Protein AF-A0A8J5IR64-F1 (afdb_monomer_lite)

Organism: NCBI:txid2496075

InterPro domains:
  IPR002659 Glycosyl transferase, family 31 [PF01762] (498-695)
  IPR002659 Glycosyl transferase, family 31 [PTHR11214] (472-694)

Sequence (748 aa):
MACSCAGLISLIVLFVAVALNVVAFSLPLWTTSTTVNESLQDTLDTSDFAAGVWGFCTDVEFSSDSNGANASASFDHCYLFHTSSEYNVTDVDSNLMANFSEYSVCDGYSRAGDVSDDMQLAYATMLATTAGMDPTQFNKFLDKSCGALGSATLAFGGISMGAGALSFVALALGITCCKKRSIFVLIGKVFVGIAQVATILMFALWIPQARPLGKADDVTLNGSFVLAVISTVLYIIASGLHCDLPAFDGQIDQLKLWEPLAMHQLTIILLLCVAYCSRGAAFTVDNDASALHQEDELLKGLRVLYPEQNAQYKSPLSFRFQMITPDFSTLMAAYTGLRWLCLQLDDTWRRCIPIESGVLMIESINTGNHTARLVMFDTATPETGKRLLQSKDVAFTVLSDEDFAAPLKQQRLDDLALYGPEVVEAEEMNIVEWFQLRKSKGEDTAANHVMREVDPATGETRPITEDITAKSSNGSPTNPPLLVIGVKTRVIDGFPFRQAIRQTWASKGSLPVNIRVLFAACRIPVDASEEVRQAIAYEQKVYGGDLLTDVLDCEDSYAMLPQKVKEFLHYVGTDHVLRRAGYVMIADEDVYVRAGDFAEQLAALGPLTDLYAGHVKEGNAFLPERDPQRRYYLPESVYPLEEFPPFAWGPHYLMSMDVVDFIAYNREELQGLGCLDDVTIALWLLAIQVHPQHLAQFQNLRETPCTNELLVYADLGPFAMRIIHNNLNSGRSFCHGFNRHTWDKDTK

Foldseek 3Di:
DDCPPLLVVLLVLLVLLLVLLVVLQPDQAQKKFWDFFPVCVVFWPTKIKGGHLFWIWIFTDTDDDDDDDPPRDPRQDIAGAADQDQDDDDDADCQLCVVPNRDGLLVSLVVLVVVHPVSSLVSQQSVCSRRSADSVLSSLLSCCCSDPLSVLLNVLSVLLNVLSVLLSVLSVCVNPPDPDDDPSPVSSLVSLVSNLVSLVSNLVSVCVSCVSGPPRTPMDGGDSSVSSVVSNVSSVVSNVSVVPPDDDDDDDDDDPDDDPVVVVVVVVVVVVVVVVVPDDDDDDDDDDDDDPDDPPAQWPAKAWPPPAAAEEEAPFDWTDIDTDGPDPVVVCSVQPVQKWKWKDKQNRTDAIDGPPDPDTDTHGDDFFKMKMKIWMFRDRDPVPTDTDHIYDIGIYGHHDPVRVLVVLVVLLVVLCVVQDDVLVVLQPDWLLNVVVVCVVVVVVCVVPDFDWDADPVPRDTDTDDPPPPDPPPPDDLAAAAQEEEEAEAELTPLNSLVSLCCVFCVDPVNADPRYHYAYQYEADDPPDDPSSVVSSVVVCVVVVNSYDYDQFHDDRDLQCQLSSVLSVLLVQCPDPRSLPHLKYKYAYSFKAASNVVVSVVSVVVPRDALAKEAAWDPPDFDAQDCDPVDPRHAHCVLPVDGTQAIWHDDRMIMHGSNLSNQSSVCVPVQDARGSGNGSSSQVSSVVVPRHYYYDPLHEELVPDFDDQSHRMYGQFRSSLSSSQRVCVVVVHGSCVVPDSQSGGNVND

pLDDT: mean 77.01, std 19.92, range [22.55, 98.5]

Radius of gyration: 35.99 Å; chains: 1; bounding box: 100×84×97 Å

Secondary structure (DSSP, 8-state):
-PPPHHHHHHHHHHHHHHHHHHHHHHSS-SEEE----GGGTTTEEEEEEEEETTEEEEEEEE---S--------S-EEEESSS-------SS-HHHHHHHTTS-HHHHHHHHHHH-HHHHHHHHHHHHHHTTS-HHHHHHHHHHHHSHHHHHHHHHHHHHHHHHHHHHHHHHHHHHS-SS--HHHHHHHHHHHHHHHHHHHHHHHHHHHHGGGTTTS--EE-HHHHHHHHHHHHHHHHHHHTS-S--------S-----THHHHHHHHHHHHHHHHS------------------S-S--EEEEEESPTTEEE-SSEEEEEEEE-S-HHHHHHHHTTT-EEEEEETTEEEEEEETT----EEE---SEEEEEEEEEESSS-TTTSPEEEEPPPEEEEEPPHHHHHHHHHHHHHHHHHHH-HHHHHTTS--HHHHHHHHHHTTHHHHTT---EEE-TTT--EEE-------------TTSPPSEEEEEE--TTTTHHHHHHHHHTTTSTTTS-TTEEEEEE--BPPTT--HHHHHHHHHHHHHHTS-EE-TTS--BS-GGGHHHHHHHHHHHHHHSTTGGG-SEEEEEETT-EE-HHHHHHHHHHH-S-SS-EEE---SS-PPPPB--TTSTTB--TTT--SSSPPP---TTEEEEEHHHHHHHHHTTTT----TT-HHHHHHHHHHTTT--EEE-TTEEETTTS---TT-SEEESB-HHHHHHHHHHHHTT--TTTT--HHHHBTT--

Structure (mmCIF, N/CA/C/O backbone):
data_AF-A0A8J5IR64-F1
#
_entry.id   AF-A0A8J5IR64-F1
#
loop_
_atom_site.group_PDB
_atom_site.id
_atom_site.type_symbol
_atom_site.label_atom_id
_atom_site.label_alt_id
_atom_site.label_comp_id
_atom_site.label_asym_id
_atom_site.label_entity_id
_atom_site.label_seq_id
_atom_site.pdbx_PDB_ins_code
_atom_site.Cartn_x
_atom_site.Cartn_y
_atom_site.Cartn_z
_atom_site.occupancy
_atom_site.B_iso_or_equiv
_atom_site.auth_seq_id
_atom_site.auth_comp_id
_atom_site.auth_asym_id
_atom_site.auth_atom_id
_atom_site.pdbx_PDB_model_num
ATOM 1 N N . MET A 1 1 ? -0.212 -50.404 -34.391 1.00 38.97 1 MET A N 1
ATOM 2 C CA . MET A 1 1 ? 0.529 -50.165 -35.642 1.00 38.97 1 MET A CA 1
ATOM 3 C C . MET A 1 1 ? 1.633 -49.205 -35.288 1.00 38.97 1 MET A C 1
ATOM 5 O O . MET A 1 1 ? 1.333 -48.186 -34.680 1.00 38.97 1 MET A O 1
ATOM 9 N N . ALA A 1 2 ? 2.873 -49.632 -35.510 1.00 36.12 2 ALA A N 1
ATOM 10 C CA . ALA A 1 2 ? 4.071 -48.883 -35.167 1.00 36.12 2 ALA A CA 1
ATOM 11 C C . ALA A 1 2 ? 3.991 -47.476 -35.767 1.00 36.12 2 ALA A C 1
ATOM 13 O O . ALA A 1 2 ? 3.524 -47.333 -36.899 1.00 36.12 2 ALA A O 1
ATOM 14 N N . CYS A 1 3 ? 4.431 -46.463 -35.013 1.00 51.03 3 CYS A N 1
ATOM 15 C CA . CYS A 1 3 ? 4.800 -45.179 -35.600 1.00 51.03 3 CYS A CA 1
ATOM 16 C C . CYS A 1 3 ? 5.686 -45.521 -36.805 1.00 51.03 3 CYS A C 1
ATOM 18 O O . CYS A 1 3 ? 6.680 -46.233 -36.631 1.00 51.03 3 CYS A O 1
ATOM 20 N N . SER A 1 4 ? 5.265 -45.182 -38.028 1.00 62.91 4 SER A N 1
ATOM 21 C CA . SER A 1 4 ? 6.096 -45.504 -39.187 1.00 62.91 4 SER A CA 1
ATOM 22 C C . SER A 1 4 ? 7.450 -44.836 -38.957 1.00 62.91 4 SER A C 1
ATOM 24 O O . SER A 1 4 ? 7.505 -43.741 -38.394 1.00 62.91 4 SER A O 1
ATOM 26 N N . CYS A 1 5 ? 8.547 -45.490 -39.342 1.00 61.44 5 CYS A N 1
ATOM 27 C CA . CYS A 1 5 ? 9.884 -44.910 -39.189 1.00 61.44 5 CYS A CA 1
ATOM 28 C C . CYS A 1 5 ? 9.917 -43.470 -39.753 1.00 61.44 5 CYS A C 1
ATOM 30 O O . CYS A 1 5 ? 10.461 -42.569 -39.127 1.00 61.44 5 CYS A O 1
ATOM 32 N N . ALA A 1 6 ? 9.182 -43.230 -40.846 1.00 63.84 6 ALA A N 1
ATOM 33 C CA . ALA A 1 6 ? 8.963 -41.914 -41.444 1.00 63.84 6 ALA A CA 1
ATOM 34 C C . ALA A 1 6 ? 8.246 -40.895 -40.529 1.00 63.84 6 ALA A C 1
ATOM 36 O O . ALA A 1 6 ? 8.655 -39.740 -40.484 1.00 63.84 6 ALA A O 1
ATOM 37 N N . GLY A 1 7 ? 7.217 -41.293 -39.772 1.00 68.75 7 GLY A N 1
ATOM 38 C CA . GLY A 1 7 ? 6.509 -40.400 -38.843 1.00 68.75 7 GLY A CA 1
ATOM 39 C C . GLY A 1 7 ? 7.365 -39.984 -37.644 1.00 68.75 7 GLY A C 1
ATOM 40 O O . GLY A 1 7 ? 7.354 -38.819 -37.253 1.00 68.75 7 GLY A O 1
ATOM 41 N N . LEU A 1 8 ? 8.167 -40.910 -37.107 1.00 72.56 8 LEU A N 1
ATOM 42 C CA . LEU A 1 8 ? 9.125 -40.603 -36.041 1.00 72.56 8 LEU A CA 1
ATOM 43 C C . LEU A 1 8 ? 10.248 -39.688 -36.550 1.00 72.56 8 LEU A C 1
ATOM 45 O O . LEU A 1 8 ? 10.567 -38.696 -35.900 1.00 72.56 8 LEU A O 1
ATOM 49 N N . ILE A 1 9 ? 10.800 -39.980 -37.735 1.00 77.19 9 ILE A N 1
ATOM 50 C CA . ILE A 1 9 ? 11.796 -39.124 -38.393 1.00 77.19 9 ILE A CA 1
ATOM 51 C C . ILE A 1 9 ? 11.218 -37.726 -38.622 1.00 77.19 9 ILE A C 1
ATOM 53 O O . ILE A 1 9 ? 11.875 -36.740 -38.309 1.00 77.19 9 ILE A O 1
ATOM 57 N N . SER A 1 10 ? 9.974 -37.617 -39.093 1.00 79.88 10 SER A N 1
ATOM 58 C CA . SER A 1 10 ? 9.355 -36.314 -39.320 1.00 79.88 10 SER A CA 1
ATOM 59 C C . SER A 1 10 ? 9.125 -35.518 -38.036 1.00 79.88 10 SER A C 1
ATOM 61 O O . SER A 1 10 ? 9.227 -34.294 -38.080 1.00 79.88 10 SER A O 1
ATOM 63 N N . LEU A 1 11 ? 8.824 -36.175 -36.911 1.00 82.06 11 LEU A N 1
ATOM 64 C CA . LEU A 1 11 ? 8.687 -35.508 -35.614 1.00 82.06 11 LEU A CA 1
ATOM 65 C C . LEU A 1 11 ? 10.043 -34.998 -35.103 1.00 82.06 11 LEU A C 1
ATOM 67 O O . LEU A 1 11 ? 10.117 -33.892 -34.576 1.00 82.06 11 LEU A O 1
ATOM 71 N N . ILE A 1 12 ? 11.116 -35.770 -35.304 1.00 84.88 12 ILE A N 1
ATOM 72 C CA . ILE A 1 12 ? 12.487 -35.359 -34.962 1.00 84.88 12 ILE A CA 1
ATOM 73 C C . ILE A 1 12 ? 12.917 -34.170 -35.829 1.00 84.88 12 ILE A C 1
ATOM 75 O O . ILE A 1 12 ? 13.412 -33.178 -35.304 1.00 84.88 12 ILE A O 1
ATOM 79 N N . VAL A 1 13 ? 12.686 -34.234 -37.144 1.00 87.81 13 VAL A N 1
ATOM 80 C CA . VAL A 1 13 ? 12.990 -33.127 -38.067 1.00 87.81 13 VAL A CA 1
ATOM 81 C C . VAL A 1 13 ? 12.205 -31.871 -37.688 1.00 87.81 13 VAL A C 1
ATOM 83 O O . VAL A 1 13 ? 12.777 -30.784 -37.678 1.00 87.81 13 VAL A O 1
ATOM 86 N N . LEU A 1 14 ? 10.926 -32.009 -37.321 1.00 87.69 14 LEU A N 1
ATOM 87 C CA . LEU A 1 14 ? 10.112 -30.890 -36.851 1.00 87.69 14 LEU A CA 1
ATOM 88 C C . LEU A 1 14 ? 10.644 -30.299 -35.541 1.00 87.69 14 LEU A C 1
ATOM 90 O O . LEU A 1 14 ? 10.723 -29.082 -35.422 1.00 87.69 14 LEU A O 1
ATOM 94 N N . PHE A 1 15 ? 11.035 -31.134 -34.578 1.00 90.25 15 PHE A N 1
ATOM 95 C CA . PHE A 1 15 ? 11.632 -30.668 -33.326 1.00 90.25 15 PHE A CA 1
ATOM 96 C C . PHE A 1 15 ? 12.888 -29.830 -33.583 1.00 90.25 15 PHE A C 1
ATOM 98 O O . PHE A 1 15 ? 13.019 -28.732 -33.047 1.00 90.25 15 PHE A O 1
ATOM 105 N N . VAL A 1 16 ? 13.774 -30.312 -34.460 1.00 90.56 16 VAL A N 1
ATOM 106 C CA . VAL A 1 16 ? 14.972 -29.566 -34.862 1.00 90.56 16 VAL A CA 1
ATOM 107 C C . VAL A 1 16 ? 14.585 -28.267 -35.578 1.00 90.56 16 VAL A C 1
ATOM 109 O O . VAL A 1 16 ? 15.153 -27.225 -35.273 1.00 90.56 16 VAL A O 1
ATOM 112 N N . ALA A 1 17 ? 13.588 -28.284 -36.470 1.00 90.56 17 ALA A N 1
ATOM 113 C CA . ALA A 1 17 ? 13.113 -27.080 -37.157 1.00 90.56 17 ALA A CA 1
ATOM 114 C C . ALA A 1 17 ? 12.629 -25.999 -36.177 1.00 90.56 17 ALA A C 1
ATOM 116 O O . ALA A 1 17 ? 13.015 -24.837 -36.318 1.00 90.56 17 ALA A O 1
ATOM 117 N N . VAL A 1 18 ? 11.830 -26.389 -35.176 1.00 91.94 18 VAL A N 1
ATOM 118 C CA . VAL A 1 18 ? 11.304 -25.496 -34.132 1.00 91.94 18 VAL A CA 1
ATOM 119 C C . VAL A 1 18 ? 12.431 -24.974 -33.249 1.00 91.94 18 VAL A C 1
ATOM 121 O O . VAL A 1 18 ? 12.511 -23.771 -33.027 1.00 91.94 18 VAL A O 1
ATOM 124 N N . ALA A 1 19 ? 13.340 -25.844 -32.801 1.00 89.88 19 ALA A N 1
ATOM 125 C CA . ALA A 1 19 ? 14.470 -25.445 -31.966 1.00 89.88 19 ALA A CA 1
ATOM 126 C C . ALA A 1 19 ? 15.372 -24.422 -32.675 1.00 89.88 19 ALA A C 1
ATOM 128 O O . ALA A 1 19 ? 15.708 -23.393 -32.094 1.00 89.88 19 ALA A O 1
ATOM 129 N N . LEU A 1 20 ? 15.705 -24.651 -33.950 1.00 88.38 20 LEU A N 1
ATOM 130 C CA . LEU A 1 20 ? 16.497 -23.696 -34.731 1.00 88.38 20 LEU A CA 1
ATOM 131 C C . LEU A 1 20 ? 15.738 -22.385 -34.981 1.00 88.38 20 LEU A C 1
ATOM 133 O O . LEU A 1 20 ? 16.369 -21.336 -35.018 1.00 88.38 20 LEU A O 1
ATOM 137 N N . ASN A 1 21 ? 14.407 -22.422 -35.124 1.00 90.62 21 ASN A N 1
ATOM 138 C CA . ASN A 1 21 ? 13.582 -21.217 -35.273 1.00 90.62 21 ASN A CA 1
ATOM 139 C C . ASN A 1 21 ? 13.583 -20.364 -34.000 1.00 90.62 21 ASN A C 1
ATOM 141 O O . ASN A 1 21 ? 13.754 -19.154 -34.083 1.00 90.62 21 ASN A O 1
ATOM 145 N N . VAL A 1 22 ? 13.436 -21.006 -32.835 1.00 88.38 22 VAL A N 1
ATOM 146 C CA . VAL A 1 22 ? 13.498 -20.347 -31.524 1.00 88.38 22 VAL A CA 1
ATOM 147 C C . VAL A 1 22 ? 14.864 -19.695 -31.341 1.00 88.38 22 VAL A C 1
ATOM 149 O O . VAL A 1 22 ? 14.932 -18.510 -31.050 1.00 88.38 22 VAL A O 1
ATOM 152 N N . VAL A 1 23 ? 15.953 -20.429 -31.591 1.00 86.56 23 VAL A N 1
ATOM 153 C CA . VAL A 1 23 ? 17.316 -19.882 -31.480 1.00 86.56 23 VAL A CA 1
ATOM 154 C C . VAL A 1 23 ? 17.537 -18.732 -32.466 1.00 86.56 23 VAL A C 1
ATOM 156 O O . VAL A 1 23 ? 18.082 -17.701 -32.083 1.00 86.56 23 VAL A O 1
ATOM 159 N N . ALA A 1 24 ? 17.084 -18.874 -33.716 1.00 87.31 24 ALA A N 1
ATOM 160 C CA . ALA A 1 24 ? 17.175 -17.812 -34.711 1.00 87.31 24 ALA A CA 1
ATOM 161 C C . ALA A 1 24 ? 16.404 -16.559 -34.279 1.00 87.31 24 ALA A C 1
ATOM 163 O O . ALA A 1 24 ? 16.917 -15.458 -34.428 1.00 87.31 24 ALA A O 1
ATOM 164 N N . PHE A 1 25 ? 15.199 -16.705 -33.727 1.00 88.62 25 PHE A N 1
ATOM 165 C CA . PHE A 1 25 ? 14.424 -15.579 -33.215 1.00 88.62 25 PHE A CA 1
ATOM 166 C C . PHE A 1 25 ? 15.100 -14.942 -31.996 1.00 88.62 25 PHE A C 1
ATOM 168 O O . PHE A 1 25 ? 15.238 -13.729 -31.958 1.00 88.62 25 PHE A O 1
ATOM 175 N N . SER A 1 26 ? 15.567 -15.740 -31.033 1.00 83.25 26 SER A N 1
ATOM 176 C CA . SER A 1 26 ? 16.108 -15.261 -29.758 1.00 83.25 26 SER A CA 1
ATOM 177 C C . SER A 1 26 ? 17.507 -14.659 -29.840 1.00 83.25 26 SER A C 1
ATOM 179 O O . SER A 1 26 ? 17.838 -13.852 -28.983 1.00 83.25 26 SER A O 1
ATOM 181 N N . LEU A 1 27 ? 18.333 -15.003 -30.829 1.00 83.88 27 LEU A N 1
ATOM 182 C CA . LEU A 1 27 ? 19.693 -14.464 -30.919 1.00 83.88 27 LEU A CA 1
ATOM 183 C C . LEU A 1 27 ? 19.776 -13.256 -31.869 1.00 83.88 27 LEU A C 1
ATOM 185 O O . LEU A 1 27 ? 19.348 -13.371 -33.025 1.00 83.88 27 LEU A O 1
ATOM 189 N N . PRO A 1 28 ? 20.425 -12.148 -31.461 1.00 84.81 28 PRO A N 1
ATOM 190 C CA . PRO A 1 28 ? 20.567 -10.923 -32.249 1.00 84.81 28 PRO A CA 1
ATOM 191 C C . PRO A 1 28 ? 21.639 -11.039 -33.352 1.00 84.81 28 PRO A C 1
ATOM 193 O O . PRO A 1 28 ? 22.246 -10.058 -33.748 1.00 84.81 28 PRO A O 1
ATOM 196 N N . LEU A 1 29 ?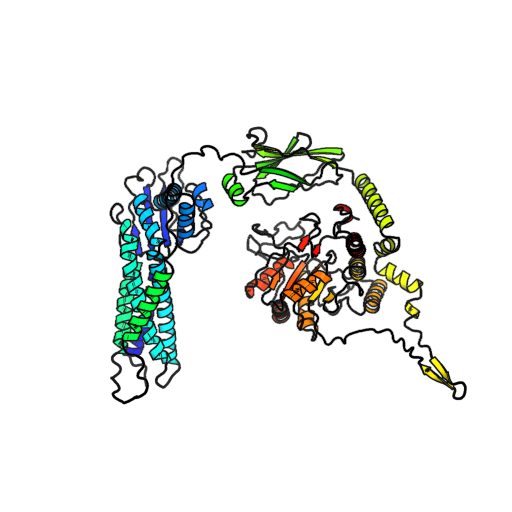 21.893 -12.244 -33.873 1.00 83.81 29 LEU A N 1
ATOM 197 C CA . LEU A 1 29 ? 22.952 -12.544 -34.847 1.00 83.81 29 LEU A CA 1
ATOM 198 C C . LEU A 1 29 ? 22.405 -12.664 -36.276 1.00 83.81 29 LEU A C 1
ATOM 200 O O . LEU A 1 29 ? 22.836 -13.525 -37.049 1.00 83.81 29 LEU A O 1
ATOM 204 N N . TRP A 1 30 ? 21.400 -11.865 -36.633 1.00 87.25 30 TRP A N 1
ATOM 205 C CA . TRP A 1 30 ? 20.877 -11.862 -38.003 1.00 87.25 30 TRP A CA 1
ATOM 206 C C . TRP A 1 30 ? 21.793 -11.088 -38.935 1.00 87.25 30 TRP A C 1
ATOM 208 O O . TRP A 1 30 ? 22.032 -11.510 -40.067 1.00 87.25 30 TRP A O 1
ATOM 218 N N . THR A 1 31 ? 22.319 -9.984 -38.423 1.00 88.12 31 THR A N 1
ATOM 219 C CA . THR A 1 31 ? 23.182 -9.059 -39.132 1.00 88.12 31 THR A CA 1
ATOM 220 C C . THR A 1 31 ? 24.283 -8.602 -38.182 1.00 88.12 31 THR A C 1
ATOM 222 O O . THR A 1 31 ? 23.965 -8.157 -37.085 1.00 88.12 31 THR A O 1
ATOM 225 N N . THR A 1 32 ? 25.552 -8.695 -38.579 1.00 83.06 32 THR A N 1
ATOM 226 C CA . THR A 1 32 ? 26.689 -8.292 -37.733 1.00 83.06 32 THR A CA 1
ATOM 227 C C . THR A 1 32 ? 27.663 -7.383 -38.471 1.00 83.06 32 THR A C 1
ATOM 229 O O . THR A 1 32 ? 27.843 -7.539 -39.681 1.00 83.06 32 THR A O 1
ATOM 232 N N . SER A 1 33 ? 28.312 -6.481 -37.737 1.00 80.44 33 SER A N 1
ATOM 233 C CA . SER A 1 33 ? 29.408 -5.625 -38.206 1.00 80.44 33 SER A CA 1
ATOM 234 C C . SER A 1 33 ? 30.528 -5.638 -37.169 1.00 80.44 33 SER A C 1
ATOM 236 O O . SER A 1 33 ? 30.238 -5.604 -35.979 1.00 80.44 33 SER A O 1
ATOM 238 N N . THR A 1 34 ? 31.779 -5.686 -37.619 1.00 69.06 34 THR A N 1
ATOM 239 C CA . THR A 1 34 ? 32.979 -5.639 -36.755 1.00 69.06 34 THR A CA 1
ATOM 240 C C . THR A 1 34 ? 33.918 -4.497 -37.161 1.00 69.06 34 THR A C 1
ATOM 242 O O . THR A 1 34 ? 35.105 -4.507 -36.842 1.00 69.06 34 THR A O 1
ATOM 245 N N . THR A 1 35 ? 33.437 -3.569 -37.993 1.00 64.75 35 THR A N 1
ATOM 246 C CA . THR A 1 35 ? 34.227 -2.463 -38.546 1.00 64.75 35 THR A CA 1
ATOM 247 C C . THR A 1 35 ? 33.707 -1.140 -38.011 1.00 64.75 35 THR A C 1
ATOM 249 O O . THR A 1 35 ? 32.522 -0.852 -38.179 1.00 64.75 35 THR A O 1
ATOM 252 N N . VAL A 1 36 ? 34.604 -0.334 -37.439 1.00 65.50 36 VAL A N 1
ATOM 253 C CA . VAL A 1 36 ? 34.325 1.043 -37.011 1.00 65.50 36 VAL A CA 1
ATOM 254 C C . VAL A 1 36 ? 34.332 1.961 -38.236 1.00 65.50 36 VAL A C 1
ATOM 256 O O . VAL A 1 36 ? 35.255 1.905 -39.057 1.00 65.50 36 VAL A O 1
ATOM 259 N N . ASN A 1 37 ? 33.320 2.820 -38.359 1.00 70.00 37 ASN A N 1
ATOM 260 C CA . ASN A 1 37 ? 33.246 3.818 -39.426 1.00 70.00 37 ASN A CA 1
ATOM 261 C C . ASN A 1 37 ? 34.466 4.769 -39.421 1.00 70.00 37 ASN A C 1
ATOM 263 O O . ASN A 1 37 ? 34.931 5.179 -38.358 1.00 70.00 37 ASN A O 1
ATOM 267 N N . GLU A 1 38 ? 34.956 5.177 -40.601 1.00 65.94 38 GLU A N 1
ATOM 268 C CA . GLU A 1 38 ? 36.094 6.106 -40.756 1.00 65.94 38 GLU A CA 1
ATOM 269 C C . GLU A 1 38 ? 35.932 7.417 -39.962 1.00 65.94 38 GLU A C 1
ATOM 271 O O . GLU A 1 38 ? 36.928 7.974 -39.507 1.00 65.94 38 GLU A O 1
ATOM 276 N N . SER A 1 39 ? 34.703 7.902 -39.740 1.00 63.00 39 SER A N 1
ATOM 277 C CA . SER A 1 39 ? 34.448 9.128 -38.967 1.00 63.00 39 SER A CA 1
ATOM 278 C C . SER A 1 39 ? 34.616 8.980 -37.450 1.00 63.00 39 SER A C 1
ATOM 280 O O . SER A 1 39 ? 34.596 9.989 -36.749 1.00 63.00 39 SER A O 1
ATOM 282 N N . LEU A 1 40 ? 34.724 7.750 -36.939 1.00 60.50 40 LEU A N 1
ATOM 283 C CA . LEU A 1 40 ? 34.765 7.421 -35.505 1.00 60.50 40 LEU A CA 1
ATOM 284 C C . LEU A 1 40 ? 36.094 6.770 -35.073 1.00 60.50 40 LEU A C 1
ATOM 286 O O . LEU A 1 40 ? 36.276 6.480 -33.892 1.00 60.50 40 LEU A O 1
ATOM 290 N N . GLN A 1 41 ? 37.040 6.587 -36.003 1.00 61.00 41 GLN A N 1
ATOM 291 C CA . GLN A 1 41 ? 38.341 5.942 -35.753 1.00 61.00 41 GLN A CA 1
ATOM 292 C C . GLN A 1 41 ? 39.243 6.699 -34.765 1.00 61.00 41 GLN A C 1
ATOM 294 O O . GLN A 1 41 ? 40.115 6.089 -34.161 1.00 61.00 41 GLN A O 1
ATOM 299 N N . ASP A 1 42 ? 39.031 8.005 -34.571 1.00 56.38 42 ASP A N 1
ATOM 300 C CA . ASP A 1 42 ? 39.770 8.805 -33.581 1.00 56.38 42 ASP A CA 1
ATOM 301 C C . ASP A 1 42 ? 39.217 8.642 -32.144 1.00 56.38 42 ASP A C 1
ATOM 303 O O . ASP A 1 42 ? 39.757 9.227 -31.209 1.00 56.38 42 ASP A O 1
ATOM 307 N N . THR A 1 43 ? 38.102 7.920 -31.953 1.00 57.16 43 THR A N 1
ATOM 308 C CA . THR A 1 43 ? 37.386 7.799 -30.661 1.00 57.16 43 THR A CA 1
ATOM 309 C C . THR A 1 43 ? 37.175 6.347 -30.212 1.00 57.16 43 THR A C 1
ATOM 311 O O . THR A 1 43 ? 37.084 6.087 -29.011 1.00 57.16 43 THR A O 1
ATOM 314 N N . LEU A 1 44 ? 37.113 5.395 -31.148 1.00 59.81 44 LEU A N 1
ATOM 315 C CA . LEU A 1 44 ? 36.855 3.976 -30.884 1.00 59.81 44 LEU A CA 1
ATOM 316 C C . LEU A 1 44 ? 37.945 3.101 -31.516 1.00 59.81 44 LEU A C 1
ATOM 318 O O . LEU A 1 44 ? 38.207 3.220 -32.713 1.00 59.81 44 LEU A O 1
ATOM 322 N N . ASP A 1 45 ? 38.530 2.196 -30.724 1.00 58.38 45 ASP A N 1
ATOM 323 C CA . ASP A 1 45 ? 39.555 1.249 -31.186 1.00 58.38 45 ASP A CA 1
ATOM 324 C C . ASP A 1 45 ? 38.916 -0.006 -31.809 1.00 58.38 45 ASP A C 1
ATOM 326 O O . ASP A 1 45 ? 39.386 -0.502 -32.839 1.00 58.38 45 ASP A O 1
ATOM 330 N N . THR A 1 46 ? 37.825 -0.519 -31.220 1.00 60.88 46 THR A N 1
ATOM 331 C CA . THR A 1 46 ? 37.056 -1.666 -31.739 1.00 60.88 46 THR A CA 1
ATOM 332 C C . THR A 1 46 ? 35.547 -1.512 -31.475 1.00 60.88 46 THR A C 1
ATOM 334 O O . THR A 1 46 ? 35.144 -0.906 -30.481 1.00 60.88 46 THR A O 1
ATOM 337 N N . SER A 1 47 ? 34.699 -2.030 -32.378 1.00 69.19 47 SER A N 1
ATOM 338 C CA . SER A 1 47 ? 33.238 -2.093 -32.192 1.00 69.19 47 SER A CA 1
ATOM 339 C C . SER A 1 47 ? 32.644 -3.371 -32.794 1.00 69.19 47 SER A C 1
ATOM 341 O O . SER A 1 47 ? 32.769 -3.588 -34.005 1.00 69.19 47 SER A O 1
ATOM 343 N N . ASP A 1 48 ? 31.935 -4.159 -31.986 1.00 72.69 48 ASP A N 1
ATOM 344 C CA . ASP A 1 48 ? 31.156 -5.318 -32.422 1.00 72.69 48 ASP A CA 1
ATOM 345 C C . ASP A 1 48 ? 29.654 -5.012 -32.328 1.00 72.69 48 ASP A C 1
ATOM 347 O O . ASP A 1 48 ? 29.099 -4.758 -31.260 1.00 72.69 48 ASP A O 1
ATOM 351 N N . PHE A 1 49 ? 28.967 -5.063 -33.469 1.00 84.31 49 PHE A N 1
ATOM 352 C CA . PHE A 1 49 ? 27.526 -4.850 -33.573 1.00 84.31 49 PHE A CA 1
ATOM 353 C C . PHE A 1 49 ? 26.820 -6.116 -34.045 1.00 84.31 49 PHE A C 1
ATOM 355 O O . PHE A 1 49 ? 27.221 -6.738 -35.035 1.00 84.31 49 PHE A O 1
ATOM 362 N N . ALA A 1 50 ? 25.701 -6.446 -33.403 1.00 84.69 50 ALA A N 1
ATOM 363 C CA . ALA A 1 50 ? 24.837 -7.552 -33.789 1.00 84.69 50 ALA A CA 1
ATOM 364 C C . ALA A 1 50 ? 23.357 -7.156 -33.693 1.00 84.69 50 ALA A C 1
ATOM 366 O O . ALA A 1 50 ? 22.876 -6.818 -32.621 1.00 84.69 50 ALA A O 1
ATOM 367 N N . ALA A 1 51 ? 22.608 -7.225 -34.794 1.00 89.19 51 ALA A N 1
ATOM 368 C CA . ALA A 1 51 ? 21.167 -6.977 -34.817 1.00 89.19 51 ALA A CA 1
ATOM 369 C C . ALA A 1 51 ? 20.360 -8.234 -35.148 1.00 89.19 51 ALA A C 1
ATOM 371 O O . ALA A 1 51 ? 20.727 -9.019 -36.027 1.00 89.19 51 ALA A O 1
ATOM 372 N N . GLY A 1 52 ? 19.208 -8.378 -34.491 1.00 88.81 52 GLY A N 1
ATOM 373 C CA . GLY A 1 52 ? 18.186 -9.380 -34.776 1.00 88.81 52 GLY A CA 1
ATOM 374 C C . GLY A 1 52 ? 16.764 -8.841 -34.677 1.00 88.81 52 GLY A C 1
ATOM 375 O O . GLY A 1 52 ? 16.522 -7.650 -34.525 1.00 88.81 52 GLY A O 1
ATOM 376 N N . VAL A 1 53 ? 15.795 -9.744 -34.805 1.00 88.81 53 VAL A N 1
ATOM 377 C CA . VAL A 1 53 ? 14.382 -9.390 -35.030 1.00 88.81 53 VAL A CA 1
ATOM 378 C C . VAL A 1 53 ? 13.743 -8.630 -33.859 1.00 88.81 53 VAL A C 1
ATOM 380 O O . VAL A 1 53 ? 12.820 -7.850 -34.081 1.00 88.81 53 VAL A O 1
ATOM 383 N N . TRP A 1 54 ? 14.227 -8.824 -32.630 1.00 86.50 54 TRP A N 1
ATOM 384 C CA . TRP A 1 54 ? 13.705 -8.160 -31.427 1.00 86.50 54 TRP A CA 1
ATOM 385 C C . TRP A 1 54 ? 14.547 -6.977 -30.936 1.00 86.50 54 TRP A C 1
ATOM 387 O O . TRP A 1 54 ? 14.065 -6.208 -30.105 1.00 86.50 54 TRP A O 1
ATOM 397 N N . GLY A 1 55 ? 15.778 -6.817 -31.423 1.00 89.38 55 GLY A N 1
ATOM 398 C CA . GLY A 1 55 ? 16.712 -5.820 -30.906 1.00 89.38 55 GLY A CA 1
ATOM 399 C C . GLY A 1 55 ? 18.115 -5.946 -31.489 1.00 89.38 55 GLY A C 1
ATOM 400 O O . GLY A 1 55 ? 18.363 -6.776 -32.366 1.00 89.38 55 GLY A O 1
ATOM 401 N N . PHE A 1 56 ? 19.042 -5.136 -30.994 1.00 88.75 56 PHE A N 1
ATOM 402 C CA . PHE A 1 56 ? 20.459 -5.183 -31.364 1.00 88.75 56 PHE A CA 1
ATOM 403 C C . PHE A 1 56 ? 21.347 -5.098 -30.127 1.00 88.75 56 PHE A C 1
ATOM 405 O O . PHE A 1 56 ? 20.907 -4.601 -29.104 1.00 88.75 56 PHE A O 1
ATOM 412 N N . CYS A 1 57 ? 22.579 -5.578 -30.205 1.00 84.56 57 CYS A N 1
ATOM 413 C CA . CYS A 1 57 ? 23.563 -5.499 -29.136 1.00 84.56 57 CYS A CA 1
ATOM 414 C C . CYS A 1 57 ? 24.864 -4.914 -29.670 1.00 84.56 57 CYS A C 1
ATOM 416 O O . CYS A 1 57 ? 25.189 -5.078 -30.853 1.00 84.56 57 CYS A O 1
ATOM 418 N N . THR A 1 58 ? 25.581 -4.233 -28.788 1.00 78.19 58 THR A N 1
ATOM 419 C CA . THR A 1 58 ? 26.808 -3.505 -29.099 1.00 78.19 58 THR A CA 1
ATOM 420 C C . THR A 1 58 ? 27.877 -3.803 -28.061 1.00 78.19 58 THR A C 1
ATOM 422 O O . THR A 1 58 ? 27.567 -3.910 -26.876 1.00 78.19 58 THR A O 1
ATOM 425 N N . ASP A 1 59 ? 29.122 -3.876 -28.504 1.00 69.88 59 ASP A N 1
ATOM 426 C CA . ASP A 1 59 ? 30.315 -3.936 -27.664 1.00 69.88 59 ASP A CA 1
ATOM 427 C C . ASP A 1 59 ? 31.341 -2.950 -28.249 1.00 69.88 59 ASP A C 1
ATOM 429 O O . ASP A 1 59 ? 31.599 -2.986 -29.454 1.00 69.88 59 ASP A O 1
ATOM 433 N N . VAL A 1 60 ? 31.843 -2.008 -27.446 1.00 62.69 60 VAL A N 1
ATOM 434 C CA . VAL A 1 60 ? 32.730 -0.918 -27.897 1.00 62.69 60 VAL A CA 1
ATOM 435 C C . VAL A 1 60 ? 33.908 -0.735 -26.948 1.00 62.69 60 VAL A C 1
ATOM 437 O O . VAL A 1 60 ? 33.729 -0.627 -25.737 1.00 62.69 60 VAL A O 1
ATOM 440 N N . GLU A 1 61 ? 35.115 -0.638 -27.507 1.00 58.78 61 GLU A N 1
ATOM 441 C CA . GLU A 1 61 ? 36.348 -0.371 -26.762 1.00 58.78 61 GLU A CA 1
ATOM 442 C C . GLU A 1 61 ? 36.866 1.041 -27.090 1.00 58.78 61 GLU A C 1
ATOM 444 O O . GLU A 1 61 ? 37.155 1.370 -28.246 1.00 58.78 61 GLU A O 1
ATOM 449 N N . PHE A 1 62 ? 36.959 1.899 -26.068 1.00 57.56 62 PHE A N 1
ATOM 450 C CA . PHE A 1 62 ? 37.399 3.293 -26.198 1.00 57.56 62 PHE A CA 1
ATOM 451 C C . PHE A 1 62 ? 38.927 3.416 -26.152 1.00 57.56 62 PHE A C 1
ATOM 453 O O . PHE A 1 62 ? 39.585 2.778 -25.326 1.00 57.56 62 PHE A O 1
ATOM 460 N N . SER A 1 63 ? 39.496 4.295 -26.983 1.00 49.03 63 SER A N 1
ATOM 461 C CA . SER A 1 63 ? 40.947 4.513 -27.035 1.00 49.03 63 SER A CA 1
ATOM 462 C C . SER A 1 63 ? 41.477 5.099 -25.719 1.00 49.03 63 SER A C 1
ATOM 464 O O . SER A 1 63 ? 41.020 6.149 -25.258 1.00 49.03 63 SER A O 1
ATOM 466 N N . SER A 1 64 ? 42.450 4.429 -25.102 1.00 45.25 64 SER A N 1
ATOM 467 C CA . SER A 1 64 ? 42.918 4.731 -23.744 1.00 45.25 64 SER A CA 1
ATOM 468 C C . SER A 1 64 ? 44.075 5.737 -23.703 1.00 45.25 64 SER A C 1
ATOM 470 O O . SER A 1 64 ? 45.222 5.387 -23.970 1.00 45.25 64 SER A O 1
ATOM 472 N N . ASP A 1 65 ? 43.810 6.958 -23.223 1.00 39.25 65 ASP A N 1
ATOM 473 C CA . ASP A 1 65 ? 44.853 7.851 -22.702 1.00 39.25 65 ASP A CA 1
ATOM 474 C C . ASP A 1 65 ? 44.810 7.899 -21.161 1.00 39.25 65 ASP A C 1
ATOM 476 O O . ASP A 1 65 ? 43.999 8.571 -20.528 1.00 39.25 65 ASP A O 1
ATOM 480 N N . SER A 1 66 ? 45.776 7.201 -20.552 1.00 41.72 66 SER A N 1
ATOM 481 C CA . SER A 1 66 ? 46.236 7.309 -19.153 1.00 41.72 66 SER A CA 1
ATOM 482 C C . SER A 1 66 ? 45.327 6.816 -18.010 1.00 41.72 66 SER A C 1
ATOM 484 O O . SER A 1 66 ? 44.938 7.566 -17.123 1.00 41.72 66 SER A O 1
ATOM 486 N N . ASN A 1 67 ? 45.125 5.501 -17.932 1.00 37.66 67 ASN A N 1
ATOM 487 C CA . ASN A 1 67 ? 45.514 4.656 -16.786 1.00 37.66 67 ASN A CA 1
ATOM 488 C C . ASN A 1 67 ? 44.902 3.270 -16.987 1.00 37.66 67 ASN A C 1
ATOM 490 O O . ASN A 1 67 ? 43.689 3.109 -16.974 1.00 37.66 67 ASN A O 1
ATOM 494 N N . GLY A 1 68 ? 45.771 2.280 -17.190 1.00 44.81 68 GLY A N 1
ATOM 495 C CA . GLY A 1 68 ? 45.391 0.925 -17.566 1.00 44.81 68 GLY A CA 1
ATOM 496 C C . GLY A 1 68 ? 44.414 0.271 -16.593 1.00 44.81 68 GLY A C 1
ATOM 497 O O . GLY A 1 68 ? 44.797 -0.166 -15.510 1.00 44.81 68 GLY A O 1
ATOM 498 N N . ALA A 1 69 ? 43.181 0.121 -17.053 1.00 34.28 69 ALA A N 1
ATOM 499 C CA . ALA A 1 69 ? 42.313 -0.989 -16.721 1.00 34.28 69 ALA A CA 1
ATOM 500 C C . ALA A 1 69 ? 41.781 -1.511 -18.058 1.00 34.28 69 ALA A C 1
ATOM 502 O O . ALA A 1 69 ? 41.026 -0.824 -18.735 1.00 34.28 69 ALA A O 1
ATOM 503 N N . ASN A 1 70 ? 42.232 -2.698 -18.469 1.00 38.56 70 ASN A N 1
ATOM 504 C CA . ASN A 1 70 ? 41.641 -3.406 -19.599 1.00 38.56 70 ASN A CA 1
ATOM 505 C C . ASN A 1 70 ? 40.198 -3.759 -19.214 1.00 38.56 70 ASN A C 1
ATOM 507 O O . ASN A 1 70 ? 39.985 -4.717 -18.468 1.00 38.56 70 ASN A O 1
ATOM 511 N N . ALA A 1 71 ? 39.232 -2.979 -19.687 1.00 36.38 71 ALA A N 1
ATOM 512 C CA . ALA A 1 71 ? 37.817 -3.291 -19.592 1.00 36.38 71 ALA A CA 1
ATOM 513 C C . ALA A 1 71 ? 37.372 -3.891 -20.930 1.00 36.38 71 ALA A C 1
ATOM 515 O O . ALA A 1 71 ? 36.843 -3.198 -21.784 1.00 36.38 71 ALA A O 1
ATOM 516 N N . SER A 1 72 ? 37.622 -5.187 -21.123 1.00 33.50 72 SER A N 1
ATOM 517 C CA . SER A 1 72 ? 36.939 -5.959 -22.162 1.00 33.50 72 SER A CA 1
ATOM 518 C C . SER A 1 72 ? 35.671 -6.551 -21.537 1.00 33.50 72 SER A C 1
ATOM 520 O O . SER A 1 72 ? 35.759 -7.552 -20.815 1.00 33.50 72 SER A O 1
ATOM 522 N N . ALA A 1 73 ? 34.520 -5.915 -21.746 1.00 33.75 73 ALA A N 1
ATOM 523 C CA . ALA A 1 73 ? 33.221 -6.400 -21.284 1.00 33.75 73 ALA A CA 1
ATOM 524 C C . ALA A 1 73 ? 32.452 -7.006 -22.465 1.00 33.75 73 ALA A C 1
ATOM 526 O O . ALA A 1 73 ? 31.933 -6.301 -23.311 1.00 33.75 73 ALA A O 1
ATOM 527 N N . SER A 1 74 ? 32.400 -8.335 -22.505 1.00 39.16 74 SER A N 1
ATOM 528 C CA . SER A 1 74 ? 31.701 -9.140 -23.513 1.00 39.16 74 SER A CA 1
ATOM 529 C C . SER A 1 74 ? 30.207 -8.787 -23.617 1.00 39.16 74 SER A C 1
ATOM 531 O O . SER A 1 74 ? 29.504 -9.025 -22.644 1.00 39.16 74 SER A O 1
ATOM 533 N N . PHE A 1 75 ? 29.707 -8.363 -24.788 1.00 44.31 75 PHE A N 1
ATOM 534 C CA . PHE A 1 75 ? 28.274 -8.319 -25.188 1.00 44.31 75 PHE A CA 1
ATOM 535 C C . PHE A 1 75 ? 27.231 -7.952 -24.090 1.00 44.31 75 PHE A C 1
ATOM 537 O O . PHE A 1 75 ? 26.122 -8.490 -24.100 1.00 44.31 75 PHE A O 1
ATOM 544 N N . ASP A 1 76 ? 27.533 -7.062 -23.140 1.00 53.00 76 ASP A N 1
ATOM 545 C CA . ASP A 1 76 ? 26.644 -6.815 -21.984 1.00 53.00 76 ASP A CA 1
ATOM 546 C C . ASP A 1 76 ? 25.500 -5.820 -22.282 1.00 53.00 76 ASP A C 1
ATOM 548 O O . ASP A 1 76 ? 24.554 -5.698 -21.498 1.00 53.00 76 ASP A O 1
ATOM 552 N N . HIS A 1 77 ? 25.522 -5.140 -23.437 1.00 66.88 77 HIS A N 1
ATOM 553 C CA . HIS A 1 77 ? 24.506 -4.149 -23.806 1.00 66.88 77 HIS A CA 1
ATOM 554 C C . HIS A 1 77 ? 23.722 -4.562 -25.053 1.00 66.88 77 HIS A C 1
ATOM 556 O O . HIS A 1 77 ? 24.125 -4.339 -26.195 1.00 66.88 77 HIS A O 1
ATOM 562 N N . CYS A 1 78 ? 22.563 -5.169 -24.813 1.00 78.25 78 CYS A N 1
ATOM 563 C CA . CYS A 1 78 ? 21.524 -5.376 -25.814 1.00 78.25 78 CYS A CA 1
ATOM 564 C C . CYS A 1 78 ? 20.459 -4.287 -25.695 1.00 78.25 78 CYS A C 1
ATOM 566 O O . CYS A 1 78 ? 20.287 -3.711 -24.639 1.00 78.25 78 CYS A O 1
ATOM 568 N N . TYR A 1 79 ? 19.732 -4.007 -26.766 1.00 83.38 79 TYR A N 1
ATOM 569 C CA . TYR A 1 79 ? 18.720 -2.967 -26.852 1.00 83.38 79 TYR A CA 1
ATOM 570 C C . TYR A 1 79 ? 17.487 -3.536 -27.553 1.00 83.38 79 TYR A C 1
ATOM 572 O O . TYR A 1 79 ? 17.542 -3.923 -28.723 1.00 83.38 79 TYR A O 1
ATOM 580 N N . LEU A 1 80 ? 16.366 -3.611 -26.830 1.00 86.19 80 LEU A N 1
ATOM 581 C CA . LEU A 1 80 ? 15.091 -4.133 -27.330 1.00 86.19 80 LEU A CA 1
ATOM 582 C C . LEU A 1 80 ? 14.339 -3.061 -28.128 1.00 86.19 80 LEU A C 1
ATOM 584 O O . LEU A 1 80 ? 14.176 -1.932 -27.663 1.00 86.19 80 LEU A O 1
ATOM 588 N N . PHE A 1 81 ? 13.805 -3.420 -29.300 1.00 86.94 81 PHE A N 1
ATOM 589 C CA . PHE A 1 81 ? 13.067 -2.467 -30.135 1.00 86.94 81 PHE A CA 1
ATOM 590 C C . PHE A 1 81 ? 11.760 -1.996 -29.490 1.00 86.94 81 PHE A C 1
ATOM 592 O O . PHE A 1 81 ? 11.509 -0.800 -29.443 1.00 86.94 81 PHE A O 1
ATOM 599 N N . HIS A 1 82 ? 10.938 -2.916 -28.981 1.00 81.81 82 HIS A N 1
ATOM 600 C CA . HIS A 1 82 ? 9.560 -2.625 -28.546 1.00 81.81 82 HIS A CA 1
ATOM 601 C C . HIS A 1 82 ? 9.259 -3.007 -27.089 1.00 81.81 82 HIS A C 1
ATOM 603 O O . HIS A 1 82 ? 8.106 -2.989 -26.666 1.00 81.81 82 HIS A O 1
ATOM 609 N N . THR A 1 83 ? 10.266 -3.397 -26.317 1.00 77.81 83 THR A N 1
ATOM 610 C CA . THR A 1 83 ? 10.108 -3.788 -24.911 1.00 77.81 83 THR A CA 1
ATOM 611 C C . THR A 1 83 ? 11.091 -2.975 -24.088 1.00 77.81 83 THR A C 1
ATOM 613 O O . THR A 1 83 ? 12.220 -2.786 -24.525 1.00 77.81 83 THR A O 1
ATOM 616 N N . SER A 1 84 ? 10.659 -2.417 -22.959 1.00 62.69 84 SER A N 1
ATOM 617 C CA . SER A 1 84 ? 11.582 -1.739 -22.054 1.00 62.69 84 SER A CA 1
ATOM 618 C C . SER A 1 84 ? 12.441 -2.779 -21.345 1.00 62.69 84 SER A C 1
ATOM 620 O O . SER A 1 84 ? 12.019 -3.904 -21.073 1.00 62.69 84 SER A O 1
ATOM 622 N N . SER A 1 85 ? 13.678 -2.413 -21.086 1.00 54.47 85 SER A N 1
ATOM 623 C CA . SER A 1 85 ? 14.658 -3.272 -20.438 1.00 54.47 85 SER A CA 1
ATOM 624 C C . SER A 1 85 ? 15.639 -2.332 -19.775 1.00 54.47 85 SER A C 1
ATOM 626 O O . SER A 1 85 ? 16.243 -1.513 -20.465 1.00 54.47 85 SER A O 1
ATOM 628 N N . GLU A 1 86 ? 15.719 -2.401 -18.450 1.00 48.72 86 GLU A N 1
ATOM 629 C CA . GLU A 1 86 ? 16.625 -1.569 -17.669 1.00 48.72 86 GLU A CA 1
ATOM 630 C C . GLU A 1 86 ? 18.062 -1.954 -18.014 1.00 48.72 86 GLU A C 1
ATOM 632 O O . GLU A 1 86 ? 18.493 -3.084 -17.776 1.00 48.72 86 GLU A O 1
ATOM 637 N N . TYR A 1 87 ? 18.798 -1.016 -18.602 1.00 50.53 87 TYR A N 1
ATOM 638 C CA . TYR A 1 87 ? 20.226 -1.172 -18.841 1.00 50.53 87 TYR A CA 1
ATOM 639 C C . TYR A 1 87 ? 20.982 -0.143 -18.019 1.00 50.53 87 TYR A C 1
ATOM 641 O O . TYR A 1 87 ? 20.677 1.050 -18.054 1.00 50.53 87 TYR A O 1
ATOM 649 N N . ASN A 1 88 ? 21.988 -0.617 -17.291 1.00 41.94 88 ASN A N 1
ATOM 650 C CA . ASN A 1 88 ? 22.884 0.227 -16.523 1.00 41.94 88 ASN A CA 1
ATOM 651 C C . ASN A 1 88 ? 23.947 0.772 -17.486 1.00 41.94 88 ASN A C 1
ATOM 653 O O . ASN A 1 88 ? 24.871 0.054 -17.861 1.00 41.94 88 ASN A O 1
ATOM 657 N N . VAL A 1 89 ? 23.762 1.999 -17.971 1.00 46.12 89 VAL A N 1
ATOM 658 C CA . VAL A 1 89 ? 24.683 2.629 -18.925 1.00 46.12 89 VAL A CA 1
ATOM 659 C C . VAL A 1 89 ? 25.608 3.546 -18.145 1.00 46.12 89 VAL A C 1
ATOM 661 O O . VAL A 1 89 ? 25.239 4.672 -17.819 1.00 46.12 89 VAL A O 1
ATOM 664 N N . THR A 1 90 ? 26.796 3.055 -17.800 1.00 40.47 90 THR A N 1
ATOM 665 C CA . THR A 1 90 ? 27.735 3.817 -16.970 1.00 40.47 90 THR A CA 1
ATOM 666 C C . THR A 1 90 ? 28.664 4.740 -17.751 1.00 40.47 90 THR A C 1
ATOM 668 O O . THR A 1 90 ? 29.211 5.639 -17.126 1.00 40.47 90 THR A O 1
ATOM 671 N N . ASP A 1 91 ? 28.825 4.605 -19.077 1.00 45.25 91 ASP A N 1
ATOM 672 C CA . ASP A 1 91 ? 30.025 5.185 -19.713 1.00 45.25 91 ASP A CA 1
ATOM 673 C C . ASP A 1 91 ? 29.868 5.914 -21.065 1.00 45.25 91 ASP A C 1
ATOM 675 O O . ASP A 1 91 ? 30.880 6.269 -21.666 1.00 45.25 91 ASP A O 1
ATOM 679 N N . VAL A 1 92 ? 28.659 6.255 -21.543 1.00 43.97 92 VAL A N 1
ATOM 680 C CA . VAL A 1 92 ? 28.519 7.121 -22.743 1.00 43.97 92 VAL A CA 1
ATOM 681 C C . VAL A 1 92 ? 27.372 8.129 -22.590 1.00 43.97 92 VAL A C 1
ATOM 683 O O . VAL A 1 92 ? 26.213 7.740 -22.516 1.00 43.97 92 VAL A O 1
ATOM 686 N N . ASP A 1 93 ? 27.734 9.417 -22.508 1.00 49.22 93 ASP A N 1
ATOM 687 C CA . ASP A 1 93 ? 26.901 10.634 -22.373 1.00 49.22 93 ASP A CA 1
ATOM 688 C C . ASP A 1 93 ? 25.520 10.455 -21.691 1.00 49.22 93 ASP A C 1
ATOM 690 O O . ASP A 1 93 ? 24.474 10.229 -22.309 1.00 49.22 93 ASP A O 1
ATOM 694 N N . SER A 1 94 ? 25.541 10.591 -20.363 1.00 50.66 94 SER A N 1
ATOM 695 C CA . SER A 1 94 ? 24.511 10.162 -19.411 1.00 50.66 94 SER A CA 1
ATOM 696 C C . SER A 1 94 ? 23.181 10.924 -19.448 1.00 50.66 94 SER A C 1
ATOM 698 O O . SER A 1 94 ? 22.230 10.493 -18.804 1.00 50.66 94 SER A O 1
ATOM 700 N N . ASN A 1 95 ? 23.067 12.033 -20.181 1.00 52.47 95 ASN A N 1
ATOM 701 C CA . ASN A 1 95 ? 21.881 12.899 -20.109 1.00 52.47 95 ASN A CA 1
ATOM 702 C C . ASN A 1 95 ? 20.811 12.569 -21.161 1.00 52.47 95 ASN A C 1
ATOM 704 O O . ASN A 1 95 ? 19.619 12.724 -20.897 1.00 52.47 95 ASN A O 1
ATOM 708 N N . LEU A 1 96 ? 21.215 12.108 -22.353 1.00 55.28 96 LEU A N 1
ATOM 709 C CA . LEU A 1 96 ? 20.270 11.758 -23.418 1.00 55.28 96 LEU A CA 1
ATOM 710 C C . LEU A 1 96 ? 19.778 10.312 -23.281 1.00 55.28 96 LEU A C 1
ATOM 712 O O . LEU A 1 96 ? 18.591 10.062 -23.473 1.00 55.28 96 LEU A O 1
ATOM 716 N N . MET A 1 97 ? 20.649 9.377 -22.873 1.00 51.78 97 MET A N 1
ATOM 717 C CA . MET A 1 97 ? 20.222 8.010 -22.561 1.00 51.78 97 MET A CA 1
ATOM 718 C C . MET A 1 97 ? 19.336 7.949 -21.318 1.00 51.78 97 MET A C 1
ATOM 720 O O . MET A 1 97 ? 18.343 7.244 -21.380 1.00 51.78 97 MET A O 1
ATOM 724 N N . ALA A 1 98 ? 19.600 8.706 -20.244 1.00 54.97 98 ALA A N 1
ATOM 725 C CA . ALA A 1 98 ? 18.770 8.653 -19.030 1.00 54.97 98 ALA A CA 1
ATOM 726 C C . ALA A 1 98 ? 17.309 9.089 -19.254 1.00 54.97 98 ALA A C 1
ATOM 728 O O . ALA A 1 98 ? 16.405 8.564 -18.613 1.00 54.97 98 ALA A O 1
ATOM 729 N N . ASN A 1 99 ? 17.061 10.007 -20.194 1.00 55.97 99 ASN A N 1
ATOM 730 C CA . ASN A 1 99 ? 15.702 10.450 -20.527 1.00 55.97 99 ASN A CA 1
ATOM 731 C C . ASN A 1 99 ? 14.903 9.420 -21.338 1.00 55.97 99 ASN A C 1
ATOM 733 O O . ASN A 1 99 ? 13.675 9.499 -21.387 1.00 55.97 99 ASN A O 1
ATOM 737 N N . PHE A 1 100 ? 15.585 8.477 -21.996 1.00 56.72 100 PHE A N 1
ATOM 738 C CA . PHE A 1 100 ? 14.958 7.499 -22.883 1.00 56.72 100 PHE A CA 1
ATOM 739 C C . PHE A 1 100 ? 15.285 6.037 -22.539 1.00 56.72 100 PHE A C 1
ATOM 741 O O . PHE A 1 100 ? 14.812 5.146 -23.238 1.00 56.72 100 PHE A O 1
ATOM 748 N N . SER A 1 101 ? 16.058 5.774 -21.480 1.00 56.78 101 SER A N 1
ATOM 749 C CA . SER A 1 101 ? 16.489 4.435 -21.045 1.00 56.78 101 SER A CA 1
ATOM 750 C C . SER A 1 101 ? 15.376 3.640 -20.368 1.00 56.78 101 SER A C 1
ATOM 752 O O . SER A 1 101 ? 15.414 2.414 -20.381 1.00 56.78 101 SER A O 1
ATOM 754 N N . GLU A 1 102 ? 14.370 4.325 -19.817 1.00 61.22 102 GLU A N 1
ATOM 755 C CA . GLU A 1 102 ? 13.142 3.713 -19.292 1.00 61.22 102 GLU A CA 1
ATOM 756 C C . GLU A 1 102 ? 12.241 3.182 -20.428 1.00 61.22 102 GLU A C 1
ATOM 758 O O . GLU A 1 102 ? 11.402 2.299 -20.232 1.00 61.22 102 GLU A O 1
ATOM 763 N N . TYR A 1 103 ? 12.443 3.686 -21.649 1.00 71.50 103 TYR A N 1
ATOM 764 C CA . TYR A 1 103 ? 11.655 3.349 -22.825 1.00 71.50 103 TYR A CA 1
ATOM 765 C C . TYR A 1 103 ? 12.387 2.346 -23.725 1.00 71.50 103 TYR A C 1
ATOM 767 O O . TYR A 1 103 ? 13.612 2.303 -23.812 1.00 71.50 103 TYR A O 1
ATOM 775 N N . SER A 1 104 ? 11.620 1.521 -24.442 1.00 82.88 104 SER A N 1
ATOM 776 C CA . SER A 1 104 ? 12.182 0.696 -25.524 1.00 82.88 104 SER A CA 1
ATOM 777 C C . SER A 1 104 ? 12.814 1.576 -26.608 1.00 82.88 104 SER A C 1
ATOM 779 O O . SER A 1 104 ? 12.390 2.720 -26.774 1.00 82.88 104 SER A O 1
ATOM 781 N N . VAL A 1 105 ? 13.750 1.048 -27.406 1.00 86.56 105 VAL A N 1
ATOM 782 C CA . VAL A 1 105 ? 14.442 1.833 -28.453 1.00 86.56 105 VAL A CA 1
ATOM 783 C C . VAL A 1 105 ? 13.460 2.571 -29.360 1.00 86.56 105 VAL A C 1
ATOM 785 O O . VAL A 1 105 ? 13.687 3.725 -29.704 1.00 86.56 105 VAL A O 1
ATOM 788 N N . CYS A 1 106 ? 12.353 1.932 -29.743 1.00 89.62 106 CYS A N 1
ATOM 789 C CA . CYS A 1 106 ? 11.378 2.540 -30.639 1.00 89.62 106 CYS A CA 1
ATOM 790 C C . CYS A 1 106 ? 10.443 3.536 -29.960 1.00 89.62 106 CYS A C 1
ATOM 792 O O . CYS A 1 106 ? 10.011 4.482 -30.614 1.00 89.62 106 CYS A O 1
ATOM 794 N N . ASP A 1 107 ? 10.157 3.363 -28.669 1.00 85.44 107 ASP A N 1
ATOM 795 C CA . ASP A 1 107 ? 9.407 4.360 -27.898 1.00 85.44 107 ASP A CA 1
ATOM 796 C C . ASP A 1 107 ? 10.286 5.595 -27.626 1.00 85.44 107 ASP A C 1
ATOM 798 O O . ASP A 1 107 ? 9.854 6.718 -27.868 1.00 85.44 107 ASP A O 1
ATOM 802 N N . GLY A 1 108 ? 11.566 5.399 -27.284 1.00 84.94 108 GLY A N 1
ATOM 803 C CA . GLY A 1 108 ? 12.558 6.476 -27.201 1.00 84.94 108 GLY A CA 1
ATOM 804 C C . GLY A 1 108 ? 12.749 7.208 -28.534 1.00 84.94 108 GLY A C 1
ATOM 805 O O . GLY A 1 108 ? 12.682 8.433 -28.586 1.00 84.94 108 GLY A O 1
ATOM 806 N N . TYR A 1 109 ? 12.885 6.466 -29.638 1.00 87.62 109 TYR A N 1
ATOM 807 C CA . TYR A 1 109 ? 13.019 7.022 -30.989 1.00 87.62 109 TYR A CA 1
ATOM 808 C C . TYR A 1 109 ? 11.773 7.800 -31.450 1.00 87.62 109 TYR A C 1
ATOM 810 O O . TYR A 1 109 ? 11.900 8.845 -32.093 1.00 87.62 109 TYR A O 1
ATOM 818 N N . SER A 1 110 ? 10.567 7.317 -31.121 1.00 86.88 110 SER A N 1
ATOM 819 C CA . SER A 1 110 ? 9.310 8.013 -31.432 1.00 86.88 110 SER A CA 1
ATOM 820 C C . SER A 1 110 ? 9.170 9.293 -30.617 1.00 86.88 110 SER A C 1
ATOM 822 O O . SER A 1 110 ? 8.922 10.349 -31.187 1.00 86.88 110 SER A O 1
ATOM 824 N N . ARG A 1 111 ? 9.397 9.224 -29.301 1.00 83.50 111 ARG A N 1
ATOM 825 C CA . ARG A 1 111 ? 9.290 10.379 -28.399 1.00 83.50 111 ARG A CA 1
ATOM 826 C C . ARG A 1 111 ? 10.325 11.451 -28.701 1.00 83.50 111 ARG A C 1
ATOM 828 O O . ARG A 1 111 ? 10.015 12.633 -28.620 1.00 83.50 111 ARG A O 1
ATOM 835 N N . ALA A 1 112 ? 11.538 11.058 -29.089 1.00 82.69 112 ALA A N 1
ATOM 836 C CA . ALA A 1 112 ? 12.538 12.002 -29.573 1.00 82.69 112 ALA A CA 1
ATOM 837 C C . ALA A 1 112 ? 12.059 12.725 -30.849 1.00 82.69 112 ALA A C 1
ATOM 839 O O . ALA A 1 112 ? 12.288 13.924 -30.984 1.00 82.69 112 ALA A O 1
ATOM 840 N N . GLY A 1 113 ? 11.336 12.030 -31.737 1.00 82.81 113 GLY A N 1
ATOM 841 C CA . GLY A 1 113 ? 10.677 12.623 -32.910 1.00 82.81 113 GLY A CA 1
ATOM 842 C C . GLY A 1 113 ? 9.487 13.522 -32.578 1.00 82.81 113 GLY A C 1
ATOM 843 O O . GLY A 1 113 ? 9.307 14.545 -33.232 1.00 82.81 113 GLY A O 1
ATOM 844 N N . ASP A 1 114 ? 8.721 13.199 -31.533 1.00 83.75 114 ASP A N 1
ATOM 845 C CA . ASP A 1 114 ? 7.630 14.055 -31.046 1.00 83.75 114 ASP A CA 1
ATOM 846 C C . ASP A 1 114 ? 8.149 15.399 -30.496 1.00 83.75 114 ASP A C 1
ATOM 848 O O . ASP A 1 114 ? 7.417 16.390 -30.487 1.00 83.75 114 ASP A O 1
ATOM 852 N N . VAL A 1 115 ? 9.415 15.443 -30.056 1.00 78.56 115 VAL A N 1
ATOM 853 C CA . VAL A 1 115 ? 10.100 16.671 -29.624 1.00 78.56 115 VAL A CA 1
ATOM 854 C C . VAL A 1 115 ? 10.601 17.472 -30.828 1.00 78.56 115 VAL A C 1
ATOM 856 O O . VAL A 1 115 ? 10.241 18.642 -30.969 1.00 78.56 115 VAL A O 1
ATOM 859 N N . SER A 1 116 ? 11.443 16.878 -31.680 1.00 84.69 116 SER A N 1
ATOM 860 C CA . SER A 1 116 ? 11.889 17.477 -32.945 1.00 84.69 116 SER A CA 1
ATOM 861 C C . SER A 1 116 ? 12.658 16.482 -33.821 1.00 84.69 116 SER A C 1
ATOM 863 O O . SER A 1 116 ? 13.292 15.551 -33.321 1.00 84.69 116 SER A O 1
ATOM 865 N N . ASP A 1 117 ? 12.707 16.743 -35.132 1.00 83.00 117 ASP A N 1
ATOM 866 C CA . ASP A 1 117 ? 13.536 15.972 -36.075 1.00 83.00 117 ASP A CA 1
ATOM 867 C C . ASP A 1 117 ? 15.031 15.989 -35.680 1.00 83.00 117 ASP A C 1
ATOM 869 O O . ASP A 1 117 ? 15.737 14.990 -35.833 1.00 83.00 117 ASP A O 1
ATOM 873 N N . ASP A 1 118 ? 15.509 17.104 -35.112 1.00 81.00 118 ASP A N 1
ATOM 874 C CA . ASP A 1 118 ? 16.888 17.252 -34.632 1.00 81.00 118 ASP A CA 1
ATOM 875 C C . ASP A 1 118 ? 17.160 16.387 -33.389 1.00 81.00 118 ASP A C 1
ATOM 877 O O . ASP A 1 118 ? 18.238 15.802 -33.259 1.00 81.00 118 ASP A O 1
ATOM 881 N N . MET A 1 119 ? 16.181 16.262 -32.484 1.00 79.25 119 MET A N 1
ATOM 882 C CA . MET A 1 119 ? 16.301 15.442 -31.276 1.00 79.25 119 MET A CA 1
ATOM 883 C C . MET A 1 119 ? 16.225 13.948 -31.601 1.00 79.25 119 MET A C 1
ATOM 885 O O . MET A 1 119 ? 16.988 13.155 -31.046 1.00 79.25 119 MET A O 1
ATOM 889 N N . GLN A 1 120 ? 15.372 13.564 -32.552 1.00 84.12 120 GLN A N 1
ATOM 890 C CA . GLN A 1 120 ? 15.335 12.206 -33.092 1.00 84.12 120 GLN A CA 1
ATOM 891 C C . GLN A 1 120 ? 16.662 11.818 -33.744 1.00 84.12 120 GLN A C 1
ATOM 893 O O . GLN A 1 120 ? 17.187 10.732 -33.484 1.00 84.12 120 GLN A O 1
ATOM 898 N N . LEU A 1 121 ? 17.245 12.721 -34.540 1.00 86.44 121 LEU A N 1
ATOM 899 C CA . LEU A 1 121 ? 18.553 12.497 -35.142 1.00 86.44 121 LEU A CA 1
ATOM 900 C C . LEU A 1 121 ? 19.655 12.408 -34.081 1.00 86.44 121 LEU A C 1
ATOM 902 O O . LEU A 1 121 ? 20.532 11.560 -34.210 1.00 86.44 121 LEU A O 1
ATOM 906 N N . ALA A 1 122 ? 19.612 13.222 -33.025 1.00 83.12 122 ALA A N 1
ATOM 907 C CA . ALA A 1 122 ? 20.570 13.150 -31.921 1.00 83.12 122 ALA A CA 1
ATOM 908 C C . ALA A 1 122 ? 20.476 11.820 -31.151 1.00 83.12 122 ALA A C 1
ATOM 910 O O . ALA A 1 122 ? 21.504 11.199 -30.881 1.00 83.12 122 ALA A O 1
ATOM 911 N N . TYR A 1 123 ? 19.262 11.329 -30.878 1.00 83.44 123 TYR A N 1
ATOM 912 C CA . TYR A 1 123 ? 19.041 10.018 -30.257 1.00 83.44 123 TYR A CA 1
ATOM 913 C C . TYR A 1 123 ? 19.566 8.872 -31.137 1.00 83.44 123 TYR A C 1
ATOM 915 O O . TYR A 1 123 ? 20.291 7.994 -30.666 1.00 83.44 123 TYR A O 1
ATOM 923 N N . ALA A 1 124 ? 19.281 8.914 -32.442 1.00 86.25 124 ALA A N 1
ATOM 924 C CA . ALA A 1 124 ? 19.810 7.941 -33.392 1.00 86.25 124 ALA A CA 1
ATOM 925 C C . ALA A 1 124 ? 21.339 8.020 -33.533 1.00 86.25 124 ALA A C 1
ATOM 927 O O . ALA A 1 124 ? 21.994 6.989 -33.642 1.00 86.25 124 ALA A O 1
ATOM 928 N N . THR A 1 125 ? 21.911 9.226 -33.504 1.00 84.06 125 THR A N 1
ATOM 929 C CA . THR A 1 125 ? 23.361 9.468 -33.590 1.00 84.06 125 THR A CA 1
ATOM 930 C C . THR A 1 125 ? 24.092 8.909 -32.379 1.00 84.06 125 THR A C 1
ATOM 932 O O . THR A 1 125 ? 25.154 8.307 -32.522 1.00 84.06 125 THR A O 1
ATOM 935 N N . MET A 1 126 ? 23.505 9.047 -31.195 1.00 79.19 126 MET A N 1
ATOM 936 C CA . MET A 1 126 ? 24.032 8.470 -29.965 1.00 79.19 126 MET A CA 1
ATOM 937 C C . MET A 1 126 ? 24.069 6.937 -30.044 1.00 79.19 126 MET A C 1
ATOM 939 O O . MET A 1 126 ? 25.128 6.349 -29.848 1.00 79.19 126 MET A O 1
ATOM 943 N N . LEU A 1 127 ? 22.958 6.291 -30.423 1.00 81.62 127 LEU A N 1
ATOM 944 C CA . LEU A 1 127 ? 22.916 4.829 -30.593 1.00 81.62 127 LEU A CA 1
ATOM 945 C C . LEU A 1 127 ? 23.821 4.334 -31.733 1.00 81.62 127 LEU A C 1
ATOM 947 O O . LEU A 1 127 ? 24.374 3.241 -31.665 1.00 81.62 127 LEU A O 1
ATOM 951 N N . ALA A 1 128 ? 23.999 5.135 -32.784 1.00 82.06 128 ALA A N 1
ATOM 952 C CA . ALA A 1 128 ? 24.949 4.834 -33.847 1.00 82.06 128 ALA A CA 1
ATOM 953 C C . ALA A 1 128 ? 26.395 4.883 -33.341 1.00 82.06 128 ALA A C 1
ATOM 955 O O . ALA A 1 128 ? 27.205 4.047 -33.726 1.00 82.06 128 ALA A O 1
ATOM 956 N N . THR A 1 129 ? 26.705 5.822 -32.443 1.00 75.94 129 THR A N 1
ATOM 957 C CA . THR A 1 129 ? 28.035 5.969 -31.838 1.00 75.94 129 THR A CA 1
ATOM 958 C C . THR A 1 129 ? 28.359 4.783 -30.933 1.00 75.94 129 THR A C 1
ATOM 960 O O . THR A 1 129 ? 29.450 4.230 -31.038 1.00 75.94 129 THR A O 1
ATOM 963 N N . THR A 1 130 ? 27.404 4.317 -30.119 1.00 73.00 130 THR A N 1
ATOM 964 C CA . THR A 1 130 ? 27.582 3.090 -29.319 1.00 73.00 130 THR A CA 1
ATOM 965 C C . THR A 1 130 ? 27.631 1.826 -30.175 1.00 73.00 130 THR A C 1
ATOM 967 O O . THR A 1 130 ? 28.181 0.821 -29.748 1.00 73.00 130 THR A O 1
ATOM 970 N N . ALA A 1 131 ? 27.098 1.866 -31.397 1.00 75.50 131 ALA A N 1
ATOM 971 C CA . ALA A 1 131 ? 27.189 0.781 -32.369 1.00 75.50 131 ALA A CA 1
ATOM 972 C C . ALA A 1 131 ? 28.420 0.860 -33.295 1.00 75.50 131 ALA A C 1
ATOM 974 O O . ALA A 1 131 ? 28.619 -0.053 -34.096 1.00 75.50 131 ALA A O 1
ATOM 975 N N . GLY A 1 132 ? 29.216 1.937 -33.238 1.00 73.75 132 GLY A N 1
ATOM 976 C CA . GLY A 1 132 ? 30.329 2.179 -34.168 1.00 73.75 132 GLY A CA 1
ATOM 977 C C . GLY A 1 132 ? 29.905 2.418 -35.629 1.00 73.75 132 GLY A C 1
ATOM 978 O O . GLY A 1 132 ? 30.692 2.177 -36.545 1.00 73.75 132 GLY A O 1
ATOM 979 N N . MET A 1 133 ? 28.666 2.866 -35.863 1.00 80.12 133 MET A N 1
ATOM 980 C CA . MET A 1 133 ? 28.019 2.970 -37.181 1.00 80.12 133 MET A CA 1
ATOM 981 C C . MET A 1 133 ? 27.809 4.412 -37.652 1.00 80.12 133 MET A C 1
ATOM 983 O O . MET A 1 133 ? 27.763 5.342 -36.848 1.00 80.12 133 MET A O 1
ATOM 987 N N . ASP A 1 134 ? 27.593 4.602 -38.963 1.00 83.25 134 ASP A N 1
ATOM 988 C CA . ASP A 1 134 ? 27.219 5.914 -39.508 1.00 83.25 134 ASP A CA 1
ATOM 989 C C . ASP A 1 134 ? 25.856 6.385 -38.948 1.00 83.25 134 ASP A C 1
ATOM 991 O O . ASP A 1 134 ? 24.832 5.727 -39.186 1.00 83.25 134 ASP A O 1
ATOM 995 N N . PRO A 1 135 ? 25.786 7.561 -38.295 1.00 83.25 135 PRO A N 1
ATOM 996 C CA . PRO A 1 135 ? 24.549 8.095 -37.725 1.00 83.25 135 PRO A CA 1
ATOM 997 C C . PRO A 1 135 ? 23.384 8.202 -38.710 1.00 83.25 135 PRO A C 1
ATOM 999 O O . PRO A 1 135 ? 22.231 7.942 -38.361 1.00 83.25 135 PRO A O 1
ATOM 1002 N N . THR A 1 136 ? 23.655 8.552 -39.970 1.00 84.06 136 THR A N 1
ATOM 1003 C CA . THR A 1 136 ? 22.599 8.775 -40.965 1.00 84.06 136 THR A CA 1
ATOM 1004 C C . THR A 1 136 ? 22.032 7.469 -41.517 1.00 84.06 136 THR A C 1
ATOM 1006 O O . THR A 1 136 ? 20.843 7.400 -41.851 1.00 84.06 136 THR A O 1
ATOM 1009 N N . GLN A 1 137 ? 22.857 6.426 -41.636 1.00 85.88 137 GLN A N 1
ATOM 1010 C CA . GLN A 1 137 ? 22.405 5.090 -42.020 1.00 85.88 137 GLN A CA 1
ATOM 1011 C C . GLN A 1 137 ? 21.717 4.382 -40.859 1.00 85.88 137 GLN A C 1
ATOM 1013 O O . GLN A 1 137 ? 20.673 3.759 -41.070 1.00 85.88 137 GLN A O 1
ATOM 1018 N N . PHE A 1 138 ? 22.246 4.532 -39.644 1.00 88.31 138 PHE A N 1
ATOM 1019 C CA . PHE A 1 138 ? 21.649 3.977 -38.437 1.00 88.31 138 PHE A CA 1
ATOM 1020 C C . PHE A 1 138 ? 20.265 4.575 -38.167 1.00 88.31 138 PHE A C 1
ATOM 1022 O O . PHE A 1 138 ? 19.314 3.837 -37.925 1.00 88.31 138 PHE A O 1
ATOM 1029 N N . ASN A 1 139 ? 20.097 5.888 -38.357 1.00 90.25 139 ASN A N 1
ATOM 1030 C CA . ASN A 1 139 ? 18.789 6.543 -38.276 1.00 90.25 139 ASN A CA 1
ATOM 1031 C C . ASN A 1 139 ? 17.767 5.933 -39.258 1.00 90.25 139 ASN A C 1
ATOM 1033 O O . ASN A 1 139 ? 16.646 5.605 -38.886 1.00 90.25 139 ASN A O 1
ATOM 1037 N N . LYS A 1 140 ? 18.168 5.669 -40.511 1.00 90.88 140 LYS A N 1
ATOM 1038 C CA . LYS A 1 140 ? 17.303 4.990 -41.502 1.00 90.88 140 LYS A CA 1
ATOM 1039 C C . LYS A 1 140 ? 17.001 3.536 -41.139 1.00 90.88 140 LYS A C 1
ATOM 1041 O O . LYS A 1 140 ? 15.983 2.996 -41.575 1.00 90.88 140 LYS A O 1
ATOM 1046 N N . PHE A 1 141 ? 17.907 2.871 -40.429 1.00 91.19 141 PHE A N 1
ATOM 1047 C CA . PHE A 1 141 ? 17.685 1.527 -39.908 1.00 91.19 141 PHE A CA 1
ATOM 1048 C C . PHE A 1 141 ? 16.678 1.541 -38.750 1.00 91.19 141 PHE A C 1
ATOM 1050 O O . PHE A 1 141 ? 15.763 0.713 -38.751 1.00 91.19 141 PHE A O 1
ATOM 1057 N N . LEU A 1 142 ? 16.786 2.499 -37.824 1.00 91.75 142 LEU A N 1
ATOM 1058 C CA . LEU A 1 142 ? 15.825 2.699 -36.737 1.00 91.75 142 LEU A CA 1
ATOM 1059 C C . LEU A 1 142 ? 14.441 3.081 -37.263 1.00 91.75 142 LEU A C 1
ATOM 1061 O O . LEU A 1 142 ? 13.472 2.434 -36.887 1.00 91.75 142 LEU A O 1
ATOM 1065 N N . ASP A 1 143 ? 14.342 4.008 -38.218 1.00 91.81 143 ASP A N 1
ATOM 1066 C CA . ASP A 1 143 ? 13.074 4.383 -38.866 1.00 91.81 143 ASP A CA 1
ATOM 1067 C C . ASP A 1 143 ? 12.318 3.158 -39.417 1.00 91.81 143 ASP A C 1
ATOM 1069 O O . ASP A 1 143 ? 11.120 2.964 -39.197 1.00 91.81 143 ASP A O 1
ATOM 1073 N N . LYS A 1 144 ? 13.042 2.240 -40.065 1.00 92.25 144 LYS A N 1
ATOM 1074 C CA . LYS A 1 144 ? 12.461 0.991 -40.575 1.00 92.25 144 LYS A CA 1
ATOM 1075 C C . LYS A 1 144 ? 12.155 -0.036 -39.494 1.00 92.25 144 LYS A C 1
ATOM 1077 O O . LYS A 1 144 ? 11.188 -0.782 -39.649 1.00 92.25 144 LYS A O 1
ATOM 1082 N N . SER A 1 145 ? 12.989 -0.118 -38.462 1.00 92.25 145 SER A N 1
ATOM 1083 C CA . SER A 1 145 ? 12.845 -1.091 -37.373 1.00 92.25 145 SER A CA 1
ATOM 1084 C C . SER A 1 145 ? 11.728 -0.707 -36.402 1.00 92.25 145 SER A C 1
ATOM 1086 O O . SER A 1 145 ? 11.042 -1.587 -35.896 1.00 92.25 145 SER A O 1
ATOM 1088 N N . CYS A 1 146 ? 11.494 0.590 -36.221 1.00 92.12 146 CYS A N 1
ATOM 1089 C CA . CYS A 1 146 ? 10.452 1.146 -35.364 1.00 92.12 146 CYS A CA 1
ATOM 1090 C C . CYS A 1 146 ? 9.154 1.467 -36.108 1.00 92.12 146 CYS A C 1
ATOM 1092 O O . CYS A 1 146 ? 8.100 1.602 -35.489 1.00 92.12 146 CYS A O 1
ATOM 1094 N N . GLY A 1 147 ? 9.205 1.546 -37.439 1.00 88.12 147 GLY A N 1
ATOM 1095 C CA . GLY A 1 147 ? 8.031 1.660 -38.289 1.00 88.12 147 GLY A CA 1
ATOM 1096 C C . GLY A 1 147 ? 7.330 0.324 -38.567 1.00 88.12 147 GLY A C 1
ATOM 1097 O O . GLY A 1 147 ? 7.689 -0.748 -38.079 1.00 88.12 147 GLY A O 1
ATOM 1098 N N . ALA A 1 148 ? 6.336 0.378 -39.458 1.00 88.44 148 ALA A N 1
ATOM 1099 C CA . ALA A 1 148 ? 5.494 -0.770 -39.804 1.00 88.44 148 ALA A CA 1
ATOM 1100 C C . ALA A 1 148 ? 6.272 -1.993 -40.331 1.00 88.44 148 ALA A C 1
ATOM 1102 O O . ALA A 1 148 ? 5.801 -3.123 -40.194 1.00 88.44 148 ALA A O 1
ATOM 1103 N N . LEU A 1 149 ? 7.445 -1.782 -40.944 1.00 90.75 149 LEU A N 1
ATOM 1104 C CA . LEU A 1 149 ? 8.275 -2.867 -41.466 1.00 90.75 149 LEU A CA 1
ATOM 1105 C C . LEU A 1 149 ? 8.845 -3.726 -40.328 1.00 90.75 149 LEU A C 1
ATOM 1107 O O . LEU A 1 149 ? 8.648 -4.938 -40.349 1.00 90.75 149 LEU A O 1
ATOM 1111 N N . GLY A 1 150 ? 9.495 -3.118 -39.332 1.00 87.62 150 GLY A N 1
ATOM 1112 C CA . GLY A 1 150 ? 10.075 -3.836 -38.198 1.00 87.62 150 GLY A CA 1
ATOM 1113 C C . GLY A 1 150 ? 9.031 -4.464 -37.280 1.00 87.62 150 GLY A C 1
ATOM 1114 O O . GLY A 1 150 ? 9.173 -5.632 -36.913 1.00 87.62 150 GLY A O 1
ATOM 1115 N N . SER A 1 151 ? 7.913 -3.775 -37.020 1.00 90.06 151 SER A N 1
ATOM 1116 C CA . SER A 1 151 ? 6.797 -4.372 -36.272 1.00 90.06 151 SER A CA 1
ATOM 1117 C C . SER A 1 151 ? 6.210 -5.598 -36.986 1.00 90.06 151 SER A C 1
ATOM 1119 O O . SER A 1 151 ? 5.881 -6.593 -36.339 1.00 90.06 151 SER A O 1
ATOM 1121 N N . ALA A 1 152 ? 6.122 -5.576 -38.324 1.00 91.25 152 ALA A N 1
ATOM 1122 C CA . ALA A 1 152 ? 5.707 -6.744 -39.099 1.00 91.25 152 ALA A CA 1
ATOM 1123 C C . ALA A 1 152 ? 6.735 -7.884 -39.011 1.00 91.25 152 ALA A C 1
ATOM 1125 O O . ALA A 1 152 ? 6.343 -9.034 -38.805 1.00 91.25 152 ALA A O 1
ATOM 1126 N N . THR A 1 153 ? 8.036 -7.586 -39.117 1.00 92.12 153 THR A N 1
ATOM 1127 C CA . THR A 1 153 ? 9.110 -8.581 -38.955 1.00 92.12 153 THR A CA 1
ATOM 1128 C C . THR A 1 153 ? 9.028 -9.277 -37.591 1.00 92.12 153 THR A C 1
ATOM 1130 O O . THR A 1 153 ? 9.053 -10.510 -37.533 1.00 92.12 153 THR A O 1
ATOM 1133 N N . LEU A 1 154 ? 8.848 -8.512 -36.506 1.00 91.75 154 LEU A N 1
ATOM 1134 C CA . LEU A 1 154 ? 8.702 -9.033 -35.144 1.00 91.75 154 LEU A CA 1
ATOM 1135 C C . LEU A 1 154 ? 7.440 -9.892 -34.986 1.00 91.75 154 LEU A C 1
ATOM 1137 O O . LEU A 1 154 ? 7.508 -11.000 -34.449 1.00 91.75 154 LEU A O 1
ATOM 1141 N N . ALA A 1 155 ? 6.302 -9.425 -35.508 1.00 91.69 155 ALA A N 1
ATOM 1142 C CA . ALA A 1 155 ? 5.038 -10.154 -35.448 1.00 91.69 155 ALA A CA 1
ATOM 1143 C C . ALA A 1 155 ? 5.114 -11.507 -36.175 1.00 91.69 155 ALA A C 1
ATOM 1145 O O . ALA A 1 155 ? 4.697 -12.530 -35.628 1.00 91.69 155 ALA A O 1
ATOM 1146 N N . PHE A 1 156 ? 5.685 -11.548 -37.384 1.00 93.94 156 PHE A N 1
ATOM 1147 C CA . PHE A 1 156 ? 5.870 -12.808 -38.107 1.00 93.94 156 PHE A CA 1
ATOM 1148 C C . PHE A 1 156 ? 6.878 -13.736 -37.417 1.00 93.94 156 PHE A C 1
ATOM 1150 O O . PHE A 1 156 ? 6.665 -14.950 -37.415 1.00 93.94 156 PHE A O 1
ATOM 1157 N N . GLY A 1 157 ? 7.912 -13.199 -36.763 1.00 90.50 157 GLY A N 1
ATOM 1158 C CA . GLY A 1 157 ? 8.814 -13.989 -35.922 1.00 90.50 157 GLY A CA 1
ATOM 1159 C C . GLY A 1 157 ? 8.103 -14.644 -34.733 1.00 90.50 157 GLY A C 1
ATOM 1160 O O . GLY A 1 157 ? 8.212 -15.857 -34.537 1.00 90.50 157 GLY A O 1
ATOM 1161 N N . GLY A 1 158 ? 7.277 -13.885 -34.008 1.00 90.06 158 GLY A N 1
ATOM 1162 C CA . GLY A 1 158 ? 6.471 -14.410 -32.902 1.00 90.06 158 GLY A CA 1
ATOM 1163 C C . GLY A 1 158 ? 5.449 -15.464 -33.347 1.00 90.06 158 GLY A C 1
ATOM 1164 O O . GLY A 1 158 ? 5.346 -16.530 -32.735 1.00 90.06 158 GLY A O 1
ATOM 1165 N N . ILE A 1 159 ? 4.738 -15.219 -34.457 1.00 92.56 159 ILE A N 1
ATOM 1166 C CA . ILE A 1 159 ? 3.789 -16.183 -35.045 1.00 92.56 159 ILE A CA 1
ATOM 1167 C C . ILE A 1 159 ? 4.511 -17.466 -35.466 1.00 92.56 159 ILE A C 1
ATOM 1169 O O . ILE A 1 159 ? 4.001 -18.559 -35.220 1.00 92.56 159 ILE A O 1
ATOM 1173 N N . SER A 1 160 ? 5.694 -17.349 -36.075 1.00 93.25 160 SER A N 1
ATOM 1174 C CA . SER A 1 160 ? 6.520 -18.492 -36.469 1.00 93.25 160 SER A CA 1
ATOM 1175 C C . SER A 1 160 ? 6.870 -19.379 -35.272 1.00 93.25 160 SER A C 1
ATOM 1177 O O . SER A 1 160 ? 6.614 -20.587 -35.299 1.00 93.25 160 SER A O 1
ATOM 1179 N N . MET A 1 161 ? 7.390 -18.774 -34.201 1.00 90.12 161 MET A N 1
ATOM 1180 C CA . MET A 1 161 ? 7.771 -19.476 -32.977 1.00 90.12 161 MET A CA 1
ATOM 1181 C C . MET A 1 161 ? 6.563 -20.151 -32.309 1.00 90.12 161 MET A C 1
ATOM 1183 O O . MET A 1 161 ? 6.599 -21.349 -32.011 1.00 90.12 161 MET A O 1
ATOM 1187 N N . GLY A 1 162 ? 5.469 -19.406 -32.125 1.00 91.19 162 GLY A N 1
ATOM 1188 C CA . GLY A 1 162 ? 4.254 -19.906 -31.480 1.00 91.19 162 GLY A CA 1
ATOM 1189 C C . GLY A 1 162 ? 3.584 -21.035 -32.267 1.00 91.19 162 GLY A C 1
ATOM 1190 O O . GLY A 1 162 ? 3.260 -22.083 -31.705 1.00 91.19 162 GLY A O 1
ATOM 1191 N N . ALA A 1 163 ? 3.427 -20.868 -33.583 1.00 92.25 163 ALA A N 1
ATOM 1192 C CA . ALA A 1 163 ? 2.861 -21.900 -34.449 1.00 92.25 163 ALA A CA 1
ATOM 1193 C C . ALA A 1 163 ? 3.753 -23.153 -34.508 1.00 92.25 163 ALA A C 1
ATOM 1195 O O . ALA A 1 163 ? 3.239 -24.273 -34.476 1.00 92.25 163 ALA A O 1
ATOM 1196 N N . GLY A 1 164 ? 5.081 -22.989 -34.533 1.00 90.44 164 GLY A N 1
ATOM 1197 C CA . GLY A 1 164 ? 6.035 -24.099 -34.504 1.00 90.44 164 GLY A CA 1
ATOM 1198 C C . GLY A 1 164 ? 5.918 -24.943 -33.230 1.00 90.44 164 GLY A C 1
ATOM 1199 O O . GLY A 1 164 ? 5.796 -26.169 -33.304 1.00 90.44 164 GLY A O 1
ATOM 1200 N N . ALA A 1 165 ? 5.868 -24.295 -32.063 1.00 90.00 165 ALA A N 1
ATOM 1201 C CA . ALA A 1 165 ? 5.712 -24.973 -30.776 1.00 90.00 165 ALA A CA 1
ATOM 1202 C C . ALA A 1 165 ? 4.362 -25.706 -30.661 1.00 90.00 165 ALA A C 1
ATOM 1204 O O . ALA A 1 165 ? 4.322 -26.890 -30.313 1.00 90.00 165 ALA A O 1
ATOM 1205 N N . LEU A 1 166 ? 3.257 -25.040 -31.023 1.00 90.44 166 LEU A N 1
ATOM 1206 C CA . LEU A 1 166 ? 1.915 -25.636 -31.014 1.00 90.44 166 LEU A CA 1
ATOM 1207 C C . LEU A 1 166 ? 1.810 -26.836 -31.960 1.00 90.44 166 LEU A C 1
ATOM 1209 O O . LEU A 1 166 ? 1.186 -27.844 -31.622 1.00 90.44 166 LEU A O 1
ATOM 1213 N N . SER A 1 167 ? 2.459 -26.755 -33.122 1.00 88.75 167 SER A N 1
ATOM 1214 C CA . SER A 1 167 ? 2.544 -27.863 -34.068 1.00 88.75 167 SER A CA 1
ATOM 1215 C C . SER A 1 167 ? 3.229 -29.090 -33.461 1.00 88.75 167 SER A C 1
ATOM 1217 O O . SER A 1 167 ? 2.683 -30.197 -33.521 1.00 88.75 167 SER A O 1
ATOM 1219 N N . PHE A 1 168 ? 4.392 -28.902 -32.830 1.00 86.62 168 PHE A N 1
ATOM 1220 C CA . PHE A 1 168 ? 5.136 -29.995 -32.207 1.00 86.62 168 PHE A CA 1
ATOM 1221 C C . PHE A 1 168 ? 4.325 -30.674 -31.097 1.00 86.62 168 PHE A C 1
ATOM 1223 O O . PHE A 1 168 ? 4.209 -31.901 -31.083 1.00 86.62 168 PHE A O 1
ATOM 1230 N N . VAL A 1 169 ? 3.695 -29.887 -30.219 1.00 87.25 169 VAL A N 1
ATOM 1231 C CA . VAL A 1 169 ? 2.849 -30.406 -29.132 1.00 87.25 169 VAL A CA 1
ATOM 1232 C C . VAL A 1 169 ? 1.654 -31.187 -29.687 1.00 87.25 169 VAL A C 1
ATOM 1234 O O . VAL A 1 169 ? 1.400 -32.314 -29.257 1.00 87.25 169 VAL A O 1
ATOM 1237 N N . ALA A 1 170 ? 0.945 -30.640 -30.680 1.00 83.12 170 ALA A N 1
ATOM 1238 C CA . ALA A 1 170 ? -0.212 -31.297 -31.284 1.00 83.12 170 ALA A CA 1
ATOM 1239 C C . ALA A 1 170 ? 0.158 -32.626 -31.969 1.00 83.12 170 ALA A C 1
ATOM 1241 O O . ALA A 1 170 ? -0.570 -33.616 -31.844 1.00 83.12 170 ALA A O 1
ATOM 1242 N N . LEU A 1 171 ? 1.306 -32.688 -32.651 1.00 79.25 171 LEU A N 1
ATOM 1243 C CA . LEU A 1 171 ? 1.782 -33.911 -33.304 1.00 79.25 171 LEU A CA 1
ATOM 1244 C C . LEU A 1 171 ? 2.314 -34.939 -32.300 1.00 79.25 171 LEU A C 1
ATOM 1246 O O . LEU A 1 171 ? 2.020 -36.126 -32.450 1.00 79.25 171 LEU A O 1
ATOM 1250 N N . ALA A 1 172 ? 3.008 -34.506 -31.245 1.00 78.06 172 ALA A N 1
ATOM 1251 C CA . ALA A 1 172 ? 3.457 -35.384 -30.168 1.00 78.06 172 ALA A CA 1
ATOM 1252 C C . ALA A 1 172 ? 2.267 -36.045 -29.449 1.00 78.06 172 ALA A C 1
ATOM 1254 O O . ALA A 1 172 ? 2.233 -37.269 -29.319 1.00 78.06 172 ALA A O 1
ATOM 1255 N N . LEU A 1 173 ? 1.246 -35.263 -29.074 1.00 74.75 173 LEU A N 1
ATOM 1256 C CA . LEU A 1 173 ? 0.007 -35.765 -28.459 1.00 74.75 173 LEU A CA 1
ATOM 1257 C C . LEU A 1 173 ? -0.804 -36.650 -29.414 1.00 74.75 173 LEU A C 1
ATOM 1259 O O . LEU A 1 173 ? -1.382 -37.661 -29.006 1.00 74.75 173 LEU A O 1
ATOM 1263 N N . GLY A 1 174 ? -0.826 -36.302 -30.703 1.00 68.62 174 GLY A N 1
ATOM 1264 C CA . GLY A 1 174 ? -1.463 -37.108 -31.741 1.00 68.62 174 GLY A CA 1
ATOM 1265 C C . GLY A 1 174 ? -0.850 -38.506 -31.884 1.00 68.62 174 GLY A C 1
ATOM 1266 O O . GLY A 1 174 ? -1.582 -39.456 -32.170 1.00 68.62 174 GLY A O 1
ATOM 1267 N N . ILE A 1 175 ? 0.460 -38.643 -31.649 1.00 65.69 175 ILE A N 1
ATOM 1268 C CA . ILE A 1 175 ? 1.208 -39.908 -31.729 1.00 65.69 175 ILE A CA 1
ATOM 1269 C C . ILE A 1 175 ? 1.090 -40.727 -30.433 1.00 65.69 175 ILE A C 1
ATOM 1271 O O . ILE A 1 175 ? 0.973 -41.952 -30.501 1.00 65.69 175 ILE A O 1
ATOM 1275 N N . THR A 1 176 ? 1.105 -40.085 -29.261 1.00 63.88 176 THR A N 1
ATOM 1276 C CA . THR A 1 176 ? 1.130 -40.776 -27.957 1.00 63.88 176 THR A CA 1
ATOM 1277 C C . THR A 1 176 ? -0.251 -41.194 -27.452 1.00 63.88 176 THR A C 1
ATOM 1279 O O . THR A 1 176 ? -0.368 -42.242 -26.817 1.00 63.88 176 THR A O 1
ATOM 1282 N N . CYS A 1 177 ? -1.310 -40.435 -27.758 1.00 56.22 177 CYS A N 1
ATOM 1283 C CA . CYS A 1 177 ? -2.600 -40.586 -27.073 1.00 56.22 177 CYS A CA 1
ATOM 1284 C C . CYS A 1 177 ? -3.731 -41.224 -27.900 1.00 56.22 177 CYS A C 1
ATOM 1286 O O . CYS A 1 177 ? -4.793 -41.491 -27.339 1.00 56.22 177 CYS A O 1
ATOM 1288 N N . CYS A 1 178 ? -3.588 -41.476 -29.211 1.00 52.19 178 CYS A N 1
ATOM 1289 C CA . CYS A 1 178 ? -4.750 -41.828 -30.048 1.00 52.19 178 CYS A CA 1
ATOM 1290 C C . CYS A 1 178 ? -4.513 -42.960 -31.065 1.00 52.19 178 CYS A C 1
ATOM 1292 O O . CYS A 1 178 ? -3.688 -42.876 -31.966 1.00 52.19 178 CYS A O 1
ATOM 1294 N N . LYS A 1 179 ? -5.341 -44.014 -30.981 1.00 51.53 179 LYS A N 1
ATOM 1295 C CA . LYS A 1 179 ? -5.308 -45.203 -31.861 1.00 51.53 179 LYS A CA 1
ATOM 1296 C C . LYS A 1 179 ? -6.109 -45.042 -33.173 1.00 51.53 179 LYS A C 1
ATOM 1298 O O . LYS A 1 179 ? -6.149 -45.976 -33.972 1.00 51.53 179 LYS A O 1
ATOM 1303 N N . LYS A 1 180 ? -6.757 -43.891 -33.408 1.00 50.34 180 LYS A N 1
ATOM 1304 C CA . LYS A 1 180 ? -7.523 -43.558 -34.630 1.00 50.34 180 LYS A CA 1
ATOM 1305 C C . LYS A 1 180 ? -7.395 -42.071 -34.979 1.00 50.34 180 LYS A C 1
ATOM 1307 O O . LYS A 1 180 ? -7.230 -41.260 -34.076 1.00 50.34 180 LYS A O 1
ATOM 1312 N N . ARG A 1 181 ? -7.481 -41.775 -36.292 1.00 57.44 181 ARG A N 1
ATOM 1313 C CA . ARG A 1 181 ? -7.347 -40.459 -36.961 1.00 57.44 181 ARG A CA 1
ATOM 1314 C C . ARG A 1 181 ? -7.755 -39.301 -36.049 1.00 57.44 181 ARG A C 1
ATOM 1316 O O . ARG A 1 181 ? -8.937 -39.013 -35.892 1.00 57.44 181 ARG A O 1
ATOM 1323 N N . SER A 1 182 ? -6.745 -38.683 -35.452 1.00 64.00 182 SER A N 1
ATOM 1324 C CA . SER A 1 182 ? -6.915 -37.635 -34.464 1.00 64.00 182 SER A CA 1
ATOM 1325 C C . SER A 1 182 ? -6.878 -36.271 -35.139 1.00 64.00 182 SER A C 1
ATOM 1327 O O . SER A 1 182 ? -5.960 -35.979 -35.907 1.00 64.00 182 SER A O 1
ATOM 1329 N N . ILE A 1 183 ? -7.864 -35.432 -34.823 1.00 75.00 183 ILE A N 1
ATOM 1330 C CA . ILE A 1 183 ? -7.915 -34.012 -35.188 1.00 75.00 183 ILE A CA 1
ATOM 1331 C C . ILE A 1 183 ? -6.599 -33.285 -34.854 1.00 75.00 183 ILE A C 1
ATOM 1333 O O . ILE A 1 183 ? -6.191 -32.392 -35.591 1.00 75.00 183 ILE A O 1
ATOM 1337 N N . PHE A 1 184 ? -5.872 -33.742 -33.827 1.00 72.50 184 PHE A N 1
ATOM 1338 C CA . PHE A 1 184 ? -4.572 -33.203 -33.425 1.00 72.50 184 PHE A CA 1
ATOM 1339 C C . PHE A 1 184 ? -3.500 -33.308 -34.519 1.00 72.50 184 PHE A C 1
ATOM 1341 O O . PHE A 1 184 ? -2.682 -32.405 -34.656 1.00 72.50 184 PHE A O 1
ATOM 1348 N N . VAL A 1 185 ? -3.538 -34.346 -35.364 1.00 76.06 185 VAL A N 1
ATOM 1349 C CA . VAL A 1 185 ? -2.587 -34.481 -36.483 1.00 76.06 185 VAL A CA 1
ATOM 1350 C C . VAL A 1 185 ? -2.895 -33.479 -37.596 1.00 76.06 185 VAL A C 1
ATOM 1352 O O . VAL A 1 185 ? -1.979 -32.922 -38.198 1.00 76.06 185 VAL A O 1
ATOM 1355 N N . LEU A 1 186 ? -4.180 -33.223 -37.865 1.00 78.62 186 LEU A N 1
ATOM 1356 C CA . LEU A 1 186 ? -4.600 -32.212 -38.838 1.00 78.62 186 LEU A CA 1
ATOM 1357 C C . LEU A 1 186 ? -4.227 -30.807 -38.357 1.00 78.62 186 LEU A C 1
ATOM 1359 O O . LEU A 1 186 ? -3.638 -30.041 -39.113 1.00 78.62 186 LEU A O 1
ATOM 1363 N N . ILE A 1 187 ? -4.521 -30.509 -37.090 1.00 82.44 187 ILE A N 1
ATOM 1364 C CA . ILE A 1 187 ? -4.163 -29.249 -36.435 1.00 82.44 187 ILE A CA 1
ATOM 1365 C C . ILE A 1 187 ? -2.648 -29.031 -36.503 1.00 82.44 187 ILE A C 1
ATOM 1367 O O . ILE A 1 187 ? -2.203 -27.986 -36.971 1.00 82.44 187 ILE A O 1
ATOM 1371 N N . GLY A 1 188 ? -1.857 -30.042 -36.133 1.00 84.19 188 GLY A N 1
ATOM 1372 C CA . GLY A 1 188 ? -0.400 -29.980 -36.204 1.00 84.19 188 GLY A CA 1
ATOM 1373 C C . GLY A 1 188 ? 0.113 -29.606 -37.596 1.00 84.19 188 GLY A C 1
ATOM 1374 O O . GLY A 1 188 ? 0.887 -28.665 -37.735 1.00 84.19 188 GLY A O 1
ATOM 1375 N N . LYS A 1 189 ? -0.388 -30.260 -38.653 1.00 82.56 189 LYS A N 1
ATOM 1376 C CA . LYS A 1 189 ? -0.000 -29.953 -40.044 1.00 82.56 189 LYS A CA 1
ATOM 1377 C C . LYS A 1 189 ? -0.319 -28.515 -40.462 1.00 82.56 189 LYS A C 1
ATOM 1379 O O . LYS A 1 189 ? 0.492 -27.894 -41.143 1.00 82.56 189 LYS A O 1
ATOM 1384 N N . VAL A 1 190 ? -1.475 -27.985 -40.059 1.00 87.69 190 VAL A N 1
ATOM 1385 C CA . VAL A 1 190 ? -1.850 -26.589 -40.346 1.00 87.69 190 VAL A CA 1
ATOM 1386 C C . VAL A 1 190 ? -0.865 -25.629 -39.682 1.00 87.69 190 VAL A C 1
ATOM 1388 O O . VAL A 1 190 ? -0.367 -24.713 -40.334 1.00 87.69 190 VAL A O 1
ATOM 1391 N N . PHE A 1 191 ? -0.521 -25.877 -38.418 1.00 90.25 191 PHE A N 1
ATOM 1392 C CA . PHE A 1 191 ? 0.430 -25.043 -37.692 1.00 90.25 191 PHE A CA 1
ATOM 1393 C C . PHE A 1 191 ? 1.866 -25.139 -38.236 1.00 90.25 191 PHE A C 1
ATOM 1395 O O . PHE A 1 191 ? 2.546 -24.117 -38.252 1.00 90.25 191 PHE A O 1
ATOM 1402 N N . VAL A 1 192 ? 2.311 -26.289 -38.776 1.00 89.75 192 VAL A N 1
ATOM 1403 C CA . VAL A 1 192 ? 3.588 -26.358 -39.530 1.00 89.75 192 VAL A CA 1
ATOM 1404 C C . VAL A 1 192 ? 3.573 -25.389 -40.717 1.00 89.75 192 VAL A C 1
ATOM 1406 O O . VAL A 1 192 ? 4.530 -24.644 -40.913 1.00 89.75 192 VAL A O 1
ATOM 1409 N N . GLY A 1 193 ? 2.487 -25.373 -41.497 1.00 86.38 193 GLY A N 1
ATOM 1410 C CA . GLY A 1 193 ? 2.362 -24.489 -42.660 1.00 86.38 193 GLY A CA 1
ATOM 1411 C C . GLY A 1 193 ? 2.362 -23.005 -42.281 1.00 86.38 193 GLY A C 1
ATOM 1412 O O . GLY A 1 193 ? 3.027 -22.202 -42.933 1.00 86.38 193 GLY A O 1
ATOM 1413 N N . ILE A 1 194 ? 1.672 -22.646 -41.194 1.00 91.06 194 ILE A N 1
ATOM 1414 C CA . ILE A 1 194 ? 1.679 -21.276 -40.658 1.00 91.06 194 ILE A CA 1
ATOM 1415 C C . ILE A 1 194 ? 3.091 -20.885 -40.205 1.00 91.06 194 ILE A C 1
ATOM 1417 O O . ILE A 1 194 ? 3.570 -19.821 -40.593 1.00 91.06 194 ILE A O 1
ATOM 1421 N N . ALA A 1 195 ? 3.776 -21.753 -39.452 1.00 92.12 195 ALA A N 1
ATOM 1422 C CA . ALA A 1 195 ? 5.140 -21.504 -38.988 1.00 92.12 195 ALA A CA 1
ATOM 1423 C C . ALA A 1 195 ? 6.110 -21.287 -40.159 1.00 92.12 195 ALA A C 1
ATOM 1425 O O . ALA A 1 195 ? 6.901 -20.344 -40.154 1.00 92.12 195 ALA A O 1
ATOM 1426 N N . GLN A 1 196 ? 5.996 -22.105 -41.209 1.00 91.19 196 GLN A N 1
ATOM 1427 C CA . GLN A 1 196 ? 6.807 -21.987 -42.418 1.00 91.19 196 GLN A CA 1
ATOM 1428 C C . GLN A 1 196 ? 6.599 -20.641 -43.126 1.00 91.19 196 GLN A C 1
ATOM 1430 O O . GLN A 1 196 ? 7.569 -19.947 -43.425 1.00 91.19 196 GLN A O 1
ATOM 1435 N N . VAL A 1 197 ? 5.347 -20.266 -43.408 1.00 92.38 197 VAL A N 1
ATOM 1436 C CA . VAL A 1 197 ? 5.038 -19.010 -44.112 1.00 92.38 197 VAL A CA 1
ATOM 1437 C C . VAL A 1 197 ? 5.488 -17.808 -43.285 1.00 92.38 197 VAL A C 1
ATOM 1439 O O . VAL A 1 197 ? 6.104 -16.892 -43.826 1.00 92.38 197 VAL A O 1
ATOM 1442 N N . ALA A 1 198 ? 5.246 -17.835 -41.975 1.00 93.94 198 ALA A N 1
ATOM 1443 C CA . ALA A 1 198 ? 5.679 -16.782 -41.067 1.00 93.94 198 ALA A CA 1
ATOM 1444 C C . ALA A 1 198 ? 7.214 -16.661 -41.009 1.00 93.94 198 ALA A C 1
ATOM 1446 O O . ALA A 1 198 ? 7.730 -15.548 -41.069 1.00 93.94 198 ALA A O 1
ATOM 1447 N N . THR A 1 199 ? 7.956 -17.779 -41.008 1.00 92.31 199 THR A N 1
ATOM 1448 C CA . THR A 1 199 ? 9.433 -17.761 -41.072 1.00 92.31 199 THR A CA 1
ATOM 1449 C C . THR A 1 199 ? 9.932 -17.117 -42.371 1.00 92.31 199 THR A C 1
ATOM 1451 O O . THR A 1 199 ? 10.857 -16.307 -42.338 1.00 92.31 199 THR A O 1
ATOM 1454 N N . ILE A 1 200 ? 9.303 -17.440 -43.511 1.00 91.69 200 ILE A N 1
ATOM 1455 C CA . ILE A 1 200 ? 9.654 -16.867 -44.822 1.00 91.69 200 ILE A CA 1
ATOM 1456 C C . ILE A 1 200 ? 9.430 -15.359 -44.843 1.00 91.69 200 ILE A C 1
ATOM 1458 O O . ILE A 1 200 ? 10.292 -14.608 -45.297 1.00 91.69 200 ILE A O 1
ATOM 1462 N N . LEU A 1 201 ? 8.279 -14.915 -44.340 1.00 92.19 201 LEU A N 1
ATOM 1463 C CA . LEU A 1 201 ? 7.956 -13.495 -44.261 1.00 92.19 201 LEU A CA 1
ATOM 1464 C C . LEU A 1 201 ? 8.915 -12.762 -43.318 1.00 92.19 201 LEU A C 1
ATOM 1466 O O . LEU A 1 201 ? 9.414 -11.708 -43.693 1.00 92.19 201 LEU A O 1
ATOM 1470 N N . MET A 1 202 ? 9.249 -13.343 -42.163 1.00 92.31 202 MET A N 1
ATOM 1471 C CA . MET A 1 202 ? 10.206 -12.763 -41.217 1.00 92.31 202 MET A CA 1
ATOM 1472 C C . MET A 1 202 ? 11.556 -12.454 -41.888 1.00 92.31 202 MET A C 1
ATOM 1474 O O . MET A 1 202 ? 11.977 -11.299 -41.900 1.00 92.31 202 MET A O 1
ATOM 1478 N N . PHE A 1 203 ? 12.230 -13.430 -42.513 1.00 86.50 203 PHE A N 1
ATOM 1479 C CA . PHE A 1 203 ? 13.540 -13.139 -43.115 1.00 86.50 203 PHE A CA 1
ATOM 1480 C C . PHE A 1 203 ? 13.446 -12.295 -44.398 1.00 86.50 203 PHE A C 1
ATOM 1482 O O . PHE A 1 203 ? 14.371 -11.540 -44.701 1.00 86.50 203 PHE A O 1
ATOM 1489 N N . ALA A 1 204 ? 12.342 -12.376 -45.151 1.00 89.38 204 ALA A N 1
ATOM 1490 C CA . ALA A 1 204 ? 12.130 -11.540 -46.333 1.00 89.38 204 ALA A CA 1
ATOM 1491 C C . ALA A 1 204 ? 11.940 -10.058 -45.974 1.00 89.38 204 ALA A C 1
ATOM 1493 O O . ALA A 1 204 ? 12.379 -9.194 -46.734 1.00 89.38 204 ALA A O 1
ATOM 1494 N N . LEU A 1 205 ? 11.316 -9.767 -44.827 1.00 92.62 205 LEU A N 1
ATOM 1495 C CA . LEU A 1 205 ? 11.145 -8.412 -44.293 1.00 92.62 205 LEU A CA 1
ATOM 1496 C C . LEU A 1 205 ? 12.413 -7.897 -43.594 1.00 92.62 205 LEU A C 1
ATOM 1498 O O . LEU A 1 205 ? 12.704 -6.703 -43.670 1.00 92.62 205 LEU A O 1
ATOM 1502 N N . TRP A 1 206 ? 13.229 -8.793 -43.029 1.00 92.44 206 TRP A N 1
ATOM 1503 C CA . TRP A 1 206 ? 14.523 -8.431 -42.444 1.00 92.44 206 TRP A CA 1
ATOM 1504 C C . TRP A 1 206 ? 15.499 -7.823 -43.465 1.00 92.44 206 TRP A C 1
ATOM 1506 O O . TRP A 1 206 ? 16.169 -6.835 -43.178 1.00 92.44 206 TRP A O 1
ATOM 1516 N N . ILE A 1 207 ? 15.559 -8.356 -44.692 1.00 89.06 207 ILE A N 1
ATOM 1517 C CA . ILE A 1 207 ? 16.474 -7.865 -45.742 1.00 89.06 207 ILE A CA 1
ATOM 1518 C C . ILE A 1 207 ? 16.298 -6.355 -46.025 1.00 89.06 207 ILE A C 1
ATOM 1520 O O . ILE A 1 207 ? 17.286 -5.622 -45.968 1.00 89.06 207 ILE A O 1
ATOM 1524 N N . PRO A 1 208 ? 15.094 -5.833 -46.345 1.00 90.38 208 PRO A N 1
ATOM 1525 C CA . PRO A 1 208 ? 14.896 -4.400 -46.556 1.00 90.38 208 PRO A CA 1
ATOM 1526 C C . PRO A 1 208 ? 15.007 -3.565 -45.274 1.00 90.38 208 PRO A C 1
ATOM 1528 O O . PRO A 1 208 ? 15.314 -2.372 -45.396 1.00 90.38 208 PRO A O 1
ATOM 1531 N N . GLN A 1 209 ? 14.775 -4.161 -44.097 1.00 90.56 209 GLN A N 1
ATOM 1532 C CA . GLN A 1 209 ? 14.954 -3.526 -42.789 1.00 90.56 209 GLN A CA 1
ATOM 1533 C C . GLN A 1 209 ? 16.440 -3.261 -42.510 1.00 90.56 209 GLN A C 1
ATOM 1535 O O . GLN A 1 209 ? 16.799 -2.115 -42.271 1.00 90.56 209 GLN A O 1
ATOM 1540 N N . ALA A 1 210 ? 17.311 -4.263 -42.672 1.00 88.38 210 ALA A N 1
ATOM 1541 C CA . ALA A 1 210 ? 18.755 -4.163 -42.424 1.00 88.38 210 ALA A CA 1
ATOM 1542 C C . ALA A 1 210 ? 19.556 -3.498 -43.564 1.00 88.38 210 ALA A C 1
ATOM 1544 O O . ALA A 1 210 ? 20.702 -3.098 -43.376 1.00 88.38 210 ALA A O 1
ATOM 1545 N N . ARG A 1 211 ? 18.968 -3.347 -44.759 1.00 86.88 211 ARG A N 1
ATOM 1546 C CA . ARG A 1 211 ? 19.638 -2.783 -45.947 1.00 86.88 211 ARG A CA 1
ATOM 1547 C C . ARG A 1 211 ? 20.352 -1.431 -45.748 1.00 86.88 211 ARG A C 1
ATOM 1549 O O . ARG A 1 211 ? 21.380 -1.261 -46.403 1.00 86.88 211 ARG A O 1
ATOM 1556 N N . PRO A 1 212 ? 19.837 -0.462 -44.960 1.00 86.50 212 PRO A N 1
ATOM 1557 C CA . PRO A 1 212 ? 20.519 0.817 -44.747 1.00 86.50 212 PRO A CA 1
ATOM 1558 C C . PRO A 1 212 ? 21.934 0.674 -44.173 1.00 86.50 212 PRO A C 1
ATOM 1560 O O . PRO A 1 212 ? 22.780 1.495 -44.496 1.00 86.50 212 PRO A O 1
ATOM 1563 N N . LEU A 1 213 ? 22.209 -0.398 -43.423 1.00 82.31 213 LEU A N 1
ATOM 1564 C CA . LEU A 1 213 ? 23.492 -0.613 -42.752 1.00 82.31 213 LEU A CA 1
ATOM 1565 C C . LEU A 1 213 ? 24.646 -0.955 -43.728 1.00 82.31 213 LEU A C 1
ATOM 1567 O O . LEU A 1 213 ? 25.781 -0.570 -43.508 1.00 82.31 213 LEU A O 1
ATOM 1571 N N . GLY A 1 214 ? 24.386 -1.638 -44.850 1.00 63.72 214 GLY A N 1
ATOM 1572 C CA . GLY A 1 214 ? 25.432 -2.345 -45.619 1.00 63.72 214 GLY A CA 1
ATOM 1573 C C . GLY A 1 214 ? 26.120 -1.612 -46.783 1.00 63.72 214 GLY A C 1
ATOM 1574 O O . GLY A 1 214 ? 26.466 -2.272 -47.762 1.00 63.72 214 GLY A O 1
ATOM 1575 N N . LYS A 1 215 ? 26.254 -0.276 -46.781 1.00 55.84 215 LYS A N 1
ATOM 1576 C CA . LYS A 1 215 ? 26.959 0.456 -47.870 1.00 55.84 215 LYS A CA 1
ATOM 1577 C C . LYS A 1 215 ? 28.154 1.308 -47.439 1.00 55.84 215 LYS A C 1
ATOM 1579 O O . LYS A 1 215 ? 28.971 1.612 -48.304 1.00 55.84 215 LYS A O 1
ATOM 1584 N N . ALA A 1 216 ? 28.215 1.709 -46.174 1.00 55.88 216 ALA A N 1
ATOM 1585 C CA . ALA A 1 216 ? 29.344 2.427 -45.579 1.00 55.88 216 ALA A CA 1
ATOM 1586 C C . ALA A 1 216 ? 30.013 1.608 -44.460 1.00 55.88 216 ALA A C 1
ATOM 1588 O O . ALA A 1 216 ? 31.194 1.802 -44.206 1.00 55.88 216 ALA A O 1
ATOM 1589 N N . ASP A 1 217 ? 29.284 0.648 -43.885 1.00 58.41 217 ASP A N 1
ATOM 1590 C CA . ASP A 1 217 ? 29.715 -0.204 -42.782 1.00 58.41 217 ASP A CA 1
ATOM 1591 C C . ASP A 1 217 ? 29.632 -1.677 -43.262 1.00 58.41 217 ASP A C 1
ATOM 1593 O O . ASP A 1 217 ? 28.645 -2.060 -43.905 1.00 58.41 217 ASP A O 1
ATOM 1597 N N . ASP A 1 218 ? 30.671 -2.498 -43.050 1.00 62.38 218 ASP A N 1
ATOM 1598 C CA . ASP A 1 218 ? 30.827 -3.859 -43.617 1.00 62.38 218 ASP A CA 1
ATOM 1599 C C . ASP A 1 218 ? 29.893 -4.888 -42.939 1.00 62.38 218 ASP A C 1
ATOM 1601 O O . ASP A 1 218 ? 30.285 -5.807 -42.218 1.00 62.38 218 ASP A O 1
ATOM 1605 N N . VAL A 1 219 ? 28.595 -4.727 -43.173 1.00 72.44 219 VAL A N 1
ATOM 1606 C CA . VAL A 1 219 ? 27.535 -5.469 -42.494 1.00 72.44 219 VAL A CA 1
ATOM 1607 C C . VAL A 1 219 ? 27.205 -6.775 -43.229 1.00 72.44 219 VAL A C 1
ATOM 1609 O O . VAL A 1 219 ? 26.822 -6.775 -44.403 1.00 72.44 219 VAL A O 1
ATOM 1612 N N . THR A 1 220 ? 27.290 -7.909 -42.525 1.00 79.19 220 THR A N 1
ATOM 1613 C CA . THR A 1 220 ? 27.087 -9.260 -43.085 1.00 79.19 220 THR A CA 1
ATOM 1614 C C . THR A 1 220 ? 25.922 -10.007 -42.431 1.00 79.19 220 THR A C 1
ATOM 1616 O O . THR A 1 220 ? 25.647 -9.849 -41.243 1.00 79.19 220 THR A O 1
ATOM 1619 N N . LEU A 1 221 ? 25.210 -10.836 -43.210 1.00 83.56 221 LEU A N 1
ATOM 1620 C CA . LEU A 1 221 ? 24.185 -11.747 -42.677 1.00 83.56 221 LEU A CA 1
ATOM 1621 C C . LEU A 1 221 ? 24.866 -12.913 -41.949 1.00 83.56 221 LEU A C 1
ATOM 1623 O O . LEU A 1 221 ? 25.730 -13.568 -42.535 1.00 83.56 221 LEU A O 1
ATOM 1627 N N . ASN A 1 222 ? 24.462 -13.191 -40.709 1.00 81.00 222 ASN A N 1
ATOM 1628 C CA . ASN A 1 222 ? 25.182 -14.113 -39.824 1.00 81.00 222 ASN A CA 1
ATOM 1629 C C . ASN A 1 222 ? 24.286 -15.260 -39.295 1.00 81.00 222 ASN A C 1
ATOM 1631 O O . ASN A 1 222 ? 23.245 -15.586 -39.877 1.00 81.00 222 ASN A O 1
ATOM 1635 N N . GLY A 1 223 ? 24.730 -15.938 -38.233 1.00 74.94 223 GLY A N 1
ATOM 1636 C CA . GLY A 1 223 ? 24.229 -17.224 -37.752 1.00 74.94 223 GLY A CA 1
ATOM 1637 C C . GLY A 1 223 ? 22.710 -17.325 -37.627 1.00 74.94 223 GLY A C 1
ATOM 1638 O O . GLY A 1 223 ? 22.137 -18.273 -38.160 1.00 74.94 223 GLY A O 1
ATOM 1639 N N . SER A 1 224 ? 22.029 -16.358 -37.006 1.00 85.12 224 SER A N 1
ATOM 1640 C CA . SER A 1 224 ? 20.569 -16.429 -36.819 1.00 85.12 224 SER A CA 1
ATOM 1641 C C . SER A 1 224 ? 19.803 -16.399 -38.142 1.00 85.12 224 SER A C 1
ATOM 1643 O O . SER A 1 224 ? 18.832 -17.139 -38.308 1.00 85.12 224 SER A O 1
ATOM 1645 N N . PHE A 1 225 ? 20.268 -15.617 -39.122 1.00 85.88 225 PHE A N 1
ATOM 1646 C CA . PHE A 1 225 ? 19.656 -15.574 -40.453 1.00 85.88 225 PHE A CA 1
ATOM 1647 C C . PHE A 1 225 ? 19.795 -16.931 -41.159 1.00 85.88 225 PHE A C 1
ATOM 1649 O O . PHE A 1 225 ? 18.830 -17.465 -41.711 1.00 85.88 225 PHE A O 1
ATOM 1656 N N . VAL A 1 226 ? 20.982 -17.540 -41.086 1.00 86.06 226 VAL A N 1
ATOM 1657 C CA . VAL A 1 226 ? 21.243 -18.868 -41.663 1.00 86.06 226 VAL A CA 1
ATOM 1658 C C . VAL A 1 226 ? 20.399 -19.943 -40.970 1.00 86.06 226 VAL A C 1
ATOM 1660 O O . VAL A 1 226 ? 19.817 -20.798 -41.641 1.00 86.06 226 VAL A O 1
ATOM 1663 N N . LEU A 1 227 ? 20.267 -19.879 -39.644 1.00 86.38 227 LEU A N 1
ATOM 1664 C CA . LEU A 1 227 ? 19.430 -20.792 -38.864 1.00 86.38 227 LEU A CA 1
ATOM 1665 C C . LEU A 1 227 ? 17.946 -20.688 -39.248 1.00 86.38 227 LEU A C 1
ATOM 1667 O O . LEU A 1 227 ? 17.289 -21.722 -39.383 1.00 86.38 227 LEU A O 1
ATOM 1671 N N . ALA A 1 228 ? 17.426 -19.483 -39.507 1.00 87.75 228 ALA A N 1
ATOM 1672 C CA . ALA A 1 228 ? 16.056 -19.287 -39.991 1.00 87.75 228 ALA A CA 1
ATOM 1673 C C . ALA A 1 228 ? 15.833 -19.895 -41.392 1.00 87.75 228 ALA A C 1
ATOM 1675 O O . ALA A 1 228 ? 14.801 -20.526 -41.655 1.00 87.75 228 ALA A O 1
ATOM 1676 N N . VAL A 1 229 ? 16.822 -19.779 -42.287 1.00 88.31 229 VAL A N 1
ATOM 1677 C CA . VAL A 1 229 ? 16.785 -20.410 -43.618 1.00 88.31 229 VAL A CA 1
ATOM 1678 C C . VAL A 1 229 ? 16.804 -21.937 -43.499 1.00 88.31 229 VAL A C 1
ATOM 1680 O O . VAL A 1 229 ? 15.977 -22.613 -44.117 1.00 88.31 229 VAL A O 1
ATOM 1683 N N . ILE A 1 230 ? 17.684 -22.496 -42.662 1.00 87.12 230 ILE A N 1
ATOM 1684 C CA . ILE A 1 230 ? 17.746 -23.944 -42.402 1.00 87.12 230 ILE A CA 1
ATOM 1685 C C . ILE A 1 230 ? 16.430 -24.436 -41.783 1.00 87.12 230 ILE A C 1
ATOM 1687 O O . ILE A 1 230 ? 15.884 -25.444 -42.231 1.00 87.12 230 ILE A O 1
ATOM 1691 N N . SER A 1 231 ? 15.875 -23.707 -40.810 1.00 90.12 231 SER A N 1
ATOM 1692 C CA . SER A 1 231 ? 14.582 -24.013 -40.185 1.00 90.12 231 SER A CA 1
ATOM 1693 C C . SER A 1 231 ? 13.456 -24.083 -41.224 1.00 90.12 231 SER A C 1
ATOM 1695 O O . SER A 1 231 ? 12.681 -25.038 -41.227 1.00 90.12 231 SER A O 1
ATOM 1697 N N . THR A 1 232 ? 13.424 -23.156 -42.187 1.00 89.06 232 THR A N 1
ATOM 1698 C CA . THR A 1 232 ? 12.443 -23.166 -43.287 1.00 89.06 232 THR A CA 1
ATOM 1699 C C . THR A 1 232 ? 12.550 -24.432 -44.140 1.00 89.06 232 THR A C 1
ATOM 1701 O O . THR A 1 232 ? 11.538 -25.066 -44.449 1.00 89.06 232 THR A O 1
ATOM 1704 N N . VAL A 1 233 ? 13.772 -24.843 -44.492 1.00 89.38 233 VAL A N 1
ATOM 1705 C CA . VAL A 1 233 ? 14.016 -26.087 -45.239 1.00 89.38 233 VAL A CA 1
ATOM 1706 C C . VAL A 1 233 ? 13.560 -27.303 -44.430 1.00 89.38 233 VAL A C 1
ATOM 1708 O O . VAL A 1 233 ? 12.919 -28.200 -44.975 1.00 89.38 233 VAL A O 1
ATOM 1711 N N . LEU A 1 234 ? 13.815 -27.326 -43.121 1.00 89.44 234 LEU A N 1
ATOM 1712 C CA . LEU A 1 234 ? 13.380 -28.419 -42.252 1.00 89.44 234 LEU A CA 1
ATOM 1713 C C . LEU A 1 234 ? 11.857 -28.455 -42.062 1.00 89.44 234 LEU A C 1
ATOM 1715 O O . LEU A 1 234 ? 11.298 -29.549 -42.033 1.00 89.44 234 LEU A O 1
ATOM 1719 N N . TYR A 1 235 ? 11.163 -27.312 -42.021 1.00 87.81 235 TYR A N 1
ATOM 1720 C CA . TYR A 1 235 ? 9.695 -27.275 -42.041 1.00 87.81 235 TYR A CA 1
ATOM 1721 C C . TYR A 1 235 ? 9.120 -27.828 -43.352 1.00 87.81 235 TYR A C 1
ATOM 1723 O O . TYR A 1 235 ? 8.116 -28.547 -43.325 1.00 87.81 235 TYR A O 1
ATOM 1731 N N . ILE A 1 236 ? 9.773 -27.564 -44.490 1.00 85.06 236 ILE A N 1
ATOM 1732 C CA . ILE A 1 236 ? 9.402 -28.142 -45.792 1.00 85.06 236 ILE A CA 1
ATOM 1733 C C . ILE A 1 236 ? 9.606 -29.660 -45.782 1.00 85.06 236 ILE A C 1
ATOM 1735 O O . ILE A 1 236 ? 8.708 -30.403 -46.175 1.00 85.06 236 ILE A O 1
ATOM 1739 N N . ILE A 1 237 ? 10.756 -30.134 -45.293 1.00 82.44 237 ILE A N 1
ATOM 1740 C CA . ILE A 1 237 ? 11.065 -31.567 -45.200 1.00 82.44 237 ILE A CA 1
ATOM 1741 C C . ILE A 1 237 ? 10.091 -32.265 -44.241 1.00 82.44 237 ILE A C 1
ATOM 1743 O O . ILE A 1 237 ? 9.549 -33.314 -44.585 1.00 82.44 237 ILE A O 1
ATOM 1747 N N . ALA A 1 238 ? 9.803 -31.672 -43.080 1.00 82.19 238 ALA A N 1
ATOM 1748 C CA . ALA A 1 238 ? 8.820 -32.189 -42.133 1.00 82.19 238 ALA A CA 1
ATOM 1749 C C . ALA A 1 238 ? 7.417 -32.244 -42.758 1.00 82.19 238 ALA A C 1
ATOM 1751 O O . ALA A 1 238 ? 6.719 -33.242 -42.609 1.00 82.19 238 ALA A O 1
ATOM 1752 N N . SER A 1 239 ? 7.012 -31.227 -43.519 1.00 77.69 239 SER A N 1
ATOM 1753 C CA . SER A 1 239 ? 5.722 -31.223 -44.223 1.00 77.69 239 SER A CA 1
ATOM 1754 C C . SER A 1 239 ? 5.661 -32.271 -45.342 1.00 77.69 239 SER A C 1
ATOM 1756 O O . SER A 1 239 ? 4.627 -32.914 -45.525 1.00 77.69 239 SER A O 1
ATOM 1758 N N . GLY A 1 240 ? 6.770 -32.489 -46.056 1.00 67.94 240 GLY A N 1
ATOM 1759 C CA . GLY A 1 240 ? 6.889 -33.457 -47.151 1.00 67.94 240 GLY A CA 1
ATOM 1760 C C . GLY A 1 240 ? 6.945 -34.916 -46.690 1.00 67.94 240 GLY A C 1
ATOM 1761 O O . GLY A 1 240 ? 6.294 -35.768 -47.287 1.00 67.94 240 GLY A O 1
ATOM 1762 N N . LEU A 1 241 ? 7.625 -35.214 -45.579 1.00 63.22 241 LEU A N 1
ATOM 1763 C CA . LEU A 1 241 ? 7.675 -36.560 -44.979 1.00 63.22 241 LEU A CA 1
ATOM 1764 C C . LEU A 1 241 ? 6.300 -37.043 -44.476 1.00 63.22 241 LEU A C 1
ATOM 1766 O O . LEU A 1 241 ? 6.077 -38.241 -44.304 1.00 63.22 241 LEU A O 1
ATOM 1770 N N . HIS A 1 242 ? 5.354 -36.120 -44.279 1.00 54.22 242 HIS A N 1
ATOM 1771 C CA . HIS A 1 242 ? 3.961 -36.415 -43.948 1.00 54.22 242 HIS A CA 1
ATOM 1772 C C . HIS A 1 242 ? 3.063 -36.703 -45.172 1.00 54.22 242 HIS A C 1
ATOM 1774 O O . HIS A 1 242 ? 1.885 -37.032 -44.965 1.00 54.22 242 HIS A O 1
ATOM 1780 N N . CYS A 1 243 ? 3.575 -36.565 -46.404 1.00 41.53 243 CYS A N 1
ATOM 1781 C CA . CYS A 1 243 ? 2.844 -36.819 -47.655 1.00 41.53 243 CYS A CA 1
ATOM 1782 C C . CYS A 1 243 ? 2.926 -38.275 -48.150 1.00 41.53 243 CYS A C 1
ATOM 1784 O O . CYS A 1 243 ? 2.111 -38.654 -48.982 1.00 41.53 243 CYS A O 1
ATOM 1786 N N . ASP A 1 244 ? 3.805 -39.115 -47.590 1.00 37.22 244 ASP A N 1
ATOM 1787 C CA . ASP A 1 244 ? 3.919 -40.543 -47.953 1.00 37.22 244 ASP A CA 1
ATOM 1788 C C . ASP A 1 244 ? 3.019 -41.479 -47.119 1.00 37.22 244 ASP A C 1
ATOM 1790 O O . ASP A 1 244 ? 3.216 -42.696 -47.070 1.00 37.22 244 ASP A O 1
ATOM 1794 N N . LEU A 1 245 ? 1.984 -40.947 -46.460 1.00 34.78 245 LEU A N 1
ATOM 1795 C CA . LEU A 1 245 ? 0.867 -41.787 -46.025 1.00 34.78 245 LEU A CA 1
ATOM 1796 C C . LEU A 1 245 ? -0.057 -41.983 -47.232 1.00 34.78 245 LEU A C 1
ATOM 1798 O O . LEU A 1 245 ? -0.531 -40.983 -47.771 1.00 34.78 245 LEU A O 1
ATOM 1802 N N . PRO A 1 246 ? -0.322 -43.231 -47.666 1.00 33.69 246 PRO A N 1
ATOM 1803 C CA . PRO A 1 246 ? -1.031 -43.485 -48.909 1.00 33.69 246 PRO A CA 1
ATOM 1804 C C . PRO A 1 246 ? -2.369 -42.752 -48.912 1.00 33.69 246 PRO A C 1
ATOM 1806 O O . PRO A 1 246 ? -3.149 -42.839 -47.955 1.00 33.69 246 PRO A O 1
ATOM 1809 N N . ALA A 1 247 ? -2.591 -42.023 -50.007 1.00 36.75 247 ALA A N 1
ATOM 1810 C CA . ALA A 1 247 ? -3.849 -41.392 -50.350 1.00 36.75 247 ALA A CA 1
ATOM 1811 C C . ALA A 1 247 ? -4.990 -42.390 -50.117 1.00 36.75 247 ALA A C 1
ATOM 1813 O O . ALA A 1 247 ? -5.055 -43.441 -50.753 1.00 36.75 247 ALA A O 1
ATOM 1814 N N . PHE A 1 248 ? -5.871 -42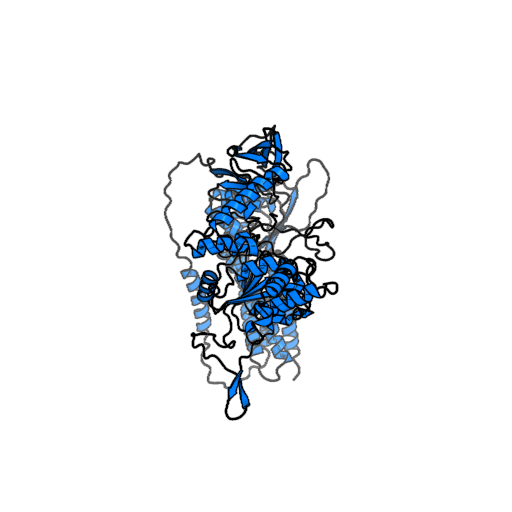.075 -49.169 1.00 30.94 248 PHE A N 1
ATOM 1815 C CA . PHE A 1 248 ? -7.123 -42.800 -49.027 1.00 30.94 248 PHE A CA 1
ATOM 1816 C C . PHE A 1 248 ? -8.144 -42.155 -49.954 1.00 30.94 248 PHE A C 1
ATOM 1818 O O . PHE A 1 248 ? -8.773 -41.154 -49.616 1.00 30.94 248 PHE A O 1
ATOM 1825 N N . ASP A 1 249 ? -8.253 -42.767 -51.126 1.00 36.22 249 ASP A N 1
ATOM 1826 C CA . ASP A 1 249 ? -9.454 -42.802 -51.945 1.00 36.22 249 ASP A CA 1
ATOM 1827 C C . ASP A 1 249 ? -10.604 -43.361 -51.082 1.00 36.22 249 ASP A C 1
ATOM 1829 O O . ASP A 1 249 ? -10.462 -44.413 -50.448 1.00 36.22 249 ASP A O 1
ATOM 1833 N N . GLY A 1 250 ? -11.702 -42.617 -50.949 1.00 31.03 250 GLY A N 1
ATOM 1834 C CA . GLY A 1 250 ? -12.818 -43.014 -50.087 1.00 31.03 250 GLY A CA 1
ATOM 1835 C C . GLY A 1 250 ? -13.648 -41.850 -49.559 1.00 31.03 250 GLY A C 1
ATOM 1836 O O . GLY A 1 250 ? -13.428 -41.380 -48.445 1.00 31.03 250 GLY A O 1
ATOM 1837 N N . GLN A 1 251 ? -14.604 -41.430 -50.393 1.00 38.81 251 GLN A N 1
ATOM 1838 C CA . GLN A 1 251 ? -15.810 -40.639 -50.112 1.00 38.81 251 GLN A CA 1
ATOM 1839 C C . GLN A 1 251 ? -16.044 -40.220 -48.649 1.00 38.81 251 GLN A C 1
ATOM 1841 O O . GLN A 1 251 ? -16.566 -40.981 -47.835 1.00 38.81 251 GLN A O 1
ATOM 1846 N N . ILE A 1 252 ? -15.791 -38.940 -48.372 1.00 32.81 252 ILE A N 1
ATOM 1847 C CA . ILE A 1 252 ? -16.595 -38.152 -47.434 1.00 32.81 252 ILE A CA 1
ATOM 1848 C C . ILE A 1 252 ? -17.089 -36.939 -48.224 1.00 32.81 252 ILE A C 1
ATOM 1850 O O . ILE A 1 252 ? -16.507 -35.857 -48.198 1.00 32.81 252 ILE A O 1
ATOM 1854 N N . ASP A 1 253 ? -18.154 -37.158 -48.992 1.00 35.00 253 ASP A N 1
ATOM 1855 C CA . ASP A 1 253 ? -19.055 -36.079 -49.379 1.00 35.00 253 ASP A CA 1
ATOM 1856 C C . ASP A 1 253 ? -19.685 -35.520 -48.092 1.00 35.00 253 ASP A C 1
ATOM 1858 O O . ASP A 1 253 ? -20.072 -36.302 -47.226 1.00 35.00 253 ASP A O 1
ATOM 1862 N N . GLN A 1 254 ? -19.807 -34.189 -47.996 1.00 36.31 254 GLN A N 1
ATOM 1863 C CA . GLN A 1 254 ? -20.399 -33.377 -46.905 1.00 36.31 254 GLN A CA 1
ATOM 1864 C C . GLN A 1 254 ? -19.442 -32.528 -46.038 1.00 36.31 254 GLN A C 1
ATOM 1866 O O . GLN A 1 254 ? -19.735 -32.266 -44.877 1.00 36.31 254 GLN A O 1
ATOM 1871 N N . LEU A 1 255 ? -18.357 -31.980 -46.602 1.00 33.72 255 LEU A N 1
ATOM 1872 C CA . LEU A 1 255 ? -17.782 -30.707 -46.117 1.00 33.72 255 LEU A CA 1
ATOM 1873 C C . LEU A 1 255 ? -17.129 -29.911 -47.264 1.00 33.72 255 LEU A C 1
ATOM 1875 O O . LEU A 1 255 ? -15.924 -29.683 -47.318 1.00 33.72 255 LEU A O 1
ATOM 1879 N N . LYS A 1 256 ? -17.966 -29.477 -48.215 1.00 31.80 256 LYS A N 1
ATOM 1880 C CA . LYS A 1 256 ? -17.624 -28.469 -49.233 1.00 31.80 256 LYS A CA 1
ATOM 1881 C C . LYS A 1 256 ? -17.647 -27.066 -48.614 1.00 31.80 256 LYS A C 1
ATOM 1883 O O . LYS A 1 256 ? -18.634 -26.354 -48.764 1.00 31.80 256 LYS A O 1
ATOM 1888 N N . LEU A 1 257 ? -16.590 -26.675 -47.903 1.00 31.98 257 LEU A N 1
ATOM 1889 C CA . LEU A 1 257 ? -16.454 -25.287 -47.423 1.00 31.98 257 LEU A CA 1
ATOM 1890 C C . LEU A 1 257 ? -15.025 -24.725 -47.434 1.00 31.98 257 LEU A C 1
ATOM 1892 O O . LEU A 1 257 ? -14.798 -23.647 -46.901 1.00 31.98 257 LEU A O 1
ATOM 1896 N N . TRP A 1 258 ? -14.072 -25.402 -48.081 1.00 33.62 258 TRP A N 1
ATOM 1897 C CA . TRP A 1 258 ? -12.690 -24.923 -48.181 1.00 33.62 258 TRP A CA 1
ATOM 1898 C C . TRP A 1 258 ? -12.164 -25.054 -49.614 1.00 33.62 258 TRP A C 1
ATOM 1900 O O . TRP A 1 258 ? -11.410 -25.963 -49.946 1.00 33.62 258 TRP A O 1
ATOM 1910 N N . GLU A 1 259 ? -12.604 -24.133 -50.473 1.00 35.59 259 GLU A N 1
ATOM 1911 C CA . GLU A 1 259 ? -11.908 -23.788 -51.717 1.00 35.59 259 GLU A CA 1
ATOM 1912 C C . GLU A 1 259 ? -10.795 -22.750 -51.440 1.00 35.59 259 GLU A C 1
ATOM 1914 O O . GLU A 1 259 ? -10.896 -21.979 -50.478 1.00 35.59 259 GLU A O 1
ATOM 1919 N N . PRO A 1 260 ? -9.755 -22.663 -52.295 1.00 38.19 260 PRO A N 1
ATOM 1920 C CA . PRO A 1 260 ? -8.605 -21.754 -52.149 1.00 38.19 260 PRO A CA 1
ATOM 1921 C C . PRO A 1 260 ? -8.937 -20.244 -52.169 1.00 38.19 260 PRO A C 1
ATOM 1923 O O . PRO A 1 260 ? -8.035 -19.420 -52.031 1.00 38.19 260 PRO A O 1
ATOM 1926 N N . LEU A 1 261 ? -10.214 -19.853 -52.260 1.00 32.00 261 LEU A N 1
ATOM 1927 C CA . LEU A 1 261 ? -10.657 -18.466 -52.080 1.00 32.00 261 LEU A CA 1
ATOM 1928 C C . LEU A 1 261 ? -10.583 -17.977 -50.620 1.00 32.00 261 LEU A C 1
ATOM 1930 O O . LEU A 1 261 ? -10.403 -16.779 -50.399 1.00 32.00 261 LEU A O 1
ATOM 1934 N N . ALA A 1 262 ? -10.684 -18.860 -49.618 1.00 38.09 262 ALA A N 1
ATOM 1935 C CA . ALA A 1 262 ? -10.688 -18.453 -48.203 1.00 38.09 262 ALA A CA 1
ATOM 1936 C C . ALA A 1 262 ? -9.324 -17.909 -47.732 1.00 38.09 262 ALA A C 1
ATOM 1938 O O . ALA A 1 262 ? -9.261 -17.014 -46.891 1.00 38.09 262 ALA A O 1
ATOM 1939 N N . MET A 1 263 ? -8.231 -18.391 -48.331 1.00 41.75 263 MET A N 1
ATOM 1940 C CA . MET A 1 263 ? -6.872 -17.925 -48.042 1.00 41.75 263 MET A CA 1
ATOM 1941 C C . MET A 1 263 ? -6.616 -16.527 -48.632 1.00 41.75 263 MET A C 1
ATOM 1943 O O . MET A 1 263 ? -5.890 -15.734 -48.034 1.00 41.75 263 MET A O 1
ATOM 1947 N N . HIS A 1 264 ? -7.280 -16.194 -49.749 1.00 39.69 264 HIS A N 1
ATOM 1948 C CA . HIS A 1 264 ? -7.289 -14.851 -50.339 1.00 39.69 264 HIS A CA 1
ATOM 1949 C C . HIS A 1 264 ? -8.182 -13.875 -49.558 1.00 39.69 264 HIS A C 1
ATOM 1951 O O . HIS A 1 264 ? -7.812 -12.726 -49.353 1.00 39.69 264 HIS A O 1
ATOM 1957 N N . GLN A 1 265 ? -9.327 -14.335 -49.048 1.00 37.38 265 GLN A N 1
ATOM 1958 C CA . GLN A 1 265 ? -10.211 -13.528 -48.198 1.00 37.38 265 GLN A CA 1
ATOM 1959 C C . GLN A 1 265 ? -9.552 -13.185 -46.851 1.00 37.38 265 GLN A C 1
ATOM 1961 O O . GLN A 1 265 ? -9.618 -12.036 -46.432 1.00 37.38 265 GLN A O 1
ATOM 1966 N N . LEU A 1 266 ? -8.837 -14.124 -46.211 1.00 39.53 266 LEU A N 1
ATOM 1967 C CA . LEU A 1 266 ? -8.090 -13.840 -44.975 1.00 39.53 266 LEU A CA 1
ATOM 1968 C C . LEU A 1 266 ? -6.908 -12.883 -45.193 1.00 39.53 266 LEU A C 1
ATOM 1970 O O . LEU A 1 266 ? -6.656 -12.034 -44.342 1.00 39.53 266 LEU A O 1
ATOM 1974 N N . THR A 1 267 ? -6.206 -12.979 -46.328 1.00 41.78 267 THR A N 1
ATOM 1975 C CA . THR A 1 267 ? -5.133 -12.027 -46.676 1.00 41.78 267 THR A CA 1
ATOM 1976 C C . THR A 1 267 ? -5.685 -10.644 -47.023 1.00 41.78 267 THR A C 1
ATOM 1978 O O . THR A 1 267 ? -5.083 -9.650 -46.635 1.00 41.78 267 THR A O 1
ATOM 1981 N N . ILE A 1 268 ? -6.852 -10.555 -47.669 1.00 46.75 268 ILE A N 1
ATOM 1982 C CA . ILE A 1 268 ? -7.537 -9.282 -47.945 1.00 46.75 268 ILE A CA 1
ATOM 1983 C C . ILE A 1 268 ? -8.090 -8.652 -46.658 1.00 46.75 268 ILE A C 1
ATOM 1985 O O . ILE A 1 268 ? -7.975 -7.445 -46.492 1.00 46.75 268 ILE A O 1
ATOM 1989 N N . ILE A 1 269 ? -8.630 -9.438 -45.721 1.00 45.28 269 ILE A N 1
ATOM 1990 C CA . ILE A 1 269 ? -9.097 -8.942 -44.414 1.00 45.28 269 ILE A CA 1
ATOM 1991 C C . ILE A 1 269 ? -7.916 -8.422 -43.577 1.00 45.28 269 ILE A C 1
ATOM 1993 O O . ILE A 1 269 ? -8.021 -7.344 -42.997 1.00 45.28 269 ILE A O 1
ATOM 1997 N N . LEU A 1 270 ? -6.763 -9.107 -43.594 1.00 41.53 270 LEU A N 1
ATOM 1998 C CA . LEU A 1 270 ? -5.537 -8.606 -42.959 1.00 41.53 270 LEU A CA 1
ATOM 1999 C C . LEU A 1 270 ? -5.013 -7.321 -43.629 1.00 41.53 270 LEU A C 1
ATOM 2001 O O . LEU A 1 270 ? -4.634 -6.383 -42.935 1.00 41.53 270 LEU A O 1
ATOM 2005 N N . LEU A 1 271 ? -5.029 -7.245 -44.965 1.00 40.94 271 LEU A N 1
ATOM 2006 C CA . LEU A 1 271 ? -4.602 -6.057 -45.719 1.00 40.94 271 LEU A CA 1
ATOM 2007 C C . LEU A 1 271 ? -5.563 -4.863 -45.545 1.00 40.94 271 LEU A C 1
ATOM 2009 O O . LEU A 1 271 ? -5.118 -3.717 -45.527 1.00 40.94 271 LEU A O 1
ATOM 2013 N N . LEU A 1 272 ? -6.866 -5.110 -45.368 1.00 38.62 272 LEU A N 1
ATOM 2014 C CA . LEU A 1 272 ? -7.869 -4.077 -45.086 1.00 38.62 272 LEU A CA 1
ATOM 2015 C C . LEU A 1 272 ? -7.767 -3.542 -43.650 1.00 38.62 272 LEU A C 1
ATOM 2017 O O . LEU A 1 272 ? -7.965 -2.347 -43.451 1.00 38.62 272 LEU A O 1
ATOM 2021 N N . CYS A 1 273 ? -7.393 -4.373 -42.671 1.00 38.62 273 CYS A N 1
ATOM 2022 C CA . CYS A 1 273 ? -7.083 -3.912 -41.312 1.00 38.62 273 CYS A CA 1
ATOM 2023 C C . CYS A 1 273 ? -5.858 -2.981 -41.280 1.00 38.62 273 CYS A C 1
ATOM 2025 O O . CYS A 1 273 ? -5.883 -1.970 -40.583 1.00 38.62 273 CYS A O 1
ATOM 2027 N N . VAL A 1 274 ? -4.830 -3.261 -42.091 1.00 39.81 274 VAL A N 1
ATOM 2028 C CA . VAL A 1 274 ? -3.639 -2.399 -42.218 1.00 39.81 274 VAL A CA 1
ATOM 2029 C C . VAL A 1 274 ? -3.977 -1.060 -42.890 1.00 39.81 274 VAL A C 1
ATOM 2031 O O . VAL A 1 274 ? -3.489 -0.020 -42.460 1.00 39.81 274 VAL A O 1
ATOM 2034 N N . ALA A 1 275 ? -4.868 -1.053 -43.887 1.00 39.66 275 ALA A N 1
ATOM 2035 C CA . ALA A 1 275 ? -5.291 0.174 -44.572 1.00 39.66 275 ALA A CA 1
ATOM 2036 C C . ALA A 1 275 ? -6.260 1.057 -43.753 1.00 39.66 275 ALA A C 1
ATOM 2038 O O . ALA A 1 275 ? -6.372 2.255 -44.022 1.00 39.66 275 ALA A O 1
ATOM 2039 N N . TYR A 1 276 ? -6.972 0.492 -42.768 1.00 34.41 276 TYR A N 1
ATOM 2040 C CA . TYR A 1 276 ? -7.913 1.236 -41.918 1.00 34.41 276 TYR A CA 1
ATOM 2041 C C . TYR A 1 276 ? -7.221 1.946 -40.739 1.00 34.41 276 TYR A C 1
ATOM 2043 O O . TYR A 1 276 ? -7.713 2.975 -40.282 1.00 34.41 276 TYR A O 1
ATOM 2051 N N . CYS A 1 277 ? -6.053 1.458 -40.301 1.00 35.31 277 CYS A N 1
ATOM 2052 C CA . CYS A 1 277 ? -5.236 2.110 -39.267 1.00 35.31 277 CYS A CA 1
ATOM 2053 C C . CYS A 1 277 ? -4.391 3.291 -39.782 1.00 35.31 277 CYS A C 1
ATOM 2055 O O . CYS A 1 277 ? -3.899 4.077 -38.982 1.00 35.31 277 CYS A O 1
ATOM 2057 N N . SER A 1 278 ? -4.239 3.470 -41.098 1.00 32.53 278 SER A N 1
ATOM 2058 C CA . SER A 1 278 ? -3.374 4.503 -41.694 1.00 32.53 278 SER A CA 1
ATOM 2059 C C . SER A 1 278 ? -4.097 5.803 -42.093 1.00 32.53 278 SER A C 1
ATOM 2061 O O . SER A 1 278 ? -3.682 6.481 -43.032 1.00 32.53 278 SER A O 1
ATOM 2063 N N . ARG A 1 279 ? -5.194 6.177 -41.419 1.00 33.53 279 ARG A N 1
ATOM 2064 C CA . ARG A 1 279 ? -5.848 7.489 -41.605 1.00 33.53 279 ARG A CA 1
ATOM 2065 C C . ARG A 1 279 ? -5.757 8.334 -40.331 1.00 33.53 279 ARG A C 1
ATOM 2067 O O . ARG A 1 279 ? -6.685 8.373 -39.534 1.00 33.53 279 ARG A O 1
ATOM 2074 N N . GLY A 1 280 ? -4.640 9.045 -40.202 1.00 26.16 280 GLY A N 1
ATOM 2075 C CA . GLY A 1 280 ? -4.416 10.156 -39.275 1.00 26.16 280 GLY A CA 1
ATOM 2076 C C . GLY A 1 280 ? -3.796 11.326 -40.042 1.00 26.16 280 GLY A C 1
ATOM 2077 O O . GLY A 1 280 ? -3.042 11.112 -40.983 1.00 26.16 280 GLY A O 1
ATOM 2078 N N . ALA A 1 281 ? -4.232 12.538 -39.725 1.00 25.70 281 ALA A N 1
ATOM 2079 C CA . ALA A 1 281 ? -4.242 13.723 -40.575 1.00 25.70 281 ALA A CA 1
ATOM 2080 C C . ALA A 1 281 ? -2.869 14.274 -41.009 1.00 25.70 281 ALA A C 1
ATOM 2082 O O . ALA A 1 281 ? -1.958 14.423 -40.205 1.00 25.70 281 ALA A O 1
ATOM 2083 N N . ALA A 1 282 ? -2.790 14.701 -42.272 1.00 23.89 282 ALA A N 1
ATOM 2084 C CA . ALA A 1 282 ? -1.813 15.683 -42.723 1.00 23.89 282 ALA A CA 1
ATOM 2085 C C . ALA A 1 282 ? -2.306 17.083 -42.326 1.00 23.89 282 ALA A C 1
ATOM 2087 O O . ALA A 1 282 ? -3.395 17.484 -42.744 1.00 23.89 282 ALA A O 1
ATOM 2088 N N . PHE A 1 283 ? -1.508 17.823 -41.557 1.00 22.55 283 PHE A N 1
ATOM 2089 C CA . PHE A 1 283 ? -1.637 19.271 -41.426 1.00 22.55 283 PHE A CA 1
ATOM 2090 C C . PHE A 1 283 ? -0.299 19.946 -41.714 1.00 22.55 283 PHE A C 1
ATOM 2092 O O . PHE A 1 283 ? 0.775 19.428 -41.428 1.00 22.55 283 PHE A O 1
ATOM 2099 N N . THR A 1 284 ? -0.423 21.070 -42.401 1.00 23.47 284 THR A N 1
ATOM 2100 C CA . THR A 1 284 ? 0.614 21.872 -43.032 1.00 23.47 284 THR A CA 1
ATOM 2101 C C . THR A 1 284 ? 1.408 22.696 -42.027 1.00 23.47 284 THR A C 1
ATOM 2103 O O . THR A 1 284 ? 0.838 23.267 -41.102 1.00 23.47 284 THR A O 1
ATOM 2106 N N . VAL A 1 285 ? 2.708 22.793 -42.296 1.00 22.77 285 VAL A N 1
ATOM 2107 C CA . VAL A 1 285 ? 3.670 23.724 -41.701 1.00 22.77 285 VAL A CA 1
ATOM 2108 C C . VAL A 1 285 ? 3.251 25.166 -41.992 1.00 22.77 285 VAL A C 1
ATOM 2110 O O . VAL A 1 285 ? 3.117 25.526 -43.160 1.00 22.77 285 VAL A O 1
ATOM 2113 N N . ASP A 1 286 ? 3.130 25.981 -40.946 1.00 23.16 286 ASP A N 1
ATOM 2114 C CA . ASP A 1 286 ? 3.377 27.419 -41.029 1.00 23.16 286 ASP A CA 1
ATOM 2115 C C . ASP A 1 286 ? 4.578 27.741 -40.135 1.00 23.16 286 ASP A C 1
ATOM 2117 O O . ASP A 1 286 ? 4.612 27.415 -38.948 1.00 23.16 286 ASP A O 1
ATOM 2121 N N . ASN A 1 287 ? 5.588 28.341 -40.762 1.00 28.20 287 ASN A N 1
ATOM 2122 C CA . ASN A 1 287 ? 6.741 28.929 -40.104 1.00 28.20 287 ASN A CA 1
ATOM 2123 C C . ASN A 1 287 ? 6.287 30.169 -39.340 1.00 28.20 287 ASN A C 1
ATOM 2125 O O . ASN A 1 287 ? 5.801 31.109 -39.965 1.00 28.20 287 ASN A O 1
ATOM 2129 N N . ASP A 1 288 ? 6.583 30.235 -38.046 1.00 23.81 288 ASP A N 1
ATOM 2130 C CA . ASP A 1 288 ? 6.925 31.517 -37.448 1.00 23.81 288 ASP A CA 1
ATOM 2131 C C . ASP A 1 288 ? 8.056 31.360 -36.434 1.00 23.81 288 ASP A C 1
ATOM 2133 O O . ASP A 1 288 ? 8.005 30.592 -35.473 1.00 23.81 288 ASP A O 1
ATOM 2137 N N . ALA A 1 289 ? 9.124 32.098 -36.716 1.00 30.75 289 ALA A N 1
ATOM 2138 C CA . ALA A 1 289 ? 10.299 32.228 -35.888 1.00 30.75 289 ALA A CA 1
ATOM 2139 C C . ALA A 1 289 ? 9.973 33.136 -34.700 1.00 30.75 289 ALA A C 1
ATOM 2141 O O . ALA A 1 289 ? 9.792 34.336 -34.885 1.00 30.75 289 ALA A O 1
ATOM 2142 N N . SER A 1 290 ? 9.933 32.581 -33.487 1.00 29.52 290 SER A N 1
ATOM 2143 C CA . SER A 1 290 ? 10.098 33.326 -32.230 1.00 29.52 290 SER A CA 1
ATOM 2144 C C . SER A 1 290 ? 9.912 32.393 -31.028 1.00 29.52 290 SER A C 1
ATOM 2146 O O . SER A 1 290 ? 8.776 32.166 -30.629 1.00 29.52 290 SER A O 1
ATOM 2148 N N . ALA A 1 291 ? 11.003 31.926 -30.411 1.00 26.67 291 ALA A N 1
ATOM 2149 C CA . ALA A 1 291 ? 11.119 31.786 -28.947 1.00 26.67 291 ALA A CA 1
ATOM 2150 C C . ALA A 1 291 ? 12.517 31.273 -28.553 1.00 26.67 291 ALA A C 1
ATOM 2152 O O . ALA A 1 291 ? 12.690 30.222 -27.945 1.00 26.67 291 ALA A O 1
ATOM 2153 N N . LEU A 1 292 ? 13.547 32.056 -28.874 1.00 30.09 292 LEU A N 1
ATOM 2154 C CA . LEU A 1 292 ? 14.756 32.065 -28.060 1.00 30.09 292 LEU A CA 1
ATOM 2155 C C . LEU A 1 292 ? 14.360 32.741 -26.733 1.00 30.09 292 LEU A C 1
ATOM 2157 O O . LEU A 1 292 ? 14.294 33.963 -26.722 1.00 30.09 292 LEU A O 1
ATOM 2161 N N . HIS A 1 293 ? 13.957 31.963 -25.716 1.00 35.19 293 HIS A N 1
ATOM 2162 C CA . HIS A 1 293 ? 13.863 32.282 -24.270 1.00 35.19 293 HIS A CA 1
ATOM 2163 C C . HIS A 1 293 ? 12.824 31.367 -23.589 1.00 35.19 293 HIS A C 1
ATOM 2165 O O . HIS A 1 293 ? 11.667 31.750 -23.436 1.00 35.19 293 HIS A O 1
ATOM 2171 N N . GLN A 1 294 ? 13.217 30.165 -23.154 1.00 37.47 294 GLN A N 1
ATOM 2172 C CA . GLN A 1 294 ? 12.376 29.361 -22.254 1.00 37.47 294 GLN A CA 1
ATOM 2173 C C . GLN A 1 294 ? 13.207 28.537 -21.255 1.00 37.47 294 GLN A C 1
ATOM 2175 O O . GLN A 1 294 ? 12.881 27.403 -20.936 1.00 37.47 294 GLN A O 1
ATOM 2180 N N . GLU A 1 295 ? 14.299 29.122 -20.750 1.00 43.28 295 GLU A N 1
ATOM 2181 C CA . GLU A 1 295 ? 14.954 28.660 -19.510 1.00 43.28 295 GLU A CA 1
ATOM 2182 C C . GLU A 1 295 ? 14.281 29.240 -18.247 1.00 43.28 295 GLU A C 1
ATOM 2184 O O . GLU A 1 295 ? 14.622 28.857 -17.127 1.00 43.28 295 GLU A O 1
ATOM 2189 N N . ASP A 1 296 ? 13.298 30.135 -18.402 1.00 40.75 296 ASP A N 1
ATOM 2190 C CA . ASP A 1 296 ? 12.537 30.685 -17.283 1.00 40.75 296 ASP A CA 1
ATOM 2191 C C . ASP A 1 296 ? 11.378 29.740 -16.889 1.00 40.75 296 ASP A C 1
ATOM 2193 O O . ASP A 1 296 ? 10.408 29.570 -17.624 1.00 40.75 296 ASP A O 1
ATOM 2197 N N . GLU A 1 297 ? 11.484 29.175 -15.678 1.00 59.16 297 GLU A N 1
ATOM 2198 C CA . GLU A 1 297 ? 10.422 28.548 -14.859 1.00 59.16 297 GLU A CA 1
ATOM 2199 C C . GLU A 1 297 ? 10.082 27.043 -15.010 1.00 59.16 297 GLU A C 1
ATOM 2201 O O . GLU A 1 297 ? 8.919 26.653 -14.867 1.00 59.16 297 GLU A O 1
ATOM 2206 N N . LEU A 1 298 ? 11.067 26.138 -15.114 1.00 64.25 298 LEU A N 1
ATOM 2207 C CA . LEU A 1 298 ? 10.806 24.728 -14.737 1.00 64.25 298 LEU A CA 1
ATOM 2208 C C . LEU A 1 298 ? 10.499 24.570 -13.237 1.00 64.25 298 LEU A C 1
ATOM 2210 O O . LEU A 1 298 ? 9.731 23.695 -12.839 1.00 64.25 298 LEU A O 1
ATOM 2214 N N . LEU A 1 299 ? 11.056 25.438 -12.389 1.00 65.62 299 LEU A N 1
ATOM 2215 C CA . LEU A 1 299 ? 10.795 25.457 -10.950 1.00 65.62 299 LEU A CA 1
ATOM 2216 C C . LEU A 1 299 ? 10.162 26.804 -10.574 1.00 65.62 299 LEU A C 1
ATOM 2218 O O . LEU A 1 299 ? 10.832 27.830 -10.515 1.00 65.62 299 LEU A O 1
ATOM 2222 N N . LYS A 1 300 ? 8.849 26.796 -10.328 1.00 75.56 300 LYS A N 1
ATOM 2223 C CA . LYS A 1 300 ? 8.024 27.977 -10.013 1.00 75.56 300 LYS A CA 1
ATOM 2224 C C . LYS A 1 300 ? 8.129 28.424 -8.558 1.00 75.56 300 LYS A C 1
ATOM 2226 O O . LYS A 1 300 ? 7.747 29.541 -8.216 1.00 75.56 300 LYS A O 1
ATOM 2231 N N . GLY A 1 301 ? 8.593 27.554 -7.664 1.00 77.12 301 GLY A N 1
ATOM 2232 C CA . GLY A 1 301 ? 8.717 27.906 -6.256 1.00 77.12 301 GLY A CA 1
ATOM 2233 C C . GLY A 1 301 ? 9.253 26.787 -5.379 1.00 77.12 301 GLY A C 1
ATOM 2234 O O . GLY A 1 301 ? 9.107 25.608 -5.681 1.00 77.12 301 GLY A O 1
ATOM 2235 N N . LEU A 1 302 ? 9.828 27.182 -4.247 1.00 82.12 302 LEU A N 1
ATOM 2236 C CA . LEU A 1 302 ? 10.270 26.288 -3.185 1.00 82.12 302 LEU A CA 1
ATOM 2237 C C . LEU A 1 302 ? 9.631 26.737 -1.871 1.00 82.12 302 LEU A C 1
ATOM 2239 O O . LEU A 1 302 ? 9.689 27.917 -1.510 1.00 82.12 302 LEU A O 1
ATOM 2243 N N . ARG A 1 303 ? 9.004 25.805 -1.155 1.00 78.69 303 ARG A N 1
ATOM 2244 C CA . ARG A 1 303 ? 8.294 26.081 0.096 1.00 78.69 303 ARG A CA 1
ATOM 2245 C C . ARG A 1 303 ? 8.707 25.089 1.174 1.00 78.69 303 ARG A C 1
ATOM 2247 O O . ARG A 1 303 ? 8.653 23.888 0.952 1.00 78.69 303 ARG A O 1
ATOM 2254 N N . VAL A 1 304 ? 9.049 25.590 2.356 1.00 79.38 304 VAL A N 1
ATOM 2255 C CA . VAL A 1 304 ? 9.126 24.768 3.571 1.00 79.38 304 VAL A CA 1
ATOM 2256 C C . VAL A 1 304 ? 7.690 24.515 4.037 1.00 79.38 304 VAL A C 1
ATOM 2258 O O . VAL A 1 304 ? 6.937 25.464 4.249 1.00 79.38 304 VAL A O 1
ATOM 2261 N N . LEU A 1 305 ? 7.293 23.247 4.127 1.00 68.31 305 LEU A N 1
ATOM 2262 C CA . LEU A 1 305 ? 5.989 22.829 4.650 1.00 68.31 305 LEU A CA 1
ATOM 2263 C C . LEU A 1 305 ? 6.034 22.586 6.158 1.00 68.31 305 LEU A C 1
ATOM 2265 O O . LEU A 1 305 ? 5.017 22.713 6.830 1.00 68.31 305 LEU A O 1
ATOM 2269 N N . TYR A 1 306 ? 7.195 22.188 6.676 1.00 69.62 306 TYR A N 1
ATOM 2270 C CA . TYR A 1 306 ? 7.406 21.958 8.096 1.00 69.62 306 TYR A CA 1
ATOM 2271 C C . TYR A 1 306 ? 8.867 22.252 8.450 1.00 69.62 306 TYR A C 1
ATOM 2273 O O . TYR A 1 306 ? 9.748 21.744 7.743 1.00 69.62 306 TYR A O 1
ATOM 2281 N N . PRO A 1 307 ? 9.156 22.998 9.530 1.00 74.88 307 PRO A N 1
ATOM 2282 C CA . PRO A 1 307 ? 8.227 23.637 10.475 1.00 74.88 307 PRO A CA 1
ATOM 2283 C C . PRO A 1 307 ? 7.347 24.723 9.827 1.00 74.88 307 PRO A C 1
ATOM 2285 O O . PRO A 1 307 ? 7.671 25.225 8.756 1.00 74.88 307 PRO A O 1
ATOM 2288 N N . GLU A 1 308 ? 6.209 25.040 10.443 1.00 77.81 308 GLU A N 1
ATOM 2289 C CA . GLU A 1 308 ? 5.265 26.081 10.018 1.00 77.81 308 GLU A CA 1
ATOM 2290 C C . GLU A 1 308 ? 5.638 27.446 10.614 1.00 77.81 308 GLU A C 1
ATOM 2292 O O . GLU A 1 308 ? 6.290 27.546 11.656 1.00 77.81 308 GLU A O 1
ATOM 2297 N N . GLN A 1 309 ? 5.191 28.519 9.958 1.00 83.00 309 GLN A N 1
ATOM 2298 C CA . GLN A 1 309 ? 5.468 29.888 10.384 1.00 83.00 309 GLN A CA 1
ATOM 2299 C C . GLN A 1 309 ? 4.875 30.184 11.768 1.00 83.00 309 GLN A C 1
ATOM 2301 O O . GLN A 1 309 ? 3.669 30.097 11.977 1.00 83.00 309 GLN A O 1
ATOM 2306 N N . ASN A 1 310 ? 5.734 30.645 12.672 1.00 82.38 310 ASN A N 1
ATOM 2307 C CA . ASN A 1 310 ? 5.472 31.002 14.065 1.00 82.38 310 ASN A CA 1
ATOM 2308 C C . ASN A 1 310 ? 4.910 29.851 14.918 1.00 82.38 310 ASN A C 1
ATOM 2310 O O . ASN A 1 310 ? 4.335 30.105 15.977 1.00 82.38 310 ASN A O 1
ATOM 2314 N N . ALA A 1 311 ? 5.065 28.603 14.476 1.00 78.19 311 ALA A N 1
ATOM 2315 C CA . ALA A 1 311 ? 4.646 27.440 15.241 1.00 78.19 311 ALA A CA 1
ATOM 2316 C C . ALA A 1 311 ? 5.709 27.030 16.272 1.00 78.19 311 ALA A C 1
ATOM 2318 O O . ALA A 1 311 ? 6.887 27.387 16.177 1.00 78.19 311 ALA A O 1
ATOM 2319 N N . GLN A 1 312 ? 5.263 26.294 17.285 1.00 83.25 312 GLN A N 1
ATOM 2320 C CA . GLN A 1 312 ? 6.099 25.789 18.368 1.00 83.25 312 GLN A CA 1
ATOM 2321 C C . GLN A 1 312 ? 6.312 24.290 18.175 1.00 83.25 312 GLN A C 1
ATOM 2323 O O . GLN A 1 312 ? 5.381 23.589 17.783 1.00 83.25 312 GLN A O 1
ATOM 2328 N N . TYR A 1 313 ? 7.516 23.805 18.464 1.00 81.31 313 TYR A N 1
ATOM 2329 C CA . TYR A 1 313 ? 7.916 22.420 18.231 1.00 81.31 313 TYR A CA 1
ATOM 2330 C C . TYR A 1 313 ? 8.841 21.886 19.324 1.00 81.31 313 TYR A C 1
ATOM 2332 O O . TYR A 1 313 ? 9.435 22.642 20.093 1.00 81.31 313 TYR A O 1
ATOM 2340 N N . LYS A 1 314 ? 9.018 20.564 19.319 1.00 81.31 314 LYS A N 1
ATOM 2341 C CA . LYS A 1 314 ? 10.023 19.834 20.093 1.00 81.31 314 LYS A CA 1
ATOM 2342 C C . LYS A 1 314 ? 11.119 19.289 19.170 1.00 81.31 314 LYS A C 1
ATOM 2344 O O . LYS A 1 314 ? 10.866 18.967 18.011 1.00 81.31 314 LYS A O 1
ATOM 2349 N N . SER A 1 315 ? 12.336 19.194 19.697 1.00 78.38 315 SER A N 1
ATOM 2350 C CA . SER A 1 315 ? 13.508 18.616 19.027 1.00 78.38 315 SER A CA 1
ATOM 2351 C C . SER A 1 315 ? 13.579 17.090 19.228 1.00 78.38 315 SER A C 1
ATOM 2353 O O . SER A 1 315 ? 13.234 16.625 20.318 1.00 78.38 315 SER A O 1
ATOM 2355 N N . PRO A 1 316 ? 14.052 16.294 18.246 1.00 78.06 316 PRO A N 1
ATOM 2356 C CA . PRO A 1 316 ? 14.521 16.683 16.910 1.00 78.06 316 PRO A CA 1
ATOM 2357 C C . PRO A 1 316 ? 13.375 16.966 15.926 1.00 78.06 316 PRO A C 1
ATOM 2359 O O . PRO A 1 316 ? 12.306 16.366 16.010 1.00 78.06 316 PRO A O 1
ATOM 2362 N N . LEU A 1 317 ? 13.612 17.859 14.961 1.00 75.44 317 LEU A N 1
ATOM 2363 C CA . LEU A 1 317 ? 12.630 18.237 13.941 1.00 75.44 317 LEU A CA 1
ATOM 2364 C C . LEU A 1 317 ? 12.953 17.627 12.575 1.00 75.44 317 LEU A C 1
ATOM 2366 O O . LEU A 1 317 ? 14.092 17.680 12.115 1.00 75.44 317 LEU A O 1
ATOM 2370 N N . SER A 1 318 ? 11.923 17.121 11.893 1.00 75.12 318 SER A N 1
ATOM 2371 C CA . SER A 1 318 ? 11.996 16.662 10.503 1.00 75.12 318 SER A CA 1
ATOM 2372 C C . SER A 1 318 ? 11.542 17.755 9.531 1.00 75.12 318 SER A C 1
ATOM 2374 O O . SER A 1 318 ? 10.353 18.060 9.470 1.00 75.12 318 SER A O 1
ATOM 2376 N N . PHE A 1 319 ? 12.444 18.322 8.741 1.00 75.62 319 PHE A N 1
ATOM 2377 C CA . PHE A 1 319 ? 12.122 19.351 7.756 1.00 75.62 319 PHE A CA 1
ATOM 2378 C C . PHE A 1 319 ? 11.453 18.742 6.525 1.00 75.62 319 PHE A C 1
ATOM 2380 O O . PHE A 1 319 ? 11.968 17.797 5.929 1.00 75.62 319 PHE A O 1
ATOM 2387 N N . ARG A 1 320 ? 10.305 19.305 6.135 1.00 73.19 320 ARG A N 1
ATOM 2388 C CA . ARG A 1 320 ? 9.574 18.918 4.921 1.00 73.19 320 ARG A CA 1
ATOM 2389 C C . ARG A 1 320 ? 9.409 20.110 4.006 1.00 73.19 320 ARG A C 1
ATOM 2391 O O . ARG A 1 320 ? 9.201 21.235 4.463 1.00 73.19 320 ARG A O 1
ATOM 2398 N N . PHE A 1 321 ? 9.452 19.851 2.710 1.00 74.56 321 PHE A N 1
ATOM 2399 C CA . PHE A 1 321 ? 9.405 20.883 1.692 1.00 74.56 321 PHE A CA 1
ATOM 2400 C C . PHE A 1 321 ? 8.597 20.445 0.483 1.00 74.56 321 PHE A C 1
ATOM 2402 O O . PHE A 1 321 ? 8.347 19.265 0.268 1.00 74.56 321 PHE A O 1
ATOM 2409 N N . GLN A 1 322 ? 8.169 21.436 -0.284 1.00 73.62 322 GLN A N 1
ATOM 2410 C CA . GLN A 1 322 ? 7.434 21.271 -1.519 1.00 73.62 322 GLN A CA 1
ATOM 2411 C C . GLN A 1 322 ? 8.113 22.083 -2.608 1.00 73.62 322 GLN A C 1
ATOM 2413 O O . GLN A 1 322 ? 8.410 23.270 -2.429 1.00 73.62 322 GLN A O 1
ATOM 2418 N N . MET A 1 323 ? 8.306 21.437 -3.748 1.00 74.81 323 MET A N 1
ATOM 2419 C CA . MET A 1 323 ? 8.717 22.084 -4.982 1.00 74.81 323 MET A CA 1
ATOM 2420 C C . MET A 1 323 ? 7.480 22.316 -5.836 1.00 74.81 323 MET A C 1
ATOM 2422 O O . MET A 1 323 ? 6.644 21.431 -6.002 1.00 74.81 323 MET A O 1
ATOM 2426 N N . ILE A 1 324 ? 7.335 23.538 -6.328 1.00 74.38 324 ILE A N 1
ATOM 2427 C CA . ILE A 1 324 ? 6.239 23.936 -7.198 1.00 74.38 324 ILE A CA 1
ATOM 2428 C C . ILE A 1 324 ? 6.811 23.940 -8.605 1.00 74.38 324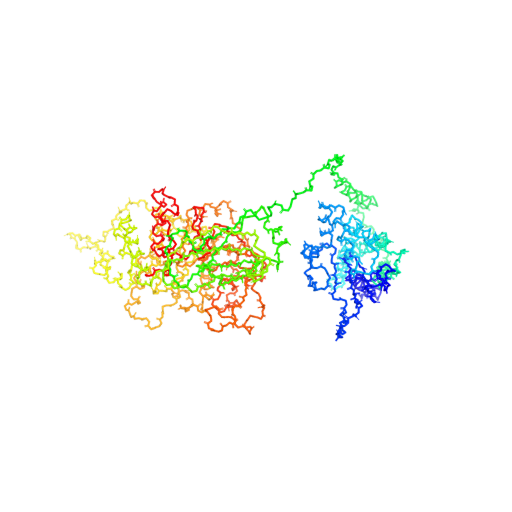 ILE A C 1
ATOM 2430 O O . ILE A 1 324 ? 7.674 24.754 -8.923 1.00 74.38 324 ILE A O 1
ATOM 2434 N N . THR A 1 325 ? 6.338 23.028 -9.440 1.00 74.19 325 THR A N 1
ATOM 2435 C CA . THR A 1 325 ? 6.775 22.872 -10.826 1.00 74.19 325 THR A CA 1
ATOM 2436 C C . THR A 1 325 ? 5.561 22.534 -11.697 1.00 74.19 325 THR A C 1
ATOM 2438 O O . THR A 1 325 ? 4.637 21.886 -11.201 1.00 74.19 325 THR A O 1
ATOM 2441 N N . PRO A 1 326 ? 5.489 23.037 -12.946 1.00 62.56 326 PRO A N 1
ATOM 2442 C CA . PRO A 1 326 ? 4.451 22.635 -13.889 1.00 62.56 326 PRO A CA 1
ATOM 2443 C C . PRO A 1 326 ? 4.580 21.162 -14.299 1.00 62.56 326 PRO A C 1
ATOM 2445 O O . PRO A 1 326 ? 3.566 20.561 -14.633 1.00 62.56 326 PRO A O 1
ATOM 2448 N N . ASP A 1 327 ? 5.789 20.597 -14.243 1.00 65.81 327 ASP A N 1
ATOM 2449 C CA . ASP A 1 327 ? 6.065 19.202 -14.564 1.00 65.81 327 ASP A CA 1
ATOM 2450 C C . ASP A 1 327 ? 7.269 18.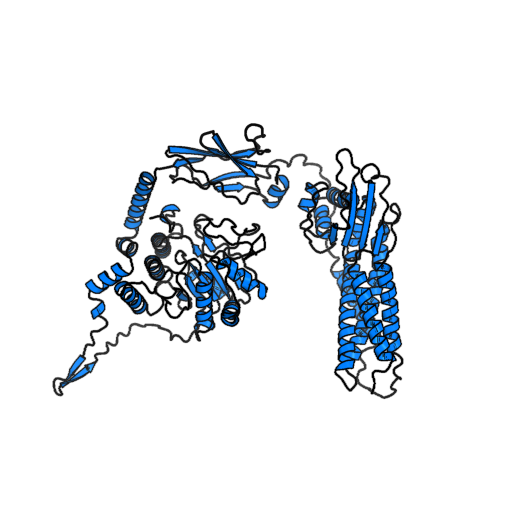699 -13.753 1.00 65.81 327 ASP A C 1
ATOM 2452 O O . ASP A 1 327 ? 8.421 19.065 -14.000 1.00 65.81 327 ASP A O 1
ATOM 2456 N N . PHE A 1 328 ? 6.979 17.849 -12.768 1.00 59.94 328 PHE A N 1
ATOM 2457 C CA . PHE A 1 328 ? 7.984 17.272 -11.880 1.00 59.94 328 PHE A CA 1
ATOM 2458 C C . PHE A 1 328 ? 8.954 16.339 -12.611 1.00 59.94 328 PHE A C 1
ATOM 2460 O O . PHE A 1 328 ? 10.126 16.298 -12.249 1.00 59.94 328 PHE A O 1
ATOM 2467 N N . SER A 1 329 ? 8.507 15.649 -13.663 1.00 57.03 329 SER A N 1
ATOM 2468 C CA . SER A 1 329 ? 9.364 14.742 -14.433 1.00 57.03 329 SER A CA 1
ATOM 2469 C C . SER A 1 329 ? 10.432 15.515 -15.212 1.00 57.03 329 SER A C 1
ATOM 2471 O O . SER A 1 329 ? 11.623 15.243 -15.071 1.00 57.03 329 SER A O 1
ATOM 2473 N N . THR A 1 330 ? 10.025 16.583 -15.905 1.00 62.97 330 THR A N 1
ATOM 2474 C CA . THR A 1 330 ? 10.929 17.503 -16.612 1.00 62.97 330 THR A CA 1
ATOM 2475 C C . THR A 1 330 ? 11.864 18.252 -15.655 1.00 62.97 330 THR A C 1
ATOM 2477 O O . THR A 1 330 ? 13.034 18.475 -15.965 1.00 62.97 330 THR A O 1
ATOM 2480 N N . LEU A 1 331 ? 11.374 18.628 -14.468 1.00 64.38 331 LEU A N 1
ATOM 2481 C CA . LEU A 1 331 ? 12.201 19.229 -13.424 1.00 64.38 331 LEU A CA 1
ATOM 2482 C C . LEU A 1 331 ? 13.321 18.285 -12.984 1.00 64.38 331 LEU A C 1
ATOM 2484 O O . LEU A 1 331 ? 14.476 18.703 -12.919 1.00 64.38 331 LEU A O 1
ATOM 2488 N N . MET A 1 332 ? 12.961 17.046 -12.642 1.00 60.41 332 MET A N 1
ATOM 2489 C CA . MET A 1 332 ? 13.923 16.060 -12.175 1.00 60.41 332 MET A CA 1
ATOM 2490 C C . MET A 1 332 ? 14.937 15.786 -13.277 1.00 60.41 332 MET A C 1
ATOM 2492 O O . MET A 1 332 ? 16.108 16.014 -13.023 1.00 60.41 332 MET A O 1
ATOM 2496 N N . ALA A 1 333 ? 14.503 15.512 -14.512 1.00 62.69 333 ALA A N 1
ATOM 2497 C CA . ALA A 1 333 ? 15.379 15.315 -15.672 1.00 62.69 333 ALA A CA 1
ATOM 2498 C C . ALA A 1 333 ? 16.371 16.470 -15.926 1.00 62.69 333 ALA A C 1
ATOM 2500 O O . ALA A 1 333 ? 17.506 16.239 -16.337 1.00 62.69 333 ALA A O 1
ATOM 2501 N N . ALA A 1 334 ? 15.975 17.721 -15.667 1.00 62.34 334 ALA A N 1
ATOM 2502 C CA . ALA A 1 334 ? 16.847 18.883 -15.842 1.00 62.34 334 ALA A CA 1
ATOM 2503 C C . ALA A 1 334 ? 17.865 19.078 -14.700 1.00 62.34 334 ALA A C 1
ATOM 2505 O O . ALA A 1 334 ? 18.846 19.808 -14.874 1.00 62.34 334 ALA A O 1
ATOM 2506 N N . TYR A 1 335 ? 17.620 18.503 -13.517 1.00 64.88 335 TYR A N 1
ATOM 2507 C CA . TYR A 1 335 ? 18.303 18.860 -12.268 1.00 64.88 335 TYR A CA 1
ATOM 2508 C C . TYR A 1 335 ? 18.873 17.671 -11.457 1.00 64.88 335 TYR A C 1
ATOM 2510 O O . TYR A 1 335 ? 19.532 17.929 -10.443 1.00 64.88 335 TYR A O 1
ATOM 2518 N N . THR A 1 336 ? 18.688 16.416 -11.892 1.00 57.28 336 THR A N 1
ATOM 2519 C CA . THR A 1 336 ? 19.211 15.171 -11.277 1.00 57.28 336 THR A CA 1
ATOM 2520 C C . THR A 1 336 ? 20.718 15.244 -11.037 1.00 57.28 336 THR A C 1
ATOM 2522 O O . THR A 1 336 ? 21.458 15.642 -11.934 1.00 57.28 336 THR A O 1
ATOM 2525 N N . GLY A 1 337 ? 21.194 14.919 -9.826 1.00 58.62 337 GLY A N 1
ATOM 2526 C CA . GLY A 1 337 ? 22.620 14.976 -9.432 1.00 58.62 337 GLY A CA 1
ATOM 2527 C C . GLY A 1 337 ? 23.317 16.354 -9.498 1.00 58.62 337 GLY A C 1
ATOM 2528 O O . GLY A 1 337 ? 24.401 16.542 -8.941 1.00 58.62 337 GLY A O 1
ATOM 2529 N N . LEU A 1 338 ? 22.693 17.342 -10.138 1.00 64.06 338 LEU A N 1
ATOM 2530 C CA . LEU A 1 338 ? 23.243 18.667 -10.420 1.00 64.06 338 LEU A CA 1
ATOM 2531 C C . LEU A 1 338 ? 22.720 19.731 -9.457 1.00 64.06 338 LEU A C 1
ATOM 2533 O O . LEU A 1 338 ? 23.278 20.826 -9.395 1.00 64.06 338 LEU A O 1
ATOM 2537 N N . ARG A 1 339 ? 21.637 19.452 -8.722 1.00 79.69 339 ARG A N 1
ATOM 2538 C CA . ARG A 1 339 ? 21.023 20.403 -7.790 1.00 79.69 339 ARG A CA 1
ATOM 2539 C C . ARG A 1 339 ? 20.920 19.845 -6.379 1.00 79.69 339 ARG A C 1
ATOM 2541 O O . ARG A 1 339 ? 20.427 18.743 -6.143 1.00 79.69 339 ARG A O 1
ATOM 2548 N N . TRP A 1 340 ? 21.338 20.672 -5.430 1.00 83.88 340 TRP A N 1
ATOM 2549 C CA . TRP A 1 340 ? 21.401 20.338 -4.015 1.00 83.88 340 TRP A CA 1
ATOM 2550 C C . TRP A 1 340 ? 20.459 21.231 -3.231 1.00 83.88 340 TRP A C 1
ATOM 2552 O O . TRP A 1 340 ? 20.500 22.457 -3.343 1.00 83.88 340 TRP A O 1
ATOM 2562 N N . LEU A 1 341 ? 19.612 20.614 -2.421 1.00 86.75 341 LEU A N 1
ATOM 2563 C CA . LEU A 1 341 ? 18.726 21.307 -1.512 1.00 86.75 341 LEU A CA 1
ATOM 2564 C C . LEU A 1 341 ? 19.382 21.391 -0.137 1.00 86.75 341 LEU A C 1
ATOM 2566 O O . LEU A 1 341 ? 19.579 20.380 0.537 1.00 86.75 341 LEU A O 1
ATOM 2570 N N . CYS A 1 342 ? 19.700 22.608 0.284 1.00 89.06 342 CYS A N 1
ATOM 2571 C CA . CYS A 1 342 ? 20.411 22.873 1.523 1.00 89.06 342 CYS A CA 1
ATOM 2572 C C . CYS A 1 342 ? 19.523 23.594 2.534 1.00 89.06 342 CYS A C 1
ATOM 2574 O O . CYS A 1 342 ? 18.901 24.614 2.226 1.00 89.06 342 CYS A O 1
ATOM 2576 N N . LEU A 1 343 ? 19.506 23.077 3.762 1.00 89.94 343 LEU A N 1
ATOM 2577 C CA . LEU A 1 343 ? 18.852 23.688 4.909 1.00 89.94 343 LEU A CA 1
ATOM 2578 C C . LEU A 1 343 ? 19.803 24.661 5.603 1.00 89.94 343 LEU A C 1
ATOM 2580 O O . LEU A 1 343 ? 20.877 24.273 6.074 1.00 89.94 343 LEU A O 1
ATOM 2584 N N . GLN A 1 344 ? 19.366 25.912 5.707 1.00 91.31 344 GLN A N 1
ATOM 2585 C CA . GLN A 1 344 ? 19.985 26.922 6.551 1.00 91.31 344 GLN A CA 1
ATOM 2586 C C . GLN A 1 344 ? 19.104 27.155 7.780 1.00 91.31 344 GLN A C 1
ATOM 2588 O O . GLN A 1 344 ? 17.905 27.399 7.644 1.00 91.31 344 GLN A O 1
ATOM 2593 N N . LEU A 1 345 ? 19.705 27.074 8.964 1.00 91.25 345 LEU A N 1
ATOM 2594 C CA . LEU A 1 345 ? 19.077 27.286 10.263 1.00 91.25 345 LEU A CA 1
ATOM 2595 C C . LEU A 1 345 ? 19.853 28.375 11.014 1.00 91.25 345 LEU A C 1
ATOM 2597 O O . LEU A 1 345 ? 21.054 28.223 11.230 1.00 91.25 345 LEU A O 1
ATOM 2601 N N . ASP A 1 346 ? 19.187 29.468 11.387 1.00 89.81 346 ASP A N 1
ATOM 2602 C CA . ASP A 1 346 ? 19.782 30.646 12.049 1.00 89.81 346 ASP A CA 1
ATOM 2603 C C . ASP A 1 346 ? 21.045 31.149 11.347 1.00 89.81 346 ASP A C 1
ATOM 2605 O O . ASP A 1 346 ? 22.112 31.289 11.943 1.00 89.81 346 ASP A O 1
ATOM 2609 N N . ASP A 1 347 ? 20.936 31.330 10.032 1.00 84.94 347 ASP A N 1
ATOM 2610 C CA . ASP A 1 347 ? 22.032 31.719 9.143 1.00 84.94 347 ASP A CA 1
ATOM 2611 C C . ASP A 1 347 ? 23.193 30.706 9.033 1.00 84.94 347 ASP A C 1
ATOM 2613 O O . ASP A 1 347 ? 24.134 30.937 8.271 1.00 84.94 347 ASP A O 1
ATOM 2617 N N . THR A 1 348 ? 23.104 29.535 9.674 1.00 88.31 348 THR A N 1
ATOM 2618 C CA . THR A 1 348 ? 24.098 28.452 9.575 1.00 88.31 348 THR A CA 1
ATOM 2619 C C . THR A 1 348 ? 23.632 27.313 8.670 1.00 88.31 348 THR A C 1
ATOM 2621 O O . THR A 1 348 ? 22.488 26.867 8.742 1.00 88.31 348 THR A O 1
ATOM 2624 N N . TRP A 1 349 ? 24.511 26.814 7.800 1.00 88.81 349 TRP A N 1
ATOM 2625 C CA . TRP A 1 349 ? 24.209 25.656 6.954 1.00 88.81 349 TRP A CA 1
ATOM 2626 C C . TRP A 1 349 ? 24.256 24.367 7.771 1.00 88.81 349 TRP A C 1
ATOM 2628 O O . TRP A 1 349 ? 25.190 24.150 8.542 1.00 88.81 349 TRP A O 1
ATOM 2638 N N . ARG A 1 350 ? 23.239 23.515 7.611 1.00 86.50 350 ARG A N 1
ATOM 2639 C CA . ARG A 1 350 ? 23.098 22.269 8.376 1.00 86.50 350 ARG A CA 1
ATOM 2640 C C . ARG A 1 350 ? 23.325 21.046 7.507 1.00 86.50 350 ARG A C 1
ATOM 2642 O O . ARG A 1 350 ? 24.331 20.359 7.649 1.00 86.50 350 ARG A O 1
ATOM 2649 N N . ARG A 1 351 ? 22.384 20.781 6.605 1.00 82.56 351 ARG A N 1
ATOM 2650 C CA . ARG A 1 351 ? 22.362 19.579 5.774 1.00 82.56 351 ARG A CA 1
ATOM 2651 C C . ARG A 1 351 ? 22.011 19.948 4.343 1.00 82.56 351 ARG A C 1
ATOM 2653 O O . ARG A 1 351 ? 21.092 20.735 4.128 1.00 82.56 351 ARG A O 1
ATOM 2660 N N . CYS A 1 352 ? 22.725 19.355 3.396 1.00 84.31 352 CYS A N 1
ATOM 2661 C CA . CYS A 1 352 ? 22.419 19.408 1.974 1.00 84.31 352 CYS A CA 1
ATOM 2662 C C . CYS A 1 352 ? 22.104 17.998 1.494 1.00 84.31 352 CYS A C 1
ATOM 2664 O O . CYS A 1 352 ? 22.853 17.071 1.796 1.00 84.31 352 CYS A O 1
ATOM 2666 N N . ILE A 1 353 ? 21.003 17.842 0.771 1.00 79.31 353 ILE A N 1
ATOM 2667 C CA . ILE A 1 353 ? 20.631 16.582 0.126 1.00 79.31 353 ILE A CA 1
ATOM 2668 C C . ILE A 1 353 ? 20.456 16.830 -1.374 1.00 79.31 353 ILE A C 1
ATOM 2670 O O . ILE A 1 353 ? 20.055 17.936 -1.752 1.00 79.31 353 ILE A O 1
ATOM 2674 N N . PRO A 1 354 ? 20.744 15.847 -2.238 1.00 76.50 354 PRO A N 1
ATOM 2675 C CA . PRO A 1 354 ? 20.377 15.957 -3.641 1.00 76.50 354 PRO A CA 1
ATOM 2676 C C . PRO A 1 354 ? 18.848 15.978 -3.771 1.00 76.50 354 PRO A C 1
ATOM 2678 O O . PRO A 1 354 ? 18.136 15.420 -2.933 1.00 76.50 354 PRO A O 1
ATOM 2681 N N . ILE A 1 355 ? 18.339 16.646 -4.805 1.00 68.81 355 ILE A N 1
ATOM 2682 C CA . ILE A 1 355 ? 16.894 16.842 -5.023 1.00 68.81 355 ILE A CA 1
ATOM 2683 C C . ILE A 1 355 ? 16.104 15.524 -5.172 1.00 68.81 355 ILE A C 1
ATOM 2685 O O . ILE A 1 355 ? 14.920 15.484 -4.854 1.00 68.81 355 ILE A O 1
ATOM 2689 N N . GLU A 1 356 ? 16.775 14.444 -5.579 1.00 59.84 356 GLU A N 1
ATOM 2690 C CA . GLU A 1 356 ? 16.246 13.073 -5.699 1.00 59.84 356 GLU A CA 1
ATOM 2691 C C . GLU A 1 356 ? 16.235 12.278 -4.383 1.00 59.84 356 GLU A C 1
ATOM 2693 O O . GLU A 1 356 ? 15.739 11.156 -4.325 1.00 59.84 356 GLU A O 1
ATOM 2698 N N . SER A 1 357 ? 16.792 12.832 -3.305 1.00 55.62 357 SER A N 1
ATOM 2699 C CA . SER A 1 357 ? 16.906 12.111 -2.044 1.00 55.62 357 SER A CA 1
ATOM 2700 C C . SER A 1 357 ? 15.543 11.987 -1.359 1.00 55.62 357 SER A C 1
ATOM 2702 O O . SER A 1 357 ? 15.012 12.963 -0.832 1.00 55.62 357 SER A O 1
ATOM 2704 N N . GLY A 1 358 ? 15.012 10.763 -1.267 1.00 45.56 358 GLY A N 1
ATOM 2705 C CA . GLY A 1 358 ? 13.855 10.421 -0.422 1.00 45.56 358 GLY A CA 1
ATOM 2706 C C . GLY A 1 358 ? 14.134 10.480 1.092 1.00 45.56 358 GLY A C 1
ATOM 2707 O O . GLY A 1 358 ? 13.314 10.044 1.902 1.00 45.56 358 GLY A O 1
ATOM 2708 N N . VAL A 1 359 ? 15.301 10.988 1.501 1.00 47.06 359 VAL A N 1
ATOM 2709 C CA . VAL A 1 359 ? 15.753 11.032 2.895 1.00 47.06 359 VAL A CA 1
ATOM 2710 C C . VAL A 1 359 ? 15.131 12.224 3.623 1.00 47.06 359 VAL A C 1
ATOM 2712 O O . VAL A 1 359 ? 15.316 13.379 3.238 1.00 47.06 359 VAL A O 1
ATOM 2715 N N . LEU A 1 360 ? 14.450 11.968 4.748 1.00 57.78 360 LEU A N 1
ATOM 2716 C CA . LEU A 1 360 ? 13.981 13.040 5.630 1.00 57.78 360 LEU A CA 1
ATOM 2717 C C . LEU A 1 360 ? 15.164 13.814 6.240 1.00 57.78 360 LEU A C 1
ATOM 2719 O O . LEU A 1 3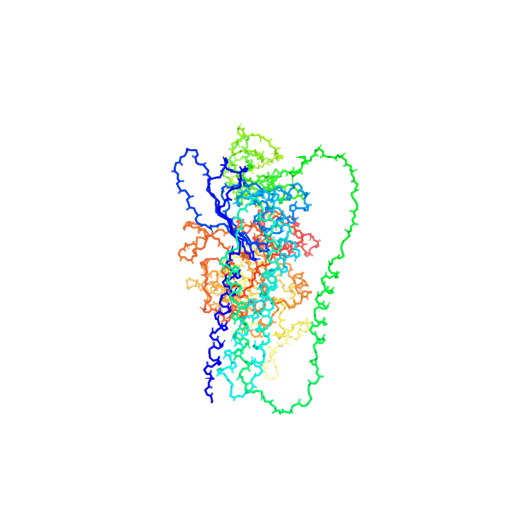60 ? 16.043 13.244 6.893 1.00 57.78 360 LEU A O 1
ATOM 2723 N N . MET A 1 361 ? 15.146 15.142 6.105 1.00 70.00 361 MET A N 1
ATOM 2724 C CA . MET A 1 361 ? 16.078 16.026 6.807 1.00 70.00 361 MET A CA 1
ATOM 2725 C C . MET A 1 361 ? 15.688 16.136 8.284 1.00 70.00 361 MET A C 1
ATOM 2727 O O . MET A 1 361 ? 14.825 16.932 8.641 1.00 70.00 361 MET A O 1
ATOM 2731 N N . ILE A 1 362 ? 16.318 15.347 9.152 1.00 75.00 362 ILE A N 1
ATOM 2732 C CA . ILE A 1 362 ? 16.080 15.400 10.600 1.00 75.00 362 ILE A CA 1
ATOM 2733 C C . ILE A 1 362 ? 17.242 16.114 11.283 1.00 75.00 362 ILE A C 1
ATOM 2735 O O . ILE A 1 362 ? 18.392 15.693 11.151 1.00 75.00 362 ILE A O 1
ATOM 2739 N N . GLU A 1 363 ? 16.937 17.164 12.042 1.00 80.62 363 GLU A N 1
ATOM 2740 C CA . GLU A 1 363 ? 17.922 17.969 12.760 1.00 80.62 363 GLU A CA 1
ATOM 2741 C C . GLU A 1 363 ? 17.546 18.131 14.236 1.00 80.62 363 GLU A C 1
ATOM 2743 O O . GLU A 1 363 ? 16.412 18.467 14.587 1.00 80.62 363 GLU A O 1
ATOM 2748 N N . SER A 1 364 ? 18.533 17.932 15.109 1.00 84.00 364 SER A N 1
ATOM 2749 C CA . SER A 1 364 ? 18.426 18.270 16.527 1.00 84.00 364 SER A CA 1
ATOM 2750 C C . SER A 1 364 ? 18.711 19.757 16.710 1.00 84.00 364 SER A C 1
ATOM 2752 O O . SER A 1 364 ? 19.819 20.227 16.435 1.00 84.00 364 SER A O 1
ATOM 2754 N N . ILE A 1 365 ? 17.701 20.490 17.169 1.00 86.12 365 ILE A N 1
ATOM 2755 C CA . ILE A 1 365 ? 17.728 21.942 17.371 1.00 86.12 365 ILE A CA 1
ATOM 2756 C C . ILE A 1 365 ? 17.658 22.234 18.873 1.00 86.12 365 ILE A C 1
ATOM 2758 O O . ILE A 1 365 ? 16.993 21.509 19.617 1.00 86.12 365 ILE A O 1
ATOM 2762 N N . ASN A 1 366 ? 18.388 23.254 19.323 1.00 87.56 366 ASN A N 1
ATOM 2763 C CA . ASN A 1 366 ? 18.358 23.702 20.716 1.00 87.56 366 ASN A CA 1
ATOM 2764 C C . ASN A 1 366 ? 17.042 24.428 21.022 1.00 87.56 366 ASN A C 1
ATOM 2766 O O . ASN A 1 366 ? 16.292 24.765 20.120 1.00 87.56 366 ASN A O 1
ATOM 2770 N N . THR A 1 367 ? 16.748 24.678 22.293 1.00 87.31 367 THR A N 1
ATOM 2771 C CA . THR A 1 367 ? 15.568 25.462 22.680 1.00 87.31 367 THR A CA 1
ATOM 2772 C C . THR A 1 367 ? 15.764 26.945 22.357 1.00 87.31 367 THR A C 1
ATOM 2774 O O . THR A 1 367 ? 16.808 27.507 22.698 1.00 87.31 367 THR A O 1
ATOM 2777 N N . GLY A 1 368 ? 14.760 27.599 21.778 1.00 89.25 368 GLY A N 1
ATOM 2778 C CA . GLY A 1 368 ? 14.811 29.011 21.405 1.00 89.25 368 GLY A CA 1
ATOM 2779 C C . GLY A 1 368 ? 13.940 29.352 20.197 1.00 89.25 368 GLY A C 1
ATOM 2780 O O . GLY A 1 368 ? 13.199 28.519 19.683 1.00 89.25 368 GLY A O 1
ATOM 2781 N N . ASN A 1 369 ? 14.020 30.604 19.747 1.00 91.75 369 ASN A N 1
ATOM 2782 C CA . ASN A 1 369 ? 13.438 31.018 18.473 1.00 91.75 369 ASN A CA 1
ATOM 2783 C C . ASN A 1 369 ? 14.451 30.766 17.363 1.00 91.75 369 ASN A C 1
ATOM 2785 O O . ASN A 1 369 ? 15.594 31.205 17.472 1.00 91.75 369 ASN A O 1
ATOM 2789 N N . HIS A 1 370 ? 13.994 30.107 16.308 1.00 91.81 370 HIS A N 1
ATOM 2790 C CA . HIS A 1 370 ? 14.802 29.700 15.177 1.00 91.81 370 HIS A CA 1
ATOM 2791 C C . HIS A 1 370 ? 14.180 30.176 13.870 1.00 91.81 370 HIS A C 1
ATOM 2793 O O . HIS A 1 370 ? 12.965 30.355 13.751 1.00 91.81 370 HIS A O 1
ATOM 2799 N N . THR A 1 371 ? 15.023 30.351 12.865 1.00 93.12 371 THR A N 1
ATOM 2800 C CA . THR A 1 371 ? 14.612 30.670 11.498 1.00 93.12 371 THR A CA 1
ATOM 2801 C C . THR A 1 371 ? 15.235 29.672 10.547 1.00 93.12 371 THR A C 1
ATOM 2803 O O . THR A 1 371 ? 16.454 29.523 10.512 1.00 93.12 371 THR A O 1
ATOM 2806 N N . ALA A 1 372 ? 14.400 28.981 9.775 1.00 91.75 372 ALA A N 1
ATOM 2807 C CA . ALA A 1 372 ? 14.847 28.050 8.753 1.00 91.75 372 ALA A CA 1
ATOM 2808 C C . ALA A 1 372 ? 14.502 28.550 7.359 1.00 91.75 372 ALA A C 1
ATOM 2810 O O . ALA A 1 372 ? 13.435 29.116 7.118 1.00 91.75 372 ALA A O 1
ATOM 2811 N N . ARG A 1 373 ? 15.388 28.254 6.416 1.00 91.69 373 ARG A N 1
ATOM 2812 C CA . ARG A 1 373 ? 15.122 28.416 4.993 1.00 91.69 373 ARG A CA 1
ATOM 2813 C C . ARG A 1 373 ? 15.788 27.311 4.200 1.00 91.69 373 ARG A C 1
ATOM 2815 O O . ARG A 1 373 ? 16.842 26.802 4.579 1.00 91.69 373 ARG A O 1
ATOM 2822 N N . LEU A 1 374 ? 15.177 26.976 3.074 1.00 90.06 374 LEU A N 1
ATOM 2823 C CA . LEU A 1 374 ? 15.765 26.072 2.102 1.00 90.06 374 LEU A CA 1
ATOM 2824 C C . LEU A 1 374 ? 16.274 26.867 0.917 1.00 90.06 374 LEU A C 1
ATOM 2826 O O . LEU A 1 374 ? 15.592 27.756 0.399 1.00 90.06 374 LEU A O 1
ATOM 2830 N N . VAL A 1 375 ? 17.481 26.529 0.490 1.00 89.12 375 VAL A N 1
ATOM 2831 C CA . VAL A 1 375 ? 18.120 27.141 -0.666 1.00 89.12 375 VAL A CA 1
ATOM 2832 C C . VAL A 1 375 ? 18.622 26.035 -1.571 1.00 89.12 375 VAL A C 1
ATOM 2834 O O . VAL A 1 375 ? 19.262 25.086 -1.121 1.00 89.12 375 VAL A O 1
ATOM 2837 N N . MET A 1 376 ? 18.296 26.166 -2.849 1.00 86.56 376 MET A N 1
ATOM 2838 C CA . MET A 1 376 ? 18.738 25.261 -3.889 1.00 86.56 376 MET A CA 1
ATOM 2839 C C . MET A 1 376 ? 20.013 25.806 -4.529 1.00 86.56 376 MET A C 1
ATOM 2841 O O . MET A 1 376 ? 20.059 26.964 -4.968 1.00 86.56 376 MET A O 1
ATOM 2845 N N . PHE A 1 377 ? 21.028 24.955 -4.581 1.00 86.94 377 PHE A N 1
ATOM 2846 C CA . PHE A 1 377 ? 22.341 25.226 -5.146 1.00 86.94 377 PHE A CA 1
ATOM 2847 C C . PHE A 1 377 ? 22.622 24.313 -6.332 1.00 86.94 377 PHE A C 1
ATOM 2849 O O . PHE A 1 377 ? 21.994 23.272 -6.502 1.00 86.94 377 PHE A O 1
ATOM 2856 N N . ASP A 1 378 ? 23.585 24.716 -7.150 1.00 81.25 378 ASP A N 1
ATOM 2857 C CA . ASP A 1 378 ? 24.176 23.897 -8.209 1.00 81.25 378 ASP A CA 1
ATOM 2858 C C . ASP A 1 378 ? 25.261 22.928 -7.707 1.00 81.25 378 ASP A C 1
ATOM 2860 O O . ASP A 1 378 ? 25.710 22.064 -8.449 1.00 81.25 378 ASP A O 1
ATOM 2864 N N . THR A 1 379 ? 25.702 23.061 -6.455 1.00 80.69 379 THR A N 1
ATOM 2865 C CA . THR A 1 379 ? 26.704 22.183 -5.843 1.00 80.69 379 THR A CA 1
ATOM 2866 C C . THR A 1 379 ? 26.344 21.870 -4.394 1.00 80.69 379 THR A C 1
ATOM 2868 O O . THR A 1 379 ? 25.583 22.598 -3.755 1.00 80.69 379 THR A O 1
ATOM 2871 N N . ALA A 1 380 ? 26.917 20.788 -3.859 1.00 76.19 380 ALA A N 1
ATOM 2872 C CA . ALA A 1 380 ? 26.703 20.344 -2.480 1.00 76.19 380 ALA A CA 1
ATOM 2873 C C . ALA A 1 380 ? 27.255 21.314 -1.421 1.00 76.19 380 ALA A C 1
ATOM 2875 O O . ALA A 1 380 ? 26.944 21.169 -0.240 1.00 76.19 380 ALA A O 1
ATOM 2876 N N . THR A 1 381 ? 28.100 22.272 -1.820 1.00 80.56 381 THR A N 1
ATOM 2877 C CA . THR A 1 381 ? 28.792 23.211 -0.935 1.00 80.56 381 THR A CA 1
ATOM 2878 C C . THR A 1 381 ? 28.150 24.606 -1.018 1.00 80.56 381 THR A C 1
ATOM 2880 O O . THR A 1 381 ? 28.434 25.368 -1.947 1.00 80.56 381 THR A O 1
ATOM 2883 N N . PRO A 1 382 ? 27.327 25.006 -0.025 1.00 78.75 382 PRO A N 1
ATOM 2884 C CA . PRO A 1 382 ? 26.554 26.257 -0.061 1.00 78.75 382 PRO A CA 1
ATOM 2885 C C . PRO A 1 382 ? 27.394 27.538 -0.153 1.00 78.75 382 PRO A C 1
ATOM 2887 O O . PRO A 1 382 ? 26.886 28.603 -0.506 1.00 78.75 382 PRO A O 1
ATOM 2890 N N . GLU A 1 383 ? 28.669 27.457 0.231 1.00 79.44 383 GLU A N 1
ATOM 2891 C CA . GLU A 1 383 ? 29.610 28.580 0.260 1.00 79.44 383 GLU A CA 1
ATOM 2892 C C . GLU A 1 383 ? 30.177 28.909 -1.126 1.00 79.44 383 GLU A C 1
ATOM 2894 O O . GLU A 1 383 ? 30.489 30.065 -1.404 1.00 79.44 383 GLU A O 1
ATOM 2899 N N . THR A 1 384 ? 30.292 27.905 -1.999 1.00 75.50 384 THR A N 1
ATOM 2900 C CA . THR A 1 384 ? 30.887 28.032 -3.339 1.00 75.50 384 THR A CA 1
ATOM 2901 C C . THR A 1 384 ? 29.863 27.886 -4.461 1.00 75.50 384 THR A C 1
ATOM 2903 O O . THR A 1 384 ? 30.133 28.315 -5.579 1.00 75.50 384 THR A O 1
ATOM 2906 N N . GLY A 1 385 ? 28.705 27.281 -4.181 1.00 77.62 385 GLY A N 1
ATOM 2907 C CA . GLY A 1 385 ? 27.646 27.060 -5.159 1.00 77.62 385 GLY A CA 1
ATOM 2908 C C . GLY A 1 385 ? 26.864 28.321 -5.524 1.00 77.62 385 GLY A C 1
ATOM 2909 O O . GLY A 1 385 ? 26.601 29.198 -4.693 1.00 77.62 385 GLY A O 1
ATOM 2910 N N . LYS A 1 386 ? 26.422 28.397 -6.780 1.00 81.25 386 LYS A N 1
ATOM 2911 C CA . LYS A 1 386 ? 25.488 29.417 -7.254 1.00 81.25 386 LYS A CA 1
ATOM 2912 C C . LYS A 1 386 ? 24.107 29.147 -6.660 1.00 81.25 386 LYS A C 1
ATOM 2914 O O . LYS A 1 386 ? 23.540 28.068 -6.817 1.00 81.25 386 LYS A O 1
ATOM 2919 N N . ARG A 1 387 ? 23.535 30.163 -6.012 1.00 83.56 387 ARG A N 1
ATOM 2920 C CA . ARG A 1 387 ? 22.153 30.133 -5.509 1.00 83.56 387 ARG A CA 1
ATOM 2921 C C . ARG A 1 387 ? 21.181 30.231 -6.673 1.00 83.56 387 ARG A C 1
ATOM 2923 O O . ARG A 1 387 ? 21.279 31.156 -7.477 1.00 83.56 387 ARG A O 1
ATOM 2930 N N . LEU A 1 388 ? 20.239 29.303 -6.731 1.00 78.62 388 LEU A N 1
ATOM 2931 C CA . LEU A 1 388 ? 19.287 29.202 -7.834 1.00 78.62 388 LEU A CA 1
ATOM 2932 C C . LEU A 1 388 ? 17.915 29.676 -7.393 1.00 78.62 388 LEU A C 1
ATOM 2934 O O . LEU A 1 388 ? 17.341 30.582 -7.986 1.00 78.62 388 LEU A O 1
ATOM 2938 N N . LEU A 1 389 ? 17.421 29.087 -6.307 1.00 82.75 389 LEU A N 1
ATOM 2939 C CA . LEU A 1 389 ? 16.143 29.443 -5.724 1.00 82.75 389 LEU A CA 1
ATOM 2940 C C . LEU A 1 389 ? 16.206 29.339 -4.207 1.00 82.75 389 LEU A C 1
ATOM 2942 O O . LEU A 1 389 ? 16.922 28.511 -3.649 1.00 82.75 389 LEU A O 1
ATOM 2946 N N . GLN A 1 390 ? 15.429 30.183 -3.543 1.00 88.31 390 GLN A N 1
ATOM 2947 C CA . GLN A 1 390 ? 15.310 30.208 -2.096 1.00 88.31 390 GLN A CA 1
ATOM 2948 C C . GLN A 1 390 ? 13.840 30.185 -1.690 1.00 88.31 390 GLN A C 1
ATOM 2950 O O . GLN A 1 390 ? 12.999 30.841 -2.312 1.00 88.31 390 GLN A O 1
ATOM 2955 N N . SER A 1 391 ? 13.539 29.463 -0.616 1.00 89.69 391 SER A N 1
ATOM 2956 C CA . SER A 1 391 ? 12.258 29.590 0.060 1.00 89.69 391 SER A CA 1
ATOM 2957 C C . SER A 1 391 ? 12.180 30.917 0.819 1.00 89.69 391 SER A C 1
ATOM 2959 O O . SER A 1 391 ? 13.187 31.594 1.067 1.00 89.69 391 SER A O 1
ATOM 2961 N N . LYS A 1 392 ? 10.961 31.267 1.234 1.00 89.62 392 LYS A N 1
ATOM 2962 C CA . LYS A 1 392 ? 10.759 32.257 2.296 1.00 89.62 392 LYS A CA 1
ATOM 2963 C C . LYS A 1 392 ? 11.330 31.719 3.607 1.00 89.62 392 LYS A C 1
ATOM 2965 O O . LYS A 1 392 ? 11.353 30.500 3.806 1.00 89.62 392 LYS A O 1
ATOM 2970 N N . ASP A 1 393 ? 11.764 32.633 4.463 1.00 89.12 393 ASP A N 1
ATOM 2971 C CA . ASP A 1 393 ? 12.211 32.295 5.808 1.00 89.12 393 ASP A CA 1
ATOM 2972 C C . ASP A 1 393 ? 11.003 31.876 6.638 1.00 89.12 393 ASP A C 1
ATOM 2974 O O . ASP A 1 393 ? 9.960 32.537 6.603 1.00 89.12 393 ASP A O 1
ATOM 2978 N N . VAL A 1 394 ? 11.157 30.773 7.363 1.00 90.19 394 VAL A N 1
ATOM 2979 C CA . VAL A 1 394 ? 10.152 30.265 8.284 1.00 90.19 394 VAL A CA 1
ATOM 2980 C C . VAL A 1 394 ? 10.678 30.383 9.702 1.00 90.19 394 VAL A C 1
ATOM 2982 O O . VAL A 1 394 ? 11.637 29.709 10.073 1.00 90.19 394 VAL A O 1
ATOM 2985 N N . ALA A 1 395 ? 10.060 31.263 10.486 1.00 90.44 395 ALA A N 1
ATOM 2986 C CA . ALA A 1 395 ? 10.370 31.400 11.905 1.00 90.44 395 ALA A CA 1
ATOM 2987 C C . ALA A 1 395 ? 9.564 30.378 12.706 1.00 90.44 395 ALA A C 1
ATOM 2989 O O . ALA A 1 395 ? 8.385 30.195 12.430 1.00 90.44 395 ALA A O 1
ATOM 2990 N N . PHE A 1 396 ? 10.167 29.735 13.695 1.00 89.06 396 PHE A N 1
ATOM 2991 C CA . PHE A 1 396 ? 9.505 28.788 14.591 1.00 89.06 396 PHE A CA 1
ATOM 2992 C C . PHE A 1 396 ? 10.218 28.771 15.942 1.00 89.06 396 PHE A C 1
ATOM 2994 O O . PHE A 1 396 ? 11.348 29.240 16.069 1.00 89.06 396 PHE A O 1
ATOM 3001 N N . THR A 1 397 ? 9.569 28.237 16.966 1.00 87.62 397 THR A N 1
ATOM 3002 C CA . THR A 1 397 ? 10.143 28.160 18.312 1.00 87.62 397 THR A CA 1
ATOM 3003 C C . THR A 1 397 ? 10.321 26.704 18.703 1.00 87.62 397 THR A C 1
ATOM 3005 O O . THR A 1 397 ? 9.385 25.915 18.609 1.00 87.62 397 THR A O 1
ATOM 3008 N N . VAL A 1 398 ? 11.511 26.341 19.166 1.00 85.81 398 VAL A N 1
ATOM 3009 C CA . VAL A 1 398 ? 11.772 25.038 19.776 1.00 85.81 398 VAL A CA 1
ATOM 3010 C C . VAL A 1 398 ? 11.701 25.208 21.283 1.00 85.81 398 VAL A C 1
ATOM 3012 O O . VAL A 1 398 ? 12.447 25.994 21.866 1.00 85.81 398 VAL A O 1
ATOM 3015 N N . LEU A 1 399 ? 10.777 24.499 21.912 1.00 84.44 399 LEU A N 1
ATOM 3016 C CA . LEU A 1 399 ? 10.563 24.555 23.352 1.00 84.44 399 LEU A CA 1
ATOM 3017 C C . LEU A 1 399 ? 11.275 23.393 24.047 1.00 84.44 399 LEU A C 1
ATOM 3019 O O . LEU A 1 399 ? 11.594 22.376 23.425 1.00 84.44 399 LEU A O 1
ATOM 3023 N N . SER A 1 400 ? 11.551 23.566 25.342 1.00 81.50 400 SER A N 1
ATOM 3024 C CA . SER A 1 400 ? 11.952 22.445 26.190 1.00 81.50 400 SER A CA 1
ATOM 3025 C C . SER A 1 400 ? 10.801 21.437 26.273 1.00 81.50 400 SER A C 1
ATOM 3027 O O . SER A 1 400 ? 9.647 21.786 26.025 1.00 81.50 400 SER A O 1
ATOM 3029 N N . ASP A 1 401 ? 11.091 20.189 26.633 1.00 72.06 401 ASP A N 1
ATOM 3030 C CA . ASP A 1 401 ? 10.051 19.163 26.778 1.00 72.06 401 ASP A CA 1
ATOM 3031 C C . ASP A 1 401 ? 8.933 19.592 27.743 1.00 72.06 401 ASP A C 1
ATOM 3033 O O . ASP A 1 401 ? 7.756 19.347 27.480 1.00 72.06 401 ASP A O 1
ATOM 3037 N N . GLU A 1 402 ? 9.295 20.284 28.824 1.00 74.69 402 GLU A N 1
ATOM 3038 C CA . GLU A 1 402 ? 8.360 20.796 29.829 1.00 74.69 402 GLU A CA 1
ATOM 3039 C C . GLU A 1 402 ? 7.538 21.979 29.290 1.00 74.69 402 GLU A C 1
ATOM 3041 O O . GLU A 1 402 ? 6.312 22.005 29.437 1.00 74.69 402 GLU A O 1
ATOM 3046 N N . ASP A 1 403 ? 8.191 22.923 28.603 1.00 75.62 403 ASP A N 1
ATOM 3047 C CA . ASP A 1 403 ? 7.542 24.117 28.050 1.00 75.62 403 ASP A CA 1
ATOM 3048 C C . ASP A 1 403 ? 6.691 23.813 26.811 1.00 75.62 403 ASP A C 1
ATOM 3050 O O . ASP A 1 403 ? 5.762 24.559 26.525 1.00 75.62 403 ASP A O 1
ATOM 3054 N N . PHE A 1 404 ? 6.979 22.735 26.073 1.00 74.44 404 PHE A N 1
ATOM 3055 C CA . PHE A 1 404 ? 6.173 22.275 24.938 1.00 74.44 404 PHE A CA 1
ATOM 3056 C C . PHE A 1 404 ? 4.906 21.547 25.403 1.00 74.44 404 PHE A C 1
ATOM 3058 O O . PHE A 1 404 ? 3.832 21.713 24.822 1.00 74.44 404 PHE A O 1
ATOM 3065 N N . ALA A 1 405 ? 5.011 20.770 26.485 1.00 72.12 405 ALA A N 1
ATOM 3066 C CA . ALA A 1 405 ? 3.896 20.005 27.028 1.00 72.12 405 ALA A CA 1
ATOM 3067 C C . ALA A 1 405 ? 2.797 20.899 27.628 1.00 72.12 405 ALA A C 1
ATOM 3069 O O . ALA A 1 405 ? 1.615 20.575 27.515 1.00 72.12 405 ALA A O 1
ATOM 3070 N N . ALA A 1 406 ? 3.146 22.033 28.247 1.00 72.75 406 ALA A N 1
ATOM 3071 C CA . ALA A 1 406 ? 2.164 22.898 28.909 1.00 72.75 406 ALA A CA 1
ATOM 3072 C C . ALA A 1 406 ? 1.152 23.567 27.942 1.00 72.75 406 ALA A C 1
ATOM 3074 O O . ALA A 1 406 ? -0.050 23.457 28.201 1.00 72.75 406 ALA A O 1
ATOM 3075 N N . PRO A 1 407 ? 1.561 24.193 26.817 1.00 73.25 407 PRO A N 1
ATOM 3076 C CA . PRO A 1 407 ? 0.645 24.704 25.797 1.00 73.25 407 PRO A CA 1
ATOM 3077 C C . PRO A 1 407 ? -0.195 23.607 25.147 1.00 73.25 407 PRO A C 1
ATOM 3079 O O . PRO A 1 407 ? -1.386 23.809 24.946 1.00 73.25 407 PRO A O 1
ATOM 3082 N N . LEU A 1 408 ? 0.390 22.436 24.869 1.00 71.56 408 LEU A N 1
ATOM 3083 C CA . LEU A 1 408 ? -0.342 21.290 24.318 1.00 71.56 408 LEU A CA 1
ATOM 3084 C C . LEU A 1 408 ? -1.413 20.781 25.274 1.00 71.56 408 LEU A C 1
ATOM 3086 O O . LEU A 1 408 ? -2.542 20.521 24.863 1.00 71.56 408 LEU A O 1
ATOM 3090 N N . LYS A 1 409 ? -1.078 20.687 26.561 1.00 73.50 409 LYS A N 1
ATOM 3091 C CA . LYS A 1 409 ? -2.026 20.328 27.610 1.00 73.50 409 LYS A CA 1
ATOM 3092 C C . LYS A 1 409 ? -3.141 21.361 27.719 1.00 73.50 409 LYS A C 1
ATOM 3094 O O . LYS A 1 409 ? -4.299 20.975 27.820 1.00 73.50 409 LYS A O 1
ATOM 3099 N N . GLN A 1 410 ? -2.816 22.653 27.671 1.00 75.75 410 GLN A N 1
ATOM 3100 C CA . GLN A 1 410 ? -3.828 23.708 27.703 1.00 75.75 410 GLN A CA 1
ATOM 3101 C C . GLN A 1 410 ? -4.720 23.670 26.461 1.00 75.75 410 GLN A C 1
ATOM 3103 O O . GLN A 1 410 ? -5.934 23.727 26.593 1.00 75.75 410 GLN A O 1
ATOM 3108 N N . GLN A 1 411 ? -4.144 23.489 25.274 1.00 74.56 411 GLN A N 1
ATOM 3109 C CA . GLN A 1 411 ? -4.903 23.362 24.037 1.00 74.56 411 GLN A CA 1
ATOM 3110 C C . GLN A 1 411 ? -5.818 22.131 24.064 1.00 74.56 411 GLN A C 1
ATOM 3112 O O . GLN A 1 411 ? -6.984 22.235 23.702 1.00 74.56 411 GLN A O 1
ATOM 3117 N N . ARG A 1 412 ? -5.331 20.986 24.563 1.00 71.75 412 ARG A N 1
ATOM 3118 C CA . ARG A 1 412 ? -6.160 19.795 24.785 1.00 71.75 412 ARG A CA 1
ATOM 3119 C C . ARG A 1 412 ? -7.294 20.100 25.769 1.00 71.75 412 ARG A C 1
ATOM 3121 O O . ARG A 1 412 ? -8.421 19.706 25.507 1.00 71.75 412 ARG A O 1
ATOM 3128 N N . LEU A 1 413 ? -7.046 20.838 26.856 1.00 74.31 413 LEU A N 1
ATOM 3129 C CA . LEU A 1 413 ? -8.093 21.272 27.796 1.00 74.31 413 LEU A CA 1
ATOM 3130 C C . LEU A 1 413 ? -9.121 22.215 27.151 1.00 74.31 413 LEU A C 1
ATOM 3132 O O . LEU A 1 413 ? -10.312 22.086 27.430 1.00 74.31 413 LEU A O 1
ATOM 3136 N N . ASP A 1 414 ? -8.686 23.131 26.289 1.00 74.50 414 ASP A N 1
ATOM 3137 C CA . ASP A 1 414 ? -9.563 24.060 25.571 1.00 74.50 414 ASP A CA 1
ATOM 3138 C C . ASP A 1 414 ? -10.435 23.314 24.543 1.00 74.50 414 ASP A C 1
ATOM 3140 O O . ASP A 1 414 ? -11.645 23.537 24.467 1.00 74.50 414 ASP A O 1
ATOM 3144 N N . ASP A 1 415 ? -9.847 22.362 23.814 1.00 69.44 415 ASP A N 1
ATOM 3145 C CA . ASP A 1 415 ? -10.562 21.456 22.914 1.00 69.44 415 ASP A CA 1
ATOM 3146 C C . ASP A 1 415 ? -11.562 20.585 23.705 1.00 69.44 415 ASP A C 1
ATOM 3148 O O . ASP A 1 415 ? -12.727 20.462 23.326 1.00 69.44 415 ASP A O 1
ATOM 3152 N N . LEU A 1 416 ? -11.162 20.034 24.858 1.00 69.31 416 LEU A N 1
ATOM 3153 C CA . LEU A 1 416 ? -12.048 19.275 25.751 1.00 69.31 416 LEU A CA 1
ATOM 3154 C C . LEU A 1 416 ? -13.207 20.134 26.282 1.00 69.31 416 LEU A C 1
ATOM 3156 O O . LEU A 1 416 ? -14.337 19.650 26.380 1.00 69.31 416 LEU A O 1
ATOM 3160 N N . ALA A 1 417 ? -12.972 21.416 26.573 1.00 70.50 417 ALA A N 1
ATOM 3161 C CA . ALA A 1 417 ? -14.023 22.347 26.980 1.00 70.50 417 ALA A CA 1
ATOM 3162 C C . ALA A 1 417 ? -15.065 22.582 25.868 1.00 70.50 417 ALA A C 1
ATOM 3164 O O . ALA A 1 417 ? -16.229 22.854 26.170 1.00 70.50 417 ALA A O 1
ATOM 3165 N N . LEU A 1 418 ? -14.678 22.431 24.596 1.00 66.31 418 LEU A N 1
ATOM 3166 C CA . LEU A 1 418 ? -15.578 22.523 23.444 1.00 66.31 418 LEU A CA 1
ATOM 3167 C C . LEU A 1 418 ? -16.447 21.265 23.264 1.00 66.31 418 LEU A C 1
ATOM 3169 O O . LEU A 1 418 ? -17.557 21.350 22.734 1.00 66.31 418 LEU A O 1
ATOM 3173 N N . TYR A 1 419 ? -15.942 20.101 23.684 1.00 64.69 419 TYR A N 1
ATOM 3174 C CA . TYR A 1 419 ? -16.536 18.787 23.403 1.00 64.69 419 TYR A CA 1
ATOM 3175 C C . TYR A 1 419 ? -17.190 18.097 24.609 1.00 64.69 419 TYR A C 1
ATOM 3177 O O . TYR A 1 419 ? -17.933 17.133 24.427 1.00 64.69 419 TYR A O 1
ATOM 3185 N N . GLY A 1 420 ? -17.015 18.648 25.813 1.00 60.69 420 GLY A N 1
ATOM 3186 C CA . GLY A 1 420 ? -17.730 18.261 27.028 1.00 60.69 420 GLY A CA 1
ATOM 3187 C C . GLY A 1 420 ? -17.012 17.200 27.883 1.00 60.69 420 GLY A C 1
ATOM 3188 O O . GLY A 1 420 ? -16.136 16.483 27.403 1.00 60.69 420 GLY A O 1
ATOM 3189 N N . PRO A 1 421 ? -17.387 17.073 29.172 1.00 54.78 421 PRO A N 1
ATOM 3190 C CA . PRO A 1 421 ? -16.672 16.247 30.154 1.00 54.78 421 PRO A CA 1
ATOM 3191 C C . PRO A 1 421 ? -16.731 14.733 29.887 1.00 54.78 421 PRO A C 1
ATOM 3193 O O . PRO A 1 421 ? -15.836 14.010 30.315 1.00 54.78 421 PRO A O 1
ATOM 3196 N N . GLU A 1 422 ? -17.732 14.242 29.147 1.00 56.28 422 GLU A N 1
ATOM 3197 C CA . GLU A 1 422 ? -17.857 12.813 28.805 1.00 56.28 422 GLU A CA 1
ATOM 3198 C C . GLU A 1 422 ? -16.725 12.312 27.890 1.00 56.28 422 GLU A C 1
ATOM 3200 O O . GLU A 1 422 ? -16.349 11.141 27.955 1.00 56.28 422 GLU A O 1
ATOM 3205 N N . VAL A 1 423 ? -16.151 13.193 27.061 1.00 58.66 423 VAL A N 1
ATOM 3206 C CA . VAL A 1 423 ? -15.014 12.874 26.180 1.00 58.66 423 VAL A CA 1
ATOM 3207 C C . VAL A 1 423 ? -13.719 12.717 26.987 1.00 58.66 423 VAL A C 1
ATOM 3209 O O . VAL A 1 423 ? -12.903 11.860 26.654 1.00 58.66 423 VAL A O 1
ATOM 3212 N N . VAL A 1 424 ? -13.573 13.491 28.071 1.00 56.53 424 VAL A N 1
ATOM 3213 C CA . VAL A 1 424 ? -12.385 13.541 28.944 1.00 56.53 424 VAL A CA 1
ATOM 3214 C C . VAL A 1 424 ? -12.234 12.248 29.751 1.00 56.53 424 VAL A C 1
ATOM 3216 O O . VAL A 1 424 ? -11.190 11.604 29.717 1.00 56.53 424 VAL A O 1
ATOM 3219 N N . GLU A 1 425 ? -13.286 11.836 30.468 1.00 55.09 425 GLU A N 1
ATOM 3220 C CA . GLU A 1 425 ? -13.216 10.684 31.384 1.00 55.09 425 GLU A CA 1
ATOM 3221 C C . GLU A 1 425 ? -12.979 9.353 30.651 1.00 55.09 425 GLU A C 1
ATOM 3223 O O . GLU A 1 425 ? -12.443 8.407 31.227 1.00 55.09 425 GLU A O 1
ATOM 3228 N N . ALA A 1 426 ? -13.365 9.267 29.375 1.00 56.12 426 ALA A N 1
ATOM 3229 C CA . ALA A 1 426 ? -13.209 8.067 28.558 1.00 56.12 426 ALA A CA 1
ATOM 3230 C C . ALA A 1 426 ? -11.831 7.941 27.879 1.00 56.12 426 ALA A C 1
ATOM 3232 O O . ALA A 1 426 ? -11.556 6.907 27.264 1.00 56.12 426 ALA A O 1
ATOM 3233 N N . GLU A 1 427 ? -10.993 8.980 27.903 1.00 60.97 427 GLU A N 1
ATOM 3234 C CA . GLU A 1 427 ? -9.709 9.001 27.192 1.00 60.97 427 GLU A CA 1
ATOM 3235 C C . GLU A 1 427 ? -8.569 8.356 27.983 1.00 60.97 427 GLU A C 1
ATOM 3237 O O . GLU A 1 427 ? -7.779 7.612 27.407 1.00 60.97 427 GLU A O 1
ATOM 3242 N N . GLU A 1 428 ? -8.509 8.586 29.293 1.00 67.25 428 GLU A N 1
ATOM 3243 C CA . GLU A 1 428 ? -7.360 8.187 30.121 1.00 67.25 428 GLU A CA 1
ATOM 3244 C C . GLU A 1 428 ? -7.557 6.853 30.855 1.00 67.25 428 GLU A C 1
ATOM 3246 O O . GLU A 1 428 ? -6.631 6.340 31.481 1.00 67.25 428 GLU A O 1
ATOM 3251 N N . MET A 1 429 ? -8.755 6.275 30.779 1.00 83.44 429 MET A N 1
ATOM 3252 C CA . MET A 1 429 ? -9.123 5.122 31.592 1.00 83.44 429 MET A CA 1
ATOM 3253 C C . MET A 1 429 ? -8.584 3.819 31.004 1.00 83.44 429 MET A C 1
ATOM 3255 O O . MET A 1 429 ? -8.919 3.436 29.878 1.00 83.44 429 MET A O 1
ATOM 3259 N N . ASN A 1 430 ? -7.794 3.092 31.792 1.00 90.38 430 ASN A N 1
ATOM 3260 C CA . ASN A 1 430 ? -7.386 1.742 31.412 1.00 90.38 430 ASN A CA 1
ATOM 3261 C C . ASN A 1 430 ? -8.519 0.723 31.652 1.00 90.38 430 ASN A C 1
ATOM 3263 O O . ASN A 1 430 ? -9.523 1.002 32.311 1.00 90.38 430 ASN A O 1
ATOM 3267 N N . ILE A 1 431 ? -8.361 -0.487 31.112 1.00 93.00 431 ILE A N 1
ATOM 3268 C CA . ILE A 1 431 ? -9.403 -1.522 31.167 1.00 93.00 431 ILE A CA 1
ATOM 3269 C C . ILE A 1 431 ? -9.789 -1.927 32.599 1.00 93.00 431 ILE A C 1
ATOM 3271 O O . ILE A 1 431 ? -10.959 -2.206 32.866 1.00 93.00 431 ILE A O 1
ATOM 3275 N N . VAL A 1 432 ? -8.830 -1.930 33.531 1.00 94.12 432 VAL A N 1
ATOM 3276 C CA . VAL A 1 432 ? -9.059 -2.311 34.931 1.00 94.12 432 VAL A CA 1
ATOM 3277 C C . VAL A 1 432 ? -9.818 -1.210 35.664 1.00 94.12 432 VAL A C 1
ATOM 3279 O O . VAL A 1 432 ? -10.814 -1.495 36.322 1.00 94.12 432 VAL A O 1
ATOM 3282 N N . GLU A 1 433 ? -9.411 0.048 35.501 1.00 92.25 433 GLU A N 1
ATOM 3283 C CA . GLU A 1 433 ? -10.126 1.206 36.051 1.00 92.25 433 GLU A CA 1
ATOM 3284 C C . GLU A 1 433 ? -11.565 1.266 35.536 1.00 92.25 433 GLU A C 1
ATOM 3286 O O . GLU A 1 433 ? -12.503 1.454 36.313 1.00 92.25 433 GLU A O 1
ATOM 3291 N N . TRP A 1 434 ? -11.756 1.023 34.237 1.00 91.38 434 TRP A N 1
ATOM 3292 C CA . TRP A 1 434 ? -13.079 0.960 33.626 1.00 91.38 434 TRP A CA 1
ATOM 3293 C C . TRP A 1 434 ? -13.936 -0.155 34.219 1.00 91.38 434 TRP A C 1
ATOM 3295 O O . TRP A 1 434 ? -15.097 0.072 34.577 1.00 91.38 434 TRP A O 1
ATOM 3305 N N . PHE A 1 435 ? -13.361 -1.345 34.385 1.00 92.69 435 PHE A N 1
ATOM 3306 C CA . PHE A 1 435 ? -14.039 -2.477 35.003 1.00 92.69 435 PHE A CA 1
ATOM 3307 C C . PHE A 1 435 ? -14.430 -2.189 36.461 1.00 92.69 435 PHE A C 1
ATOM 3309 O O . PHE A 1 435 ? -15.580 -2.407 36.854 1.00 92.69 435 PHE A O 1
ATOM 3316 N N . GLN A 1 436 ? -13.518 -1.629 37.258 1.00 91.44 436 GLN A N 1
ATOM 3317 C CA . GLN A 1 436 ? -13.779 -1.253 38.649 1.00 91.44 436 GLN A CA 1
ATOM 3318 C C . GLN A 1 436 ? -14.869 -0.180 38.756 1.00 91.44 436 GLN A C 1
ATOM 3320 O O . GLN A 1 436 ? -15.779 -0.301 39.583 1.00 91.44 436 GLN A O 1
ATOM 3325 N N . LEU A 1 437 ? -14.830 0.841 37.893 1.00 88.81 437 LEU A N 1
ATOM 3326 C CA . LEU A 1 437 ? -15.837 1.898 37.859 1.00 88.81 437 LEU A CA 1
ATOM 3327 C C . LEU A 1 437 ? -17.226 1.329 37.543 1.00 88.81 437 LEU A C 1
ATOM 3329 O O . LEU A 1 437 ? -18.186 1.628 38.254 1.00 88.81 437 LEU A O 1
ATOM 3333 N N . ARG A 1 438 ? -17.340 0.462 36.531 1.00 87.00 438 ARG A N 1
ATOM 3334 C CA . ARG A 1 438 ? -18.602 -0.204 36.154 1.00 87.00 438 ARG A CA 1
ATOM 3335 C C . ARG A 1 438 ? -19.148 -1.079 37.280 1.00 87.00 438 ARG A C 1
ATOM 3337 O O . ARG A 1 438 ? -20.338 -1.019 37.597 1.00 87.00 438 ARG A O 1
ATOM 3344 N N . LYS A 1 439 ? -18.267 -1.821 37.954 1.00 84.75 439 LYS A N 1
ATOM 3345 C CA . LYS A 1 439 ? -18.617 -2.631 39.125 1.00 84.75 439 LYS A CA 1
ATOM 3346 C C . LYS A 1 439 ? -19.124 -1.768 40.284 1.00 84.75 439 LYS A C 1
ATOM 3348 O O . LYS A 1 439 ? -20.141 -2.101 40.889 1.00 84.75 439 LYS A O 1
ATOM 3353 N N . SER A 1 440 ? -18.472 -0.635 40.558 1.00 84.12 440 SER A N 1
ATOM 3354 C CA . SER A 1 440 ? -18.893 0.304 41.611 1.00 84.12 440 SER A CA 1
ATOM 3355 C C . SER A 1 440 ? -20.240 0.978 41.325 1.00 84.12 440 SER A C 1
ATOM 3357 O O . SER A 1 440 ? -21.009 1.218 42.253 1.00 84.12 440 SER A O 1
ATOM 3359 N N . LYS A 1 441 ? -20.577 1.202 40.046 1.00 81.44 441 LYS A N 1
ATOM 3360 C CA . LYS A 1 441 ? -21.889 1.705 39.604 1.00 81.44 441 LYS A CA 1
ATOM 3361 C C . LYS A 1 441 ? -23.011 0.655 39.691 1.00 81.44 441 LYS A C 1
ATOM 3363 O O . LYS A 1 441 ? -24.156 0.966 39.382 1.00 81.44 441 LYS A O 1
ATOM 3368 N N . GLY A 1 442 ? -22.716 -0.576 40.127 1.00 67.44 442 GLY A N 1
ATOM 3369 C CA . GLY A 1 442 ? -23.711 -1.636 40.319 1.00 67.44 442 GLY A CA 1
ATOM 3370 C C . GLY A 1 442 ? -24.242 -2.253 39.022 1.00 67.44 442 GLY A C 1
ATOM 3371 O O . GLY A 1 442 ? -25.166 -3.067 39.071 1.00 67.44 442 GLY A O 1
ATOM 3372 N N . GLU A 1 443 ? -23.646 -1.936 37.870 1.00 64.44 443 GLU A N 1
ATOM 3373 C CA . GLU A 1 443 ? -24.081 -2.439 36.559 1.00 64.44 443 GLU A CA 1
ATOM 3374 C C . GLU A 1 443 ? -23.853 -3.951 36.386 1.00 64.44 443 GLU A C 1
ATOM 3376 O O . GLU A 1 443 ? -24.472 -4.579 35.530 1.00 64.44 443 GLU A O 1
ATOM 3381 N N . ASP A 1 444 ? -23.056 -4.569 37.261 1.00 52.06 444 ASP A N 1
ATOM 3382 C CA . ASP A 1 444 ? -22.891 -6.027 37.336 1.00 52.06 444 ASP A CA 1
ATOM 3383 C C . ASP A 1 444 ? -24.182 -6.734 37.819 1.00 52.06 444 ASP A C 1
ATOM 3385 O O . ASP A 1 444 ? -24.427 -7.902 37.516 1.00 52.06 444 ASP A O 1
ATOM 3389 N N . THR A 1 445 ? -25.063 -6.011 38.530 1.00 45.91 445 THR A N 1
ATOM 3390 C CA . THR A 1 445 ? -26.347 -6.538 39.040 1.00 45.91 445 THR A CA 1
ATOM 3391 C C . THR A 1 445 ? -27.549 -6.258 38.141 1.00 45.91 445 THR A C 1
ATOM 3393 O O . THR A 1 445 ? -28.548 -6.978 38.220 1.00 45.91 445 THR A O 1
ATOM 3396 N N . ALA A 1 446 ? -27.470 -5.273 37.243 1.00 42.22 446 ALA A N 1
ATOM 3397 C CA . ALA A 1 446 ? -28.579 -4.927 36.351 1.00 42.22 446 ALA A CA 1
ATOM 3398 C C . ALA A 1 446 ? -28.858 -6.021 35.301 1.00 42.22 446 ALA A C 1
ATOM 3400 O O . ALA A 1 446 ? -29.996 -6.199 34.883 1.00 42.22 446 ALA A O 1
ATOM 3401 N N . ALA A 1 447 ? -27.851 -6.826 34.948 1.00 40.91 447 ALA A N 1
ATOM 3402 C CA . ALA A 1 447 ? -28.005 -7.950 34.024 1.00 40.91 447 ALA A CA 1
ATOM 3403 C C . ALA A 1 447 ? -28.596 -9.230 34.663 1.00 40.91 447 ALA A C 1
ATOM 3405 O O . ALA A 1 447 ? -28.848 -10.193 33.945 1.00 40.91 447 ALA A O 1
ATOM 3406 N N . ASN A 1 448 ? -28.822 -9.258 35.987 1.00 38.31 448 ASN A N 1
ATOM 3407 C CA . ASN A 1 448 ? -29.271 -10.452 36.724 1.00 38.31 448 ASN A CA 1
ATOM 3408 C C . ASN A 1 448 ? -30.614 -10.294 37.470 1.00 38.31 448 ASN A C 1
ATOM 3410 O O . ASN A 1 448 ? -31.033 -11.224 38.162 1.00 38.31 448 ASN A O 1
ATOM 3414 N N . HIS A 1 449 ? -31.331 -9.173 37.338 1.00 38.25 449 HIS A N 1
ATOM 3415 C CA . HIS A 1 449 ? -32.671 -9.048 37.924 1.00 38.25 449 HIS A CA 1
ATOM 3416 C C . HIS A 1 449 ? -33.730 -9.686 37.013 1.00 38.25 449 HIS A C 1
ATOM 3418 O O . HIS A 1 449 ? -34.291 -9.044 36.133 1.00 38.25 449 HIS A O 1
ATOM 3424 N N . VAL A 1 450 ? -34.038 -10.964 37.249 1.00 42.75 450 VAL A N 1
ATOM 3425 C CA . VAL A 1 450 ? -35.246 -11.600 36.701 1.00 42.75 450 VAL A CA 1
ATOM 3426 C C . VAL A 1 450 ? -36.425 -11.210 37.592 1.00 42.75 450 VAL A C 1
ATOM 3428 O O . VAL A 1 450 ? -36.629 -11.804 38.652 1.00 42.75 450 VAL A O 1
ATOM 3431 N N . MET A 1 451 ? -37.208 -10.208 37.187 1.00 38.41 451 MET A N 1
ATOM 3432 C CA . MET A 1 451 ? -38.490 -9.926 37.835 1.00 38.41 451 MET A CA 1
ATOM 3433 C C . MET A 1 451 ? -39.454 -11.099 37.609 1.00 38.41 451 MET A C 1
ATOM 3435 O O . MET A 1 451 ? -39.701 -11.521 36.478 1.00 38.41 451 MET A O 1
ATOM 3439 N N . ARG A 1 452 ? -39.978 -11.660 38.703 1.00 45.62 452 ARG A N 1
ATOM 3440 C CA . ARG A 1 452 ? -40.972 -12.739 38.693 1.00 45.62 452 ARG A CA 1
ATOM 3441 C C . ARG A 1 452 ? -42.256 -12.247 39.342 1.00 45.62 452 ARG A C 1
ATOM 3443 O O . ARG A 1 452 ? -42.223 -11.771 40.473 1.00 45.62 452 ARG A O 1
ATOM 3450 N N . GLU A 1 453 ? -43.370 -12.390 38.642 1.00 41.97 453 GLU A N 1
ATOM 3451 C CA . GLU A 1 453 ? -44.696 -12.179 39.210 1.00 41.97 453 GLU A CA 1
ATOM 3452 C C . GLU A 1 453 ? -45.113 -13.454 39.953 1.00 41.97 453 GLU A C 1
ATOM 3454 O O . GLU A 1 453 ? -44.918 -14.566 39.450 1.00 41.97 453 GLU A O 1
ATOM 3459 N N . VAL A 1 454 ? -45.623 -13.303 41.175 1.00 45.91 454 VAL A N 1
ATOM 3460 C CA . VAL A 1 454 ? -46.080 -14.416 42.018 1.00 45.91 454 VAL A CA 1
ATOM 3461 C C . VAL A 1 454 ? -47.599 -14.411 42.018 1.00 45.91 454 VAL A C 1
ATOM 3463 O O . VAL A 1 454 ? -48.201 -13.424 42.436 1.00 45.91 454 VAL A O 1
ATOM 3466 N N . ASP A 1 455 ? -48.215 -15.504 41.567 1.00 49.84 455 ASP A N 1
ATOM 3467 C CA . ASP A 1 455 ? -49.668 -15.673 41.616 1.00 49.84 455 ASP A CA 1
ATOM 3468 C C . ASP A 1 455 ? -50.124 -15.790 43.089 1.00 49.84 455 ASP A C 1
ATOM 3470 O O . ASP A 1 455 ? -49.749 -16.746 43.778 1.00 49.84 455 ASP A O 1
ATOM 3474 N N . PRO A 1 456 ? -50.936 -14.847 43.604 1.00 43.16 456 PRO A N 1
ATOM 3475 C CA . PRO A 1 456 ? -51.330 -14.822 45.010 1.00 43.16 456 PRO A CA 1
ATOM 3476 C C . PRO A 1 456 ? -52.321 -15.930 45.409 1.00 43.16 456 PRO A C 1
ATOM 3478 O O . PRO A 1 456 ? -52.560 -16.112 46.602 1.00 43.16 456 PRO A O 1
ATOM 3481 N N . ALA A 1 457 ? -52.897 -16.675 44.458 1.00 42.19 457 ALA A N 1
ATOM 3482 C CA . ALA A 1 457 ? -53.798 -17.795 44.736 1.00 42.19 457 ALA A CA 1
ATOM 3483 C C . ALA A 1 457 ? -53.091 -19.163 44.724 1.00 42.19 457 ALA A C 1
ATOM 3485 O O . ALA A 1 457 ? -53.554 -20.090 45.390 1.00 42.19 457 ALA A O 1
ATOM 3486 N N . THR A 1 458 ? -51.985 -19.302 43.984 1.00 60.81 458 THR A N 1
ATOM 3487 C CA . THR A 1 458 ? -51.306 -20.595 43.754 1.00 60.81 458 THR A CA 1
ATOM 3488 C C . THR A 1 458 ? -49.847 -20.627 44.216 1.00 60.81 458 THR A C 1
ATOM 3490 O O . THR A 1 458 ? -49.298 -21.708 44.416 1.00 60.81 458 THR A O 1
ATOM 3493 N N . GLY A 1 459 ? -49.215 -19.468 44.433 1.00 45.00 459 GLY A N 1
ATOM 3494 C CA . GLY A 1 459 ? -47.806 -19.357 44.822 1.00 45.00 459 GLY A CA 1
ATOM 3495 C C . GLY A 1 459 ? -46.811 -19.638 43.691 1.00 45.00 459 GLY A C 1
ATOM 3496 O O . GLY A 1 459 ? -45.606 -19.679 43.939 1.00 45.00 459 GLY A O 1
ATOM 3497 N N . GLU A 1 460 ? -47.279 -19.834 42.455 1.00 44.78 460 GLU A N 1
ATOM 3498 C CA . GLU A 1 460 ? -46.412 -20.061 41.300 1.00 44.78 460 GLU A CA 1
ATOM 3499 C C . GLU A 1 460 ? -45.741 -18.762 40.839 1.00 44.78 460 GLU A C 1
ATOM 3501 O O . GLU A 1 460 ? -46.369 -17.706 40.756 1.00 44.78 460 GLU A O 1
ATOM 3506 N N . THR A 1 461 ? -44.450 -18.845 40.505 1.00 41.34 461 THR A N 1
ATOM 3507 C CA . THR A 1 461 ? -43.672 -17.704 40.008 1.00 41.34 461 THR A CA 1
ATOM 3508 C C . THR A 1 461 ? -43.554 -17.756 38.485 1.00 41.34 461 THR A C 1
ATOM 3510 O O . THR A 1 461 ? -43.013 -18.733 37.958 1.00 41.34 461 THR A O 1
ATOM 3513 N N . ARG A 1 462 ? -43.979 -16.706 37.773 1.00 44.00 462 ARG A N 1
ATOM 3514 C CA . ARG A 1 462 ? -43.795 -16.560 36.317 1.00 44.00 462 ARG A CA 1
ATOM 3515 C C . ARG A 1 462 ? -42.824 -15.415 36.002 1.00 44.00 462 ARG A C 1
ATOM 3517 O O . ARG A 1 462 ? -42.908 -14.370 36.640 1.00 44.00 462 ARG A O 1
ATOM 3524 N N . PRO A 1 463 ? -41.880 -15.585 35.061 1.00 42.38 463 PRO A N 1
ATOM 3525 C CA . PRO A 1 463 ? -40.989 -14.505 34.643 1.00 42.38 463 PRO A CA 1
ATOM 3526 C C . PRO A 1 463 ? -41.772 -13.407 33.910 1.00 42.38 463 PRO A C 1
ATOM 3528 O O . PRO A 1 463 ? -42.517 -13.702 32.976 1.00 42.38 463 PRO A O 1
ATOM 3531 N N . ILE A 1 464 ? -41.581 -12.151 34.320 1.00 46.28 464 ILE A N 1
ATOM 3532 C CA . ILE A 1 464 ? -42.107 -10.981 33.610 1.00 46.28 464 ILE A CA 1
ATOM 3533 C C . ILE A 1 464 ? -41.171 -10.734 32.428 1.00 46.28 464 ILE A C 1
ATOM 3535 O O . ILE A 1 464 ? -40.021 -10.341 32.607 1.00 46.28 464 ILE A O 1
ATOM 3539 N N . THR A 1 465 ? -41.635 -11.018 31.216 1.00 38.38 465 THR A N 1
ATOM 3540 C CA . THR A 1 465 ? -40.982 -10.530 29.997 1.00 38.38 465 THR A CA 1
ATOM 3541 C C . THR A 1 465 ? -41.628 -9.190 29.677 1.00 38.38 465 THR A C 1
ATOM 3543 O O . THR A 1 465 ? -42.797 -9.146 29.305 1.00 38.38 465 THR A O 1
ATOM 3546 N N . GLU A 1 466 ? -40.905 -8.089 29.895 1.00 34.84 466 GLU A N 1
ATOM 3547 C CA . GLU A 1 466 ? -41.337 -6.784 29.400 1.00 34.84 466 GLU A CA 1
ATOM 3548 C C . GLU A 1 466 ? -41.297 -6.806 27.872 1.00 34.84 466 GLU A C 1
ATOM 3550 O O . GLU A 1 466 ? -40.238 -6.890 27.247 1.00 34.84 466 GLU A O 1
ATOM 3555 N N . ASP A 1 467 ? -42.484 -6.748 27.279 1.00 35.09 467 ASP A N 1
ATOM 3556 C CA . ASP A 1 467 ? -42.706 -6.515 25.861 1.00 35.09 467 ASP A CA 1
ATOM 3557 C C . ASP A 1 467 ? -42.355 -5.049 25.548 1.00 35.09 467 ASP A C 1
ATOM 3559 O O . ASP A 1 467 ? -43.215 -4.174 25.451 1.00 35.09 467 ASP A O 1
ATOM 3563 N N . ILE A 1 468 ? -41.056 -4.743 25.454 1.00 36.81 468 ILE A N 1
ATOM 3564 C CA . ILE A 1 468 ? -40.591 -3.487 24.864 1.00 36.81 468 ILE A CA 1
ATOM 3565 C C . ILE A 1 468 ? -40.597 -3.687 23.353 1.00 36.81 468 ILE A C 1
ATOM 3567 O O . ILE A 1 468 ? -39.588 -3.991 22.716 1.00 36.81 468 ILE A O 1
ATOM 3571 N N . THR A 1 469 ? -41.766 -3.460 22.761 1.00 34.41 469 THR A N 1
ATOM 3572 C CA . THR A 1 469 ? -41.909 -3.135 21.345 1.00 34.41 469 THR A CA 1
ATOM 3573 C C . THR A 1 469 ? -41.277 -1.766 21.068 1.00 34.41 469 THR A C 1
ATOM 3575 O O . THR A 1 469 ? -41.962 -0.777 20.815 1.00 34.41 469 THR A O 1
ATOM 3578 N N . ALA A 1 470 ? -39.951 -1.691 21.105 1.00 30.36 470 ALA A N 1
ATOM 3579 C CA . ALA A 1 470 ? -39.195 -0.746 20.303 1.00 30.36 470 ALA A CA 1
ATOM 3580 C C . ALA A 1 470 ? -38.693 -1.542 19.103 1.00 30.36 470 ALA A C 1
ATOM 3582 O O . ALA A 1 470 ? -38.076 -2.590 19.272 1.00 30.36 470 ALA A O 1
ATOM 3583 N N . LYS A 1 471 ? -39.007 -1.079 17.889 1.00 32.28 471 LYS A N 1
ATOM 3584 C CA . LYS A 1 471 ? -38.519 -1.637 16.623 1.00 32.28 471 LYS A CA 1
ATOM 3585 C C . LYS A 1 471 ? -36.985 -1.690 16.626 1.00 32.28 471 LYS A C 1
ATOM 3587 O O . LYS A 1 471 ? -36.326 -0.804 16.098 1.00 32.28 471 LYS A O 1
ATOM 3592 N N . SER A 1 472 ? -36.425 -2.751 17.189 1.00 30.56 472 SER A N 1
ATOM 3593 C CA . SER A 1 472 ? -35.123 -3.259 16.815 1.00 30.56 472 SER A CA 1
ATOM 3594 C C . SER A 1 472 ? -35.341 -3.969 15.490 1.00 30.56 472 SER A C 1
ATOM 3596 O O . SER A 1 472 ? -35.779 -5.115 15.423 1.00 30.56 472 SER A O 1
ATOM 3598 N N . SER A 1 473 ? -35.065 -3.260 14.405 1.00 31.33 473 SER A N 1
ATOM 3599 C CA . SER A 1 473 ? -34.710 -3.869 13.131 1.00 31.33 473 SER A CA 1
ATOM 3600 C C . SER A 1 473 ? -33.332 -4.533 13.265 1.00 31.33 473 SER A C 1
ATOM 3602 O O . SER A 1 473 ? -32.419 -4.259 12.495 1.00 31.33 473 SER A O 1
ATOM 3604 N N . ASN A 1 474 ? -33.161 -5.420 14.252 1.00 37.91 474 ASN A N 1
ATOM 3605 C CA . ASN A 1 474 ? -32.053 -6.359 14.276 1.00 37.91 474 ASN A CA 1
ATOM 3606 C C . ASN A 1 474 ? -32.354 -7.403 13.207 1.00 37.91 474 ASN A C 1
ATOM 3608 O O . ASN A 1 474 ? -33.011 -8.416 13.455 1.00 37.91 474 ASN A O 1
ATOM 3612 N N . GLY A 1 475 ? -31.897 -7.116 11.989 1.00 33.44 475 GLY A N 1
ATOM 3613 C CA . GLY A 1 475 ? -31.717 -8.142 10.980 1.00 33.44 475 GLY A CA 1
ATOM 3614 C C . GLY A 1 475 ? -30.942 -9.298 11.606 1.00 33.44 475 GLY A C 1
ATOM 3615 O O . GLY A 1 475 ? -29.871 -9.109 12.179 1.00 33.44 475 GLY A O 1
ATOM 3616 N N . SER A 1 476 ? -31.529 -10.489 11.538 1.00 34.94 476 SER A N 1
ATOM 3617 C CA . SER A 1 476 ? -30.861 -11.759 11.811 1.00 34.94 476 SER A CA 1
ATOM 3618 C C . SER A 1 476 ? -29.437 -11.779 11.211 1.00 34.94 476 SER A C 1
ATOM 3620 O O . SER A 1 476 ? -29.249 -11.245 10.111 1.00 34.94 476 SER A O 1
ATOM 3622 N N . PRO A 1 477 ? -28.445 -12.425 11.860 1.00 54.19 477 PRO A N 1
ATOM 3623 C CA . PRO A 1 477 ? -27.051 -12.529 11.406 1.00 54.19 477 PRO A CA 1
ATOM 3624 C C . PRO A 1 477 ? -26.890 -13.486 10.204 1.00 54.19 477 PRO A C 1
ATOM 3626 O O . PRO A 1 477 ? -25.997 -14.322 10.161 1.00 54.19 477 PRO A O 1
ATOM 3629 N N . THR A 1 478 ? -27.796 -13.413 9.231 1.00 55.16 478 THR A N 1
ATOM 3630 C CA . THR A 1 478 ? -27.846 -14.287 8.052 1.00 55.16 478 THR A CA 1
ATOM 3631 C C . THR A 1 478 ? -27.395 -13.586 6.777 1.00 55.16 478 THR A C 1
ATOM 3633 O O . THR A 1 478 ? -26.914 -14.257 5.857 1.00 55.16 478 THR A O 1
ATOM 3636 N N . ASN A 1 479 ? -27.525 -12.256 6.724 1.00 74.12 479 ASN A N 1
ATOM 3637 C CA . ASN A 1 479 ? -27.073 -11.458 5.590 1.00 74.12 479 ASN A CA 1
ATOM 3638 C C . ASN A 1 479 ? -25.577 -11.159 5.742 1.00 74.12 479 ASN A C 1
ATOM 3640 O O . ASN A 1 479 ? -25.174 -10.666 6.798 1.00 74.12 479 ASN A O 1
ATOM 3644 N N . PRO A 1 480 ? -24.756 -11.463 4.726 1.00 85.81 480 PRO A N 1
ATOM 3645 C CA . PRO A 1 480 ? -23.336 -11.166 4.785 1.00 85.81 480 PRO A CA 1
ATOM 3646 C C . PRO A 1 480 ? -23.098 -9.648 4.779 1.00 85.81 480 PRO A C 1
ATOM 3648 O O . PRO A 1 480 ? -23.831 -8.926 4.093 1.00 85.81 480 PRO A O 1
ATOM 3651 N N . PRO A 1 481 ? -22.108 -9.146 5.538 1.00 93.19 481 PRO A N 1
ATOM 3652 C CA . PRO A 1 481 ? -21.723 -7.742 5.455 1.00 93.19 481 PRO A CA 1
ATOM 3653 C C . PRO A 1 481 ? -21.111 -7.443 4.079 1.00 93.19 481 PRO A C 1
ATOM 3655 O O . PRO A 1 481 ? -20.565 -8.324 3.434 1.00 93.19 481 PRO A O 1
ATOM 3658 N N . LEU A 1 482 ? -21.172 -6.195 3.624 1.00 94.94 482 LEU A N 1
ATOM 3659 C CA . LEU A 1 482 ? -20.398 -5.721 2.475 1.00 94.94 482 LEU A CA 1
ATOM 3660 C C . LEU A 1 482 ? -18.899 -5.689 2.806 1.00 94.94 482 LEU A C 1
ATOM 3662 O O . LEU A 1 482 ? -18.085 -6.123 1.995 1.00 94.94 482 LEU A O 1
ATOM 3666 N N . LEU A 1 483 ? -18.562 -5.186 3.998 1.00 96.50 483 LEU A N 1
ATOM 3667 C CA . LEU A 1 483 ? -17.194 -4.963 4.457 1.00 96.50 483 LEU A CA 1
ATOM 3668 C C . LEU A 1 483 ? -17.004 -5.511 5.875 1.00 96.50 483 LEU A C 1
ATOM 3670 O O . LEU A 1 483 ? -17.801 -5.225 6.773 1.00 96.50 483 LEU A O 1
ATOM 3674 N N . VAL A 1 484 ? -15.913 -6.241 6.087 1.00 98.06 484 VAL A N 1
ATOM 3675 C CA . VAL A 1 484 ? -15.405 -6.585 7.421 1.00 98.06 484 VAL A CA 1
ATOM 3676 C C . VAL A 1 484 ? -14.150 -5.759 7.694 1.00 98.06 484 VAL A C 1
ATOM 3678 O O . VAL A 1 484 ? -13.219 -5.790 6.903 1.00 98.06 484 VAL A O 1
ATOM 3681 N N . ILE A 1 485 ? -14.106 -5.022 8.801 1.00 98.50 485 ILE A N 1
ATOM 3682 C CA . ILE A 1 485 ? -12.934 -4.254 9.236 1.00 98.50 485 ILE A CA 1
ATOM 3683 C C . ILE A 1 485 ? -12.312 -4.966 10.438 1.00 98.50 485 ILE A C 1
ATOM 3685 O O . ILE A 1 485 ? -12.924 -5.035 11.506 1.00 98.50 485 ILE A O 1
ATOM 3689 N N . GLY A 1 486 ? -11.107 -5.498 10.254 1.00 98.25 486 GLY A N 1
ATOM 3690 C CA . GLY A 1 486 ? -10.262 -6.040 11.312 1.00 98.25 486 GLY A CA 1
ATOM 3691 C C . GLY A 1 486 ? -9.346 -4.972 11.881 1.00 98.25 486 GLY A C 1
ATOM 3692 O O . GLY A 1 486 ? -8.421 -4.532 11.203 1.00 98.25 486 GLY A O 1
ATOM 3693 N N . VAL A 1 487 ? -9.587 -4.571 13.126 1.00 98.50 487 VAL A N 1
ATOM 3694 C CA . VAL A 1 487 ? -8.754 -3.589 13.827 1.00 98.50 487 VAL A CA 1
ATOM 3695 C C . VAL A 1 487 ? -7.674 -4.318 14.621 1.00 98.50 487 VAL A C 1
ATOM 3697 O O . VAL A 1 487 ? -7.972 -4.948 15.640 1.00 98.50 487 VAL A O 1
ATOM 3700 N N . LYS A 1 488 ? -6.419 -4.228 14.175 1.00 97.06 488 LYS A N 1
ATOM 3701 C CA . LYS A 1 488 ? -5.239 -4.684 14.915 1.00 97.06 488 LYS A CA 1
ATOM 3702 C C . LYS A 1 488 ? -5.134 -3.889 16.213 1.00 97.06 488 LYS A C 1
ATOM 3704 O O . LYS A 1 488 ? -4.950 -2.677 16.195 1.00 97.06 488 LYS A O 1
ATOM 3709 N N . THR A 1 489 ? -5.223 -4.573 17.347 1.00 95.75 489 THR A N 1
ATOM 3710 C CA . THR A 1 489 ? -5.169 -3.928 18.667 1.00 95.75 489 THR A CA 1
ATOM 3711 C C . THR A 1 489 ? -4.355 -4.760 19.648 1.00 95.75 489 THR A C 1
ATOM 3713 O O . THR A 1 489 ? -4.171 -5.971 19.463 1.00 95.75 489 THR A O 1
ATOM 3716 N N . ARG A 1 490 ? -3.840 -4.105 20.690 1.00 93.00 490 ARG A N 1
ATOM 3717 C CA . ARG A 1 490 ? -3.263 -4.787 21.855 1.00 93.00 490 ARG A CA 1
ATOM 3718 C C . ARG A 1 490 ? -4.362 -5.143 22.839 1.00 93.00 490 ARG A C 1
ATOM 3720 O O . ARG A 1 490 ? -5.218 -4.313 23.142 1.00 93.00 490 ARG A O 1
ATOM 3727 N N . VAL A 1 491 ? -4.325 -6.346 23.398 1.00 92.00 491 VAL A N 1
ATOM 3728 C CA . VAL A 1 491 ? -5.422 -6.856 24.232 1.00 92.00 491 VAL A CA 1
ATOM 3729 C C . VAL A 1 491 ? -5.638 -6.016 25.499 1.00 92.00 491 VAL A C 1
ATOM 3731 O O . VAL A 1 491 ? -6.781 -5.692 25.820 1.00 92.00 491 VAL A O 1
ATOM 3734 N N . ILE A 1 492 ? -4.562 -5.567 26.156 1.00 92.12 492 ILE A N 1
ATOM 3735 C CA . ILE A 1 492 ? -4.625 -4.740 27.377 1.00 92.12 492 ILE A CA 1
ATOM 3736 C C . ILE A 1 492 ? -4.525 -3.246 27.034 1.00 92.1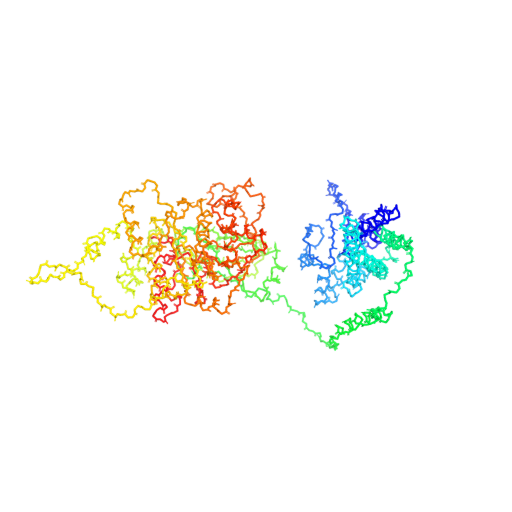2 492 ILE A C 1
ATOM 3738 O O . ILE A 1 492 ? -5.503 -2.512 27.171 1.00 92.12 492 ILE A O 1
ATOM 3742 N N . ASP A 1 493 ? -3.368 -2.800 26.536 1.00 91.19 493 ASP A N 1
ATOM 3743 C CA . ASP A 1 493 ? -3.070 -1.370 26.339 1.00 91.19 493 ASP A CA 1
ATOM 3744 C C . ASP A 1 493 ? -3.880 -0.706 25.217 1.00 91.19 493 ASP A C 1
ATOM 3746 O O . ASP A 1 493 ? -3.972 0.518 25.162 1.00 91.19 493 ASP A O 1
ATOM 3750 N N . GLY A 1 494 ? -4.469 -1.498 24.319 1.00 93.19 494 GLY A N 1
ATOM 3751 C CA . GLY A 1 494 ? -5.303 -1.004 23.223 1.00 93.19 494 GLY A CA 1
ATOM 3752 C C . GLY A 1 494 ? -6.709 -0.581 23.653 1.00 93.19 494 GLY A C 1
ATOM 3753 O O . GLY A 1 494 ? -7.470 -0.047 22.847 1.00 93.19 494 GLY A O 1
ATOM 3754 N N . PHE A 1 495 ? -7.088 -0.803 24.918 1.00 94.69 495 PHE A N 1
ATOM 3755 C CA . PHE A 1 495 ? -8.440 -0.526 25.406 1.00 94.69 495 PHE A CA 1
ATOM 3756 C C . PHE A 1 495 ? -8.931 0.912 25.131 1.00 94.69 495 PHE A C 1
ATOM 3758 O O . PHE A 1 495 ? -10.040 1.041 24.602 1.00 94.69 495 PHE A O 1
ATOM 3765 N N . PRO A 1 496 ? -8.154 1.988 25.386 1.00 93.12 496 PRO A N 1
ATOM 3766 C CA . PRO A 1 496 ? -8.605 3.356 25.108 1.00 93.12 496 PRO A CA 1
ATOM 3767 C C . PRO A 1 496 ? -8.935 3.598 23.628 1.00 93.12 496 PRO A C 1
ATOM 3769 O O . PRO A 1 496 ? -9.937 4.244 23.315 1.00 93.12 496 PRO A O 1
ATOM 3772 N N . PHE A 1 497 ? -8.148 3.023 22.713 1.00 95.25 497 PHE A N 1
ATOM 3773 C CA . PHE A 1 497 ? -8.404 3.094 21.272 1.00 95.25 497 PHE A CA 1
ATOM 3774 C C . PHE A 1 497 ? -9.681 2.347 20.891 1.00 95.25 497 PHE A C 1
ATOM 3776 O O . PHE A 1 497 ? -10.538 2.901 20.202 1.00 95.25 497 PHE A O 1
ATOM 3783 N N . ARG A 1 498 ? -9.878 1.127 21.411 1.00 96.06 498 ARG A N 1
ATOM 3784 C CA . ARG A 1 498 ? -11.123 0.375 21.185 1.00 96.06 498 ARG A CA 1
ATOM 3785 C C . ARG A 1 498 ? -12.350 1.147 21.658 1.00 96.06 498 ARG A C 1
ATOM 3787 O O . ARG A 1 498 ? -13.364 1.168 20.962 1.00 96.06 498 ARG A O 1
ATOM 3794 N N . GLN A 1 499 ? -12.276 1.798 22.822 1.00 93.62 499 GLN A N 1
ATOM 3795 C CA . GLN A 1 499 ? -13.372 2.637 23.311 1.00 93.62 499 GLN A CA 1
ATOM 3796 C C . GLN A 1 499 ? -13.621 3.833 22.392 1.00 93.62 499 GLN A C 1
ATOM 3798 O O . GLN A 1 499 ? -14.773 4.077 22.038 1.00 93.62 499 GLN A O 1
ATOM 3803 N N . ALA A 1 500 ? -12.576 4.542 21.958 1.00 93.88 500 ALA A N 1
ATOM 3804 C CA . ALA A 1 500 ? -12.726 5.653 21.023 1.00 93.88 500 ALA A CA 1
ATOM 3805 C C . ALA A 1 500 ? -13.363 5.208 19.700 1.00 93.88 500 ALA A C 1
ATOM 3807 O O . ALA A 1 500 ? -14.321 5.834 19.255 1.00 93.88 500 ALA A O 1
ATOM 3808 N N . ILE A 1 501 ? -12.928 4.089 19.118 1.00 97.00 501 ILE A N 1
ATOM 3809 C CA . ILE A 1 501 ? -13.512 3.526 17.892 1.00 97.00 501 ILE A CA 1
ATOM 3810 C C . ILE A 1 501 ? -15.007 3.211 18.084 1.00 97.00 501 ILE A C 1
ATOM 3812 O O . ILE A 1 501 ? -15.842 3.668 17.300 1.00 97.00 501 ILE A O 1
ATOM 3816 N N . ARG A 1 502 ? -15.377 2.513 19.170 1.00 95.12 502 ARG A N 1
ATOM 3817 C CA . ARG A 1 502 ? -16.782 2.184 19.496 1.00 95.12 502 ARG A CA 1
ATOM 3818 C C . ARG A 1 502 ? -17.649 3.412 19.784 1.00 95.12 502 ARG A C 1
ATOM 3820 O O . ARG A 1 502 ? -18.859 3.367 19.580 1.00 95.12 502 ARG A O 1
ATOM 3827 N N . GLN A 1 503 ? -17.058 4.491 20.286 1.00 92.19 503 GLN A N 1
ATOM 3828 C CA . GLN A 1 503 ? -17.745 5.757 20.562 1.00 92.19 503 GLN A CA 1
ATOM 3829 C C . GLN A 1 503 ? -17.864 6.649 19.322 1.00 92.19 503 GLN A C 1
ATOM 3831 O O . GLN A 1 503 ? -18.610 7.623 19.350 1.00 92.19 503 GLN A O 1
ATOM 3836 N N . THR A 1 504 ? -17.132 6.333 18.253 1.00 95.00 504 THR A N 1
ATOM 3837 C CA . THR A 1 504 ? -17.020 7.183 17.069 1.00 95.00 504 THR A CA 1
ATOM 3838 C C . THR A 1 504 ? -17.484 6.451 15.814 1.00 95.00 504 THR A C 1
ATOM 3840 O O . THR A 1 504 ? -18.663 6.117 15.682 1.00 95.00 504 THR A O 1
ATOM 3843 N N . TRP A 1 505 ? -16.582 6.195 14.870 1.00 95.88 505 TRP A N 1
ATOM 3844 C CA . TRP A 1 505 ? -16.907 5.694 13.541 1.00 95.88 505 TRP A CA 1
ATOM 3845 C C . TRP A 1 505 ? -17.438 4.255 13.524 1.00 95.88 505 TRP A C 1
ATOM 3847 O O . TRP A 1 505 ? -18.111 3.879 12.567 1.00 95.88 505 TRP A O 1
ATOM 3857 N N . ALA A 1 506 ? -17.203 3.474 14.584 1.00 96.12 506 ALA A N 1
ATOM 3858 C CA . ALA A 1 506 ? -17.788 2.145 14.766 1.00 96.12 506 ALA A CA 1
ATOM 3859 C C . ALA A 1 506 ? -18.951 2.124 15.775 1.00 96.12 506 ALA A C 1
ATOM 3861 O O . ALA A 1 506 ? -19.346 1.056 16.248 1.00 96.12 506 ALA A O 1
ATOM 3862 N N . SER A 1 507 ? -19.509 3.285 16.133 1.00 92.94 507 SER A N 1
ATOM 3863 C CA . SER A 1 507 ? -20.658 3.343 17.036 1.00 92.94 507 SER A CA 1
ATOM 3864 C C . SER A 1 507 ? -21.910 2.738 16.399 1.00 92.94 507 SER A C 1
ATOM 3866 O O . SER A 1 507 ? -22.115 2.816 15.189 1.00 92.94 507 SER A O 1
ATOM 3868 N N . LYS A 1 508 ? -22.811 2.175 17.216 1.00 85.50 508 LYS A N 1
ATOM 3869 C CA . LYS A 1 508 ? -24.072 1.576 16.728 1.00 85.50 508 LYS A CA 1
ATOM 3870 C C . LYS A 1 508 ? -24.952 2.554 15.937 1.00 85.50 508 LYS A C 1
ATOM 3872 O O . LYS A 1 508 ? -25.762 2.108 15.135 1.00 85.50 508 LYS A O 1
ATOM 3877 N N . GLY A 1 509 ? -24.840 3.858 16.206 1.00 84.69 509 GLY A N 1
ATOM 3878 C CA . GLY A 1 509 ? -25.609 4.894 15.512 1.00 84.69 509 GLY A CA 1
ATOM 3879 C C . GLY A 1 509 ? -24.986 5.344 14.190 1.00 84.69 509 GLY A C 1
ATOM 3880 O O . GLY A 1 509 ? -25.712 5.815 13.320 1.00 84.69 509 GLY A O 1
ATOM 3881 N N . SER A 1 510 ? -23.667 5.196 14.034 1.00 85.00 510 SER A N 1
ATOM 3882 C CA . SER A 1 510 ? -22.921 5.686 12.868 1.00 85.00 510 SER A CA 1
ATOM 3883 C C . SER A 1 510 ? -22.476 4.579 11.915 1.00 85.00 510 SER A C 1
ATOM 3885 O O . SER A 1 510 ? -22.276 4.851 10.735 1.00 85.00 510 SER A O 1
ATOM 3887 N N . LEU A 1 511 ? -22.306 3.348 12.405 1.00 92.69 511 LEU A N 1
ATOM 3888 C CA . LEU A 1 511 ? -21.821 2.228 11.608 1.00 92.69 511 LEU A CA 1
ATOM 3889 C C . LEU A 1 511 ? -22.941 1.693 10.693 1.00 92.69 511 LEU A C 1
ATOM 3891 O O . LEU A 1 511 ? -23.980 1.253 11.196 1.00 92.69 511 LEU A O 1
ATOM 3895 N N . PRO A 1 512 ? -22.748 1.681 9.362 1.00 92.81 512 PRO A N 1
ATOM 3896 C CA . PRO A 1 512 ? -23.706 1.084 8.439 1.00 92.81 512 PRO A CA 1
ATOM 3897 C C . PRO A 1 512 ? -23.973 -0.394 8.747 1.00 92.81 512 PRO A C 1
ATOM 3899 O O . PRO A 1 512 ? -23.064 -1.151 9.083 1.00 92.81 512 PRO A O 1
ATOM 3902 N N . VAL A 1 513 ? -25.220 -0.836 8.561 1.00 88.81 513 VAL A N 1
ATOM 3903 C CA . VAL A 1 513 ? -25.664 -2.214 8.873 1.00 88.81 513 VAL A CA 1
ATOM 3904 C C . VAL A 1 513 ? -24.937 -3.307 8.080 1.00 88.81 513 VAL A C 1
ATOM 3906 O O . VAL A 1 513 ? -24.944 -4.470 8.475 1.00 88.81 513 VAL A O 1
ATOM 3909 N N . ASN A 1 514 ? -24.335 -2.944 6.949 1.00 89.94 514 ASN A N 1
ATOM 3910 C CA . ASN A 1 514 ? -23.557 -3.816 6.077 1.00 89.94 514 ASN A CA 1
ATOM 3911 C C . ASN A 1 514 ? -22.046 -3.754 6.362 1.00 89.94 514 ASN A C 1
ATOM 3913 O O . ASN A 1 514 ? -21.285 -4.357 5.613 1.00 89.94 514 ASN A O 1
ATOM 3917 N N . ILE A 1 515 ? -21.593 -3.067 7.412 1.00 95.25 515 ILE A N 1
ATOM 3918 C CA . ILE A 1 515 ? -20.200 -3.126 7.865 1.00 95.25 515 ILE A CA 1
ATOM 3919 C C . ILE A 1 515 ? -20.129 -3.902 9.175 1.00 95.25 515 ILE A C 1
ATOM 3921 O O . ILE A 1 515 ? -20.955 -3.728 10.073 1.00 95.25 515 ILE A O 1
ATOM 3925 N N . ARG A 1 516 ? -19.108 -4.750 9.306 1.00 96.19 516 ARG A N 1
ATOM 3926 C CA . ARG A 1 516 ? -18.775 -5.409 10.567 1.00 96.19 516 ARG A CA 1
ATOM 3927 C C . ARG A 1 516 ? -17.384 -5.006 11.026 1.00 96.19 516 ARG A C 1
ATOM 3929 O O . ARG A 1 516 ? -16.435 -5.190 10.282 1.00 96.19 516 ARG A O 1
ATOM 3936 N N . VAL A 1 517 ? -17.265 -4.487 12.245 1.00 97.88 517 VAL A N 1
ATOM 3937 C CA . VAL A 1 517 ? -15.973 -4.151 12.864 1.00 97.88 517 VAL A CA 1
ATOM 3938 C C . VAL A 1 517 ? -15.654 -5.202 13.921 1.00 97.88 517 VAL A C 1
ATOM 3940 O O . VAL A 1 517 ? -16.511 -5.515 14.748 1.00 97.88 517 VAL A O 1
ATOM 3943 N N . LEU A 1 518 ? -14.449 -5.763 13.863 1.00 98.19 518 LEU A N 1
ATOM 3944 C CA . LEU A 1 518 ? -13.937 -6.759 14.801 1.00 98.19 518 LEU A CA 1
ATOM 3945 C C . LEU A 1 518 ? -12.543 -6.337 15.259 1.00 98.19 518 LEU A C 1
ATOM 3947 O O . LEU A 1 518 ? -11.701 -5.960 14.447 1.00 98.19 518 LEU A O 1
ATOM 3951 N N . PHE A 1 519 ? -12.288 -6.418 16.559 1.00 98.38 519 PHE A N 1
ATOM 3952 C CA . PHE A 1 519 ? -10.982 -6.124 17.130 1.00 98.38 519 PHE A CA 1
ATOM 3953 C C . PHE A 1 519 ? -10.146 -7.401 17.154 1.00 98.38 519 PHE A C 1
ATOM 3955 O O . PHE A 1 519 ? -10.449 -8.334 17.897 1.00 98.38 519 PHE A O 1
ATOM 3962 N N . ALA A 1 520 ? -9.102 -7.436 16.331 1.00 97.19 520 ALA A N 1
ATOM 3963 C CA . ALA A 1 520 ? -8.153 -8.534 16.248 1.00 97.19 520 ALA A CA 1
ATOM 3964 C C . ALA A 1 520 ? -7.098 -8.385 17.352 1.00 97.19 520 ALA A C 1
ATOM 3966 O O . ALA A 1 520 ? -6.063 -7.735 17.167 1.00 97.19 520 ALA A O 1
ATOM 3967 N N . ALA A 1 521 ? -7.380 -8.971 18.515 1.00 93.81 521 ALA A N 1
ATOM 3968 C CA . ALA A 1 521 ? -6.425 -9.106 19.603 1.00 93.81 521 ALA A CA 1
ATOM 3969 C C . ALA A 1 521 ? -5.916 -10.554 19.681 1.00 93.81 521 ALA A C 1
ATOM 3971 O O . ALA A 1 521 ? -6.631 -11.511 19.403 1.00 93.81 521 ALA A O 1
ATOM 3972 N N . CYS A 1 522 ? -4.650 -10.726 20.043 1.00 91.88 522 CYS A N 1
ATOM 3973 C CA . CYS A 1 522 ? -4.106 -12.063 20.265 1.00 91.88 522 CYS A CA 1
ATOM 3974 C C . CYS A 1 522 ? -4.536 -12.615 21.632 1.00 91.88 522 CYS A C 1
ATOM 3976 O O . CYS A 1 522 ? -5.294 -11.983 22.377 1.00 91.88 522 CYS A O 1
ATOM 3978 N N . ARG A 1 523 ? -4.032 -13.802 21.979 1.00 91.75 523 ARG A N 1
ATOM 3979 C CA . ARG A 1 523 ? -4.286 -14.428 23.279 1.00 91.75 523 ARG A CA 1
ATOM 3980 C C . ARG A 1 523 ? -3.881 -13.515 24.434 1.00 91.75 523 ARG A C 1
ATOM 3982 O O . ARG A 1 523 ? -2.875 -12.807 24.370 1.00 91.75 523 ARG A O 1
ATOM 3989 N N . ILE A 1 524 ? -4.655 -13.583 25.515 1.00 91.44 524 ILE A N 1
ATOM 3990 C CA . ILE A 1 524 ? -4.348 -12.863 26.753 1.00 91.44 524 ILE A CA 1
ATOM 3991 C C . ILE A 1 524 ? -3.003 -13.381 27.301 1.00 91.44 524 ILE A C 1
ATOM 3993 O O . ILE A 1 524 ? -2.862 -14.602 27.442 1.00 91.44 524 ILE A O 1
ATOM 3997 N N . PRO A 1 525 ? -2.041 -12.503 27.655 1.00 89.12 525 PRO A N 1
ATOM 3998 C CA . PRO A 1 525 ? -0.752 -12.915 28.202 1.00 89.12 525 PRO A CA 1
ATOM 3999 C C . PRO A 1 525 ? -0.905 -13.877 29.381 1.00 89.12 525 PRO A C 1
ATOM 4001 O O . PRO A 1 525 ? -1.811 -13.737 30.207 1.00 89.12 525 PRO A O 1
ATOM 4004 N N . VAL A 1 526 ? -0.037 -14.885 29.469 1.00 87.62 526 VAL A N 1
ATOM 4005 C CA . VAL A 1 526 ? -0.119 -15.926 30.512 1.00 87.62 526 VAL A CA 1
ATOM 4006 C C . VAL A 1 526 ? 0.069 -15.327 31.911 1.00 87.62 526 VAL A C 1
ATOM 4008 O O . VAL A 1 526 ? -0.591 -15.743 32.861 1.00 87.62 526 VAL A O 1
ATOM 4011 N N . ASP A 1 527 ? 0.906 -14.302 32.019 1.00 90.44 527 ASP A N 1
ATOM 4012 C CA . ASP A 1 527 ? 1.223 -13.551 33.232 1.00 90.44 527 ASP A CA 1
ATOM 4013 C C . ASP A 1 527 ? 0.209 -12.442 33.572 1.00 90.44 527 ASP A C 1
ATOM 4015 O O . ASP A 1 527 ? 0.338 -11.797 34.614 1.00 90.44 527 ASP A O 1
ATOM 4019 N N . ALA A 1 528 ? -0.829 -12.239 32.751 1.00 90.62 528 ALA A N 1
ATOM 4020 C CA . ALA A 1 528 ? -1.894 -11.289 33.059 1.00 90.62 528 ALA A CA 1
ATOM 4021 C C . ALA A 1 528 ? -2.610 -11.663 34.369 1.00 90.62 528 ALA A C 1
ATOM 4023 O O . ALA A 1 528 ? -3.005 -12.820 34.576 1.00 90.62 528 ALA A O 1
ATOM 4024 N N . SER A 1 529 ? -2.810 -10.665 35.236 1.00 95.06 529 SER A N 1
ATOM 4025 C CA . SER A 1 529 ? -3.493 -10.843 36.517 1.00 95.06 529 SER A CA 1
ATOM 4026 C C . SER A 1 529 ? -4.948 -11.276 36.326 1.00 95.06 529 SER A C 1
ATOM 4028 O O . SER A 1 529 ? -5.582 -10.989 35.309 1.00 95.06 529 SER A O 1
ATOM 4030 N N . GLU A 1 530 ? -5.506 -11.940 37.336 1.00 94.31 530 GLU A N 1
ATOM 4031 C CA . GLU A 1 530 ? -6.910 -12.364 37.314 1.00 94.31 530 GLU A CA 1
ATOM 4032 C C . GLU A 1 530 ? -7.871 -11.177 37.145 1.00 94.31 530 GLU A C 1
ATOM 4034 O O . GLU A 1 530 ? -8.870 -11.273 36.440 1.00 94.31 530 GLU A O 1
ATOM 4039 N N . GLU A 1 531 ? -7.540 -10.023 37.724 1.00 94.12 531 GLU A N 1
ATOM 4040 C CA . GLU A 1 531 ? -8.332 -8.803 37.563 1.00 94.12 531 GLU A CA 1
ATOM 4041 C C . GLU A 1 531 ? -8.342 -8.302 36.112 1.00 94.12 531 GLU A C 1
ATOM 4043 O O . GLU A 1 531 ? -9.397 -7.943 35.594 1.00 94.12 531 GLU A O 1
ATOM 4048 N N . VAL A 1 532 ? -7.197 -8.347 35.423 1.00 95.25 532 VAL A N 1
ATOM 4049 C CA . VAL A 1 532 ? -7.113 -8.007 33.995 1.00 95.25 532 VAL A CA 1
ATOM 4050 C C . VAL A 1 532 ? -7.933 -8.989 33.158 1.00 95.25 532 VAL A C 1
ATOM 4052 O O . VAL A 1 532 ? -8.686 -8.564 32.284 1.00 95.25 532 VAL A O 1
ATOM 4055 N N . ARG A 1 533 ? -7.854 -10.296 33.446 1.00 94.38 533 ARG A N 1
ATOM 4056 C CA . ARG A 1 533 ? -8.656 -11.323 32.752 1.00 94.38 533 ARG A CA 1
ATOM 4057 C C . ARG A 1 533 ? -10.154 -11.081 32.922 1.00 94.38 533 ARG A C 1
ATOM 4059 O O . ARG A 1 533 ? -10.898 -11.150 31.946 1.00 94.38 533 ARG A O 1
ATOM 4066 N N . GLN A 1 534 ? -10.589 -10.745 34.136 1.00 94.81 534 GLN A N 1
ATOM 4067 C CA . GLN A 1 534 ? -11.982 -10.399 34.421 1.00 94.81 534 GLN A CA 1
ATOM 4068 C C . GLN A 1 534 ? -12.416 -9.131 33.687 1.00 94.81 534 GLN A C 1
ATOM 4070 O O . GLN A 1 534 ? -13.508 -9.107 33.123 1.00 94.81 534 GLN A O 1
ATOM 4075 N N . ALA A 1 535 ? -11.560 -8.109 33.640 1.00 95.81 535 ALA A N 1
ATOM 4076 C CA . ALA A 1 535 ? -11.843 -6.869 32.930 1.00 95.81 535 ALA A CA 1
ATOM 4077 C C . ALA A 1 535 ? -11.990 -7.090 31.409 1.00 95.81 535 ALA A C 1
ATOM 4079 O O . ALA A 1 535 ? -12.935 -6.578 30.808 1.00 95.81 535 ALA A O 1
ATOM 4080 N N . ILE A 1 536 ? -11.130 -7.919 30.800 1.00 94.94 536 ILE A N 1
ATOM 4081 C CA . ILE A 1 536 ? -11.219 -8.308 29.378 1.00 94.94 536 ILE A CA 1
ATOM 4082 C C . ILE A 1 536 ? -12.497 -9.112 29.106 1.00 94.94 536 ILE A C 1
ATOM 4084 O O . ILE A 1 536 ? -13.241 -8.796 28.177 1.00 94.94 536 ILE A O 1
ATOM 4088 N N . ALA A 1 537 ? -12.798 -10.116 29.934 1.00 94.12 537 ALA A N 1
ATOM 4089 C CA . ALA A 1 537 ? -14.021 -10.906 29.794 1.00 94.12 537 ALA A CA 1
ATOM 4090 C C . ALA A 1 537 ? -15.282 -10.036 29.950 1.00 94.12 537 ALA A C 1
ATOM 4092 O O . ALA A 1 537 ? -16.282 -10.227 29.251 1.00 94.12 537 ALA A O 1
ATOM 4093 N N . TYR A 1 538 ? -15.233 -9.048 30.847 1.00 94.50 538 TYR A N 1
ATOM 4094 C CA . TYR A 1 538 ? -16.303 -8.077 31.023 1.00 94.50 538 TYR A CA 1
ATOM 4095 C C . TYR A 1 538 ? -16.453 -7.170 29.792 1.00 94.50 538 TYR A C 1
ATOM 4097 O O . TYR A 1 538 ? -17.574 -6.971 29.330 1.00 94.50 538 TYR A O 1
ATOM 4105 N N . GLU A 1 539 ? -15.354 -6.689 29.199 1.00 94.69 539 GLU A N 1
ATOM 4106 C CA . GLU A 1 539 ? -15.381 -5.945 27.932 1.00 94.69 539 GLU A CA 1
ATOM 4107 C C . GLU A 1 539 ? -16.043 -6.764 26.811 1.00 94.69 539 GLU A C 1
ATOM 4109 O O . GLU A 1 539 ? -16.988 -6.285 26.179 1.00 94.69 539 GLU A O 1
ATOM 4114 N N . GLN A 1 540 ? -15.607 -8.012 26.604 1.00 93.69 540 GLN A N 1
ATOM 4115 C CA . GLN A 1 540 ? -16.184 -8.914 25.598 1.00 93.69 540 GLN A CA 1
ATOM 4116 C C . GLN A 1 540 ? -17.690 -9.097 25.800 1.00 93.69 540 GLN A C 1
ATOM 4118 O O . GLN A 1 540 ? -18.463 -9.034 24.842 1.00 93.69 540 GLN A O 1
ATOM 4123 N N . LYS A 1 541 ? -18.124 -9.276 27.052 1.00 92.69 541 LYS A N 1
ATOM 4124 C CA . LYS A 1 541 ? -19.540 -9.412 27.402 1.00 92.69 541 LYS A CA 1
ATOM 4125 C C . LYS A 1 541 ? -20.334 -8.140 27.092 1.00 92.69 541 LYS A C 1
ATOM 4127 O O . LYS A 1 541 ? -21.410 -8.234 26.505 1.00 92.69 541 LYS A O 1
ATOM 4132 N N . VAL A 1 542 ? -19.827 -6.967 27.477 1.00 91.88 542 VAL A N 1
ATOM 4133 C CA . VAL A 1 542 ? -20.515 -5.674 27.296 1.00 91.88 542 VAL A CA 1
ATOM 4134 C C . VAL A 1 542 ? -20.705 -5.336 25.818 1.00 91.88 542 VAL A C 1
ATOM 4136 O O . VAL A 1 542 ? -21.768 -4.847 25.430 1.00 91.88 542 VAL A O 1
ATOM 4139 N N . TYR A 1 543 ? -19.705 -5.625 24.985 1.00 91.38 543 TYR A N 1
ATOM 4140 C CA . TYR A 1 543 ? -19.714 -5.261 23.566 1.00 91.38 543 TYR A CA 1
ATOM 4141 C C . TYR A 1 543 ? -20.133 -6.399 22.627 1.00 91.38 543 TYR A C 1
ATOM 4143 O O . TYR A 1 543 ? -20.115 -6.240 21.409 1.00 91.38 543 TYR A O 1
ATOM 4151 N N . GLY A 1 544 ? -20.611 -7.519 23.177 1.00 86.31 544 GLY A N 1
ATOM 4152 C CA . GLY A 1 544 ? -21.210 -8.601 22.394 1.00 86.31 544 GLY A CA 1
ATOM 4153 C C . GLY A 1 544 ? -20.200 -9.413 21.581 1.00 86.31 544 GLY A C 1
ATOM 4154 O O . GLY A 1 544 ? -20.558 -9.928 20.524 1.00 86.31 544 GLY A O 1
ATOM 4155 N N . GLY A 1 545 ? -18.962 -9.526 22.069 1.00 86.38 545 GLY A N 1
ATOM 4156 C CA . GLY A 1 545 ? -17.924 -10.376 21.483 1.00 86.38 545 GLY A CA 1
ATOM 4157 C C . GLY A 1 545 ? -17.243 -9.806 20.237 1.00 86.38 545 GLY A C 1
ATOM 4158 O O . GLY A 1 545 ? -16.759 -10.576 19.416 1.00 86.38 545 GLY A O 1
ATOM 4159 N N . ASP A 1 546 ? -17.205 -8.481 20.070 1.00 94.69 546 ASP A N 1
ATOM 4160 C CA . ASP A 1 546 ? -16.452 -7.829 18.985 1.00 94.69 546 ASP A CA 1
ATOM 4161 C C . ASP A 1 546 ? -14.921 -7.906 19.164 1.00 94.69 546 ASP A C 1
ATOM 4163 O O . ASP A 1 546 ? -14.183 -7.746 18.193 1.00 94.69 546 ASP A O 1
ATOM 4167 N N . LEU A 1 547 ? -14.445 -8.165 20.387 1.00 96.69 547 LEU A N 1
ATOM 4168 C CA . LEU A 1 547 ? -13.041 -8.388 20.726 1.00 96.69 547 LEU A CA 1
ATOM 4169 C C . LEU A 1 547 ? -12.677 -9.869 20.603 1.00 96.69 547 LEU A C 1
ATOM 4171 O O . LEU A 1 547 ? -13.004 -10.682 21.474 1.00 96.69 547 LEU A O 1
ATOM 4175 N N . LEU A 1 548 ? -11.962 -10.193 19.530 1.00 95.25 548 LEU A N 1
ATOM 4176 C CA . LEU A 1 548 ? -11.417 -11.517 19.268 1.00 95.25 548 LEU A CA 1
ATOM 4177 C C . LEU A 1 548 ? -10.128 -11.668 20.078 1.00 95.25 548 LEU A C 1
ATOM 4179 O O . LEU A 1 548 ? -9.232 -10.852 19.908 1.00 95.25 548 LEU A O 1
ATOM 4183 N N . THR A 1 549 ? -10.056 -12.662 20.968 1.00 91.38 549 THR A N 1
ATOM 4184 C CA . THR A 1 549 ? -8.840 -13.018 21.726 1.00 91.38 549 THR A CA 1
ATOM 4185 C C . THR A 1 549 ? -8.474 -14.474 21.465 1.00 91.38 549 THR A C 1
ATOM 4187 O O . THR A 1 549 ? -7.723 -14.778 20.548 1.00 91.38 549 THR A O 1
ATOM 4190 N N . ASP A 1 550 ? -9.080 -15.400 22.207 1.00 85.62 550 ASP A N 1
ATOM 4191 C CA . ASP A 1 550 ? -8.715 -16.820 22.240 1.00 85.62 550 ASP A CA 1
ATOM 4192 C C . ASP A 1 550 ? -9.035 -17.560 20.932 1.00 85.62 550 ASP A C 1
ATOM 4194 O O . ASP A 1 550 ? -8.593 -18.688 20.731 1.00 85.62 550 ASP A O 1
ATOM 4198 N N . VAL A 1 551 ? -9.799 -16.923 20.039 1.00 90.00 551 VAL A N 1
ATOM 4199 C CA . VAL A 1 551 ? -10.102 -17.433 18.695 1.00 90.00 551 VAL A CA 1
ATOM 4200 C C . VAL A 1 551 ? -8.973 -17.184 17.691 1.00 90.00 551 VAL A C 1
ATOM 4202 O O . VAL A 1 551 ? -8.963 -17.829 16.648 1.00 90.00 551 VAL A O 1
ATOM 4205 N N . LEU A 1 552 ? -8.042 -16.265 17.982 1.00 92.94 552 LEU A N 1
ATOM 4206 C CA . LEU A 1 552 ? -6.876 -15.990 17.142 1.00 92.94 552 LEU A CA 1
ATOM 4207 C C . LEU A 1 552 ? -5.646 -16.668 17.757 1.00 92.94 552 LEU A C 1
ATOM 4209 O O . LEU A 1 552 ? -5.219 -16.317 18.860 1.00 92.94 552 LEU A O 1
ATOM 4213 N N . ASP A 1 553 ? -5.048 -17.628 17.048 1.00 89.25 553 ASP A N 1
ATOM 4214 C CA . ASP A 1 553 ? -3.870 -18.358 17.534 1.00 89.25 553 ASP A CA 1
ATOM 4215 C C . ASP A 1 553 ? -2.579 -17.558 17.302 1.00 89.25 553 ASP A C 1
ATOM 4217 O O . ASP A 1 553 ? -1.746 -17.853 16.441 1.00 89.25 553 ASP A O 1
ATOM 4221 N N . CYS A 1 554 ? -2.445 -16.475 18.063 1.00 90.62 554 CYS A N 1
ATOM 4222 C CA . CYS A 1 554 ? -1.284 -15.600 18.040 1.00 90.62 554 CYS A CA 1
ATOM 4223 C C . CYS A 1 554 ? -0.916 -15.114 19.446 1.00 90.62 554 CYS A C 1
ATOM 4225 O O . CYS A 1 554 ? -1.679 -15.240 20.410 1.00 90.62 554 CYS A O 1
ATOM 4227 N N . GLU A 1 555 ? 0.288 -14.562 19.567 1.00 87.88 555 GLU A N 1
ATOM 4228 C CA . GLU A 1 555 ? 0.777 -13.894 20.772 1.00 87.88 555 GLU A CA 1
ATOM 4229 C C . GLU A 1 555 ? 0.829 -12.388 20.531 1.00 87.88 555 GLU A C 1
ATOM 4231 O O . GLU A 1 555 ? 1.196 -11.939 19.443 1.00 87.88 555 GLU A O 1
ATOM 4236 N N . ASP A 1 556 ? 0.441 -11.599 21.536 1.00 84.38 556 ASP A N 1
ATOM 4237 C CA . ASP A 1 556 ? 0.366 -10.143 21.412 1.00 84.38 556 ASP A CA 1
ATOM 4238 C C . ASP A 1 556 ? 1.764 -9.513 21.492 1.00 84.38 556 ASP A C 1
ATOM 4240 O O . ASP A 1 556 ? 2.202 -9.019 22.528 1.00 84.38 556 ASP A O 1
ATOM 4244 N N . SER A 1 557 ? 2.492 -9.584 20.380 1.00 84.25 557 SER A N 1
ATOM 4245 C CA . SER A 1 557 ? 3.836 -9.041 20.222 1.00 84.25 557 SER A CA 1
ATOM 4246 C C . SER A 1 557 ? 3.964 -8.319 18.889 1.00 84.25 557 SER A C 1
ATOM 4248 O O . SER A 1 557 ? 3.467 -8.785 17.862 1.00 84.25 557 SER A O 1
ATOM 4250 N N . TYR A 1 558 ? 4.695 -7.202 18.888 1.00 79.06 558 TYR A N 1
ATOM 4251 C CA . TYR A 1 558 ? 5.002 -6.456 17.667 1.00 79.06 558 TYR A CA 1
ATOM 4252 C C . TYR A 1 558 ? 5.755 -7.320 16.639 1.00 79.06 558 TYR A C 1
ATOM 4254 O O . TYR A 1 558 ? 5.525 -7.214 15.440 1.00 79.06 558 TYR A O 1
ATOM 4262 N N . ALA A 1 559 ? 6.602 -8.242 17.106 1.00 82.19 559 ALA A N 1
ATOM 4263 C CA . ALA A 1 559 ? 7.333 -9.170 16.243 1.00 82.19 559 ALA A CA 1
ATOM 4264 C C . ALA A 1 559 ? 6.434 -10.205 15.541 1.00 82.19 559 ALA A C 1
ATOM 4266 O O . ALA A 1 559 ? 6.890 -10.869 14.620 1.00 82.19 559 ALA A O 1
ATOM 4267 N N . MET A 1 560 ? 5.176 -10.347 15.972 1.00 86.81 560 MET A N 1
ATOM 4268 C CA . MET A 1 560 ? 4.221 -11.341 15.475 1.00 86.81 560 MET A CA 1
ATOM 4269 C C . MET A 1 560 ? 3.033 -10.695 14.748 1.00 86.81 560 MET A C 1
ATOM 4271 O O . MET A 1 560 ? 1.995 -11.334 14.563 1.00 86.81 560 MET A O 1
ATOM 4275 N N . LEU A 1 561 ? 3.160 -9.433 14.318 1.00 91.56 561 LEU A N 1
ATOM 4276 C CA . LEU A 1 561 ? 2.100 -8.733 13.587 1.00 91.56 561 LEU A CA 1
ATOM 4277 C C . LEU A 1 561 ? 1.616 -9.476 12.331 1.00 91.56 561 LEU A C 1
ATOM 4279 O O . LEU A 1 561 ? 0.397 -9.622 12.201 1.00 91.56 561 LEU A O 1
ATOM 4283 N N . PRO A 1 562 ? 2.490 -10.027 11.459 1.00 93.94 562 PRO A N 1
ATOM 4284 C CA . PRO A 1 562 ? 2.005 -10.773 10.300 1.00 93.94 562 PRO A CA 1
ATOM 4285 C C . PRO A 1 562 ? 1.169 -11.997 10.693 1.00 93.94 562 PRO A C 1
ATOM 4287 O O . PRO A 1 562 ? 0.172 -12.306 10.046 1.00 93.94 562 PRO A O 1
ATOM 4290 N N . GLN A 1 563 ? 1.528 -12.663 11.797 1.00 94.56 563 GLN A N 1
ATOM 4291 C CA . GLN A 1 563 ? 0.760 -13.786 12.333 1.00 94.56 563 GLN A CA 1
ATOM 4292 C C . GLN A 1 563 ? -0.612 -13.319 12.838 1.00 94.56 563 GLN A C 1
ATOM 4294 O O . GLN A 1 563 ? -1.612 -13.939 12.501 1.00 94.56 563 GLN A O 1
ATOM 4299 N N . LYS A 1 564 ? -0.693 -12.198 13.571 1.00 95.31 564 LYS A N 1
ATOM 4300 C CA . LYS A 1 564 ? -1.974 -11.609 14.014 1.00 95.31 564 LYS A CA 1
ATOM 4301 C C . LYS A 1 564 ? -2.917 -11.343 12.835 1.00 95.31 564 LYS A C 1
ATOM 4303 O O . LYS A 1 564 ? -4.087 -11.718 12.895 1.00 95.31 564 LYS A O 1
ATOM 4308 N N . VAL A 1 565 ? -2.408 -10.728 11.764 1.00 96.75 565 VAL A N 1
ATOM 4309 C CA . VAL A 1 565 ? -3.188 -10.475 10.542 1.00 96.75 565 VAL A CA 1
ATOM 4310 C C . VAL A 1 565 ? -3.620 -11.790 9.896 1.00 96.75 565 VAL A C 1
ATOM 4312 O O . VAL A 1 565 ? -4.801 -11.956 9.600 1.00 96.75 565 VAL A O 1
ATOM 4315 N N . LYS A 1 566 ? -2.700 -12.747 9.728 1.00 96.50 566 LYS A N 1
ATOM 4316 C CA . LYS A 1 566 ? -2.998 -14.055 9.130 1.00 96.50 566 LYS A CA 1
ATOM 4317 C C . LYS A 1 566 ? -4.088 -14.812 9.889 1.00 96.50 566 LYS A C 1
ATOM 4319 O O . LYS A 1 566 ? -5.006 -15.330 9.261 1.00 96.50 566 LYS A O 1
ATOM 4324 N N . GLU A 1 567 ? -4.031 -14.831 11.220 1.00 96.81 567 GLU A N 1
ATOM 4325 C CA . GLU A 1 567 ? -5.056 -15.469 12.055 1.00 96.81 567 GLU A CA 1
ATOM 4326 C C . GLU A 1 567 ? -6.416 -14.791 11.925 1.00 96.81 567 GLU A C 1
ATOM 4328 O O . GLU A 1 567 ? -7.439 -15.467 11.821 1.00 96.81 567 GLU A O 1
ATOM 4333 N N . PHE A 1 568 ? -6.444 -13.458 11.884 1.00 98.06 568 PHE A N 1
ATOM 4334 C CA . PHE A 1 568 ? -7.684 -12.725 11.663 1.00 98.06 568 PHE A CA 1
ATOM 4335 C C . PHE A 1 568 ? -8.291 -13.031 10.287 1.00 98.06 568 PHE A C 1
ATOM 4337 O O . PHE A 1 568 ? -9.485 -13.314 10.183 1.00 98.06 568 PHE A O 1
ATOM 4344 N N . LEU A 1 569 ? -7.473 -13.017 9.231 1.00 98.19 569 LEU A N 1
ATOM 4345 C CA . LEU A 1 569 ? -7.916 -13.344 7.875 1.00 98.19 569 LEU A CA 1
ATOM 4346 C C . LEU A 1 569 ? -8.382 -14.799 7.770 1.00 98.19 569 LEU A C 1
ATOM 4348 O O . LEU A 1 569 ? -9.394 -15.062 7.126 1.00 98.19 569 LEU A O 1
ATOM 4352 N N . HIS A 1 570 ? -7.719 -15.730 8.458 1.00 97.69 570 HIS A N 1
ATOM 4353 C CA . HIS A 1 570 ? -8.172 -17.114 8.557 1.00 97.69 570 HIS A CA 1
ATOM 4354 C C . HIS A 1 570 ? -9.528 -17.231 9.265 1.00 97.69 570 HIS A C 1
ATOM 4356 O O . HIS A 1 570 ? -10.416 -17.927 8.771 1.00 97.69 570 HIS A O 1
ATOM 4362 N N . TYR A 1 571 ? -9.730 -16.521 10.378 1.00 97.62 571 TYR A N 1
ATOM 4363 C CA . TYR A 1 571 ? -11.016 -16.475 11.077 1.00 97.62 571 TYR A CA 1
ATOM 4364 C C . TYR A 1 571 ? -12.138 -15.943 10.169 1.00 97.62 571 TYR A C 1
ATOM 4366 O O . TYR A 1 571 ? -13.184 -16.577 10.034 1.00 97.62 571 TYR A O 1
ATOM 4374 N N . VAL A 1 572 ? -11.908 -14.820 9.477 1.00 97.81 572 VAL A N 1
ATOM 4375 C CA . VAL A 1 572 ? -12.876 -14.249 8.523 1.00 97.81 572 VAL A CA 1
ATOM 4376 C C . VAL A 1 572 ? -13.145 -15.206 7.361 1.00 97.81 572 VAL A C 1
ATOM 4378 O O . VAL A 1 572 ? -14.303 -15.446 7.022 1.00 97.81 572 VAL A O 1
ATOM 4381 N N . GLY A 1 573 ? -12.089 -15.782 6.786 1.00 97.12 573 GLY A N 1
ATOM 4382 C CA . GLY A 1 573 ? -12.168 -16.705 5.662 1.00 97.12 573 GLY A CA 1
ATOM 4383 C C . GLY A 1 573 ? -12.806 -18.049 6.016 1.00 97.12 573 GLY A C 1
ATOM 4384 O O . GLY A 1 573 ? -13.264 -18.752 5.127 1.00 97.12 573 GLY A O 1
ATOM 4385 N N . THR A 1 574 ? -12.884 -18.451 7.283 1.00 95.88 574 THR A N 1
ATOM 4386 C CA . THR A 1 574 ? -13.506 -19.731 7.682 1.00 95.88 574 THR A CA 1
ATOM 4387 C C . THR A 1 574 ? -14.906 -19.579 8.273 1.00 95.88 574 THR A C 1
ATOM 4389 O O . THR A 1 574 ? -15.667 -20.549 8.289 1.00 95.88 574 THR A O 1
ATOM 4392 N N . ASP A 1 575 ? -15.293 -18.374 8.692 1.00 95.75 575 ASP A N 1
ATOM 4393 C CA . ASP A 1 575 ? -16.629 -18.105 9.214 1.00 95.75 575 ASP A CA 1
ATOM 4394 C C . ASP A 1 575 ? -17.716 -18.151 8.118 1.00 95.75 575 ASP A C 1
ATOM 4396 O O . ASP A 1 575 ? -17.588 -17.591 7.028 1.00 95.75 575 ASP A O 1
ATOM 4400 N N . HIS A 1 576 ? -18.850 -18.788 8.423 1.00 92.44 576 HIS A N 1
ATOM 4401 C CA . HIS A 1 576 ? -19.943 -19.010 7.468 1.00 92.44 576 HIS A CA 1
ATOM 4402 C C . HIS A 1 576 ? -20.657 -17.732 6.983 1.00 92.44 576 HIS A C 1
ATOM 4404 O O . HIS A 1 576 ? -21.344 -17.744 5.951 1.00 92.44 576 HIS A O 1
ATOM 4410 N N . VAL A 1 577 ? -20.571 -16.634 7.731 1.00 93.00 577 VAL A N 1
ATOM 4411 C CA . VAL A 1 577 ? -21.205 -15.354 7.397 1.00 93.00 577 VAL A CA 1
ATOM 4412 C C . VAL A 1 577 ? -20.170 -14.368 6.874 1.00 93.00 577 VAL A C 1
ATOM 4414 O O . VAL A 1 577 ? -20.418 -13.750 5.840 1.00 93.00 577 VAL A O 1
ATOM 4417 N N . LEU A 1 578 ? -19.022 -14.242 7.540 1.00 95.38 578 LEU A N 1
ATOM 4418 C CA . LEU A 1 578 ? -17.999 -13.257 7.190 1.00 95.38 578 LEU A CA 1
ATOM 4419 C C . LEU A 1 578 ? -17.291 -13.587 5.872 1.00 95.38 578 LEU A C 1
ATOM 4421 O O . LEU A 1 578 ? -17.068 -12.665 5.094 1.00 95.38 578 LEU A O 1
ATOM 4425 N N . ARG A 1 579 ? -17.065 -14.871 5.547 1.00 95.31 579 ARG A N 1
ATOM 4426 C CA . ARG A 1 579 ? -16.484 -15.298 4.254 1.00 95.31 579 ARG A CA 1
ATOM 4427 C C . ARG A 1 579 ? -17.333 -14.891 3.040 1.00 95.31 579 ARG A C 1
ATOM 4429 O O . ARG A 1 579 ? -16.894 -14.943 1.902 1.00 95.31 579 ARG A O 1
ATOM 4436 N N . ARG A 1 580 ? -18.592 -14.500 3.250 1.00 94.06 580 ARG A N 1
ATOM 4437 C CA . ARG A 1 580 ? -19.488 -14.030 2.182 1.00 94.06 580 ARG A CA 1
ATOM 4438 C C . ARG A 1 580 ? -19.461 -12.509 2.001 1.00 94.06 580 ARG A C 1
ATOM 4440 O O . ARG A 1 580 ? -20.281 -11.995 1.240 1.00 94.06 580 ARG A O 1
ATOM 4447 N N . ALA A 1 581 ? -18.584 -11.796 2.708 1.00 94.88 581 ALA A N 1
ATOM 4448 C CA . ALA A 1 581 ? -18.412 -10.366 2.494 1.00 94.88 581 ALA A CA 1
ATOM 4449 C C . ALA A 1 581 ? -17.758 -10.063 1.143 1.00 94.88 581 ALA A C 1
ATOM 4451 O O . ALA A 1 581 ? -17.087 -10.917 0.573 1.00 94.88 581 ALA A O 1
ATOM 4452 N N . GLY A 1 582 ? -17.968 -8.853 0.620 1.00 94.25 582 GLY A N 1
ATOM 4453 C CA . GLY A 1 582 ? -17.293 -8.416 -0.607 1.00 94.25 582 GLY A CA 1
ATOM 4454 C C . GLY A 1 582 ? -15.839 -8.029 -0.348 1.00 94.25 582 GLY A C 1
ATOM 4455 O O . GLY A 1 582 ? -14.961 -8.310 -1.159 1.00 94.25 582 GLY A O 1
ATOM 4456 N N . TYR A 1 583 ? -15.597 -7.419 0.813 1.00 97.06 583 TYR A N 1
ATOM 4457 C CA . TYR A 1 583 ? -14.327 -6.796 1.149 1.00 97.06 583 TYR A CA 1
ATOM 4458 C C . TYR A 1 583 ? -13.915 -7.056 2.593 1.00 97.06 583 TYR A C 1
ATOM 4460 O O . TYR A 1 583 ? -14.758 -7.167 3.492 1.00 97.06 583 TYR A O 1
ATOM 4468 N N . VAL A 1 584 ? -12.605 -7.056 2.824 1.00 98.19 584 VAL A N 1
ATOM 4469 C CA . VAL A 1 584 ? -12.002 -7.060 4.156 1.00 98.19 584 VAL A CA 1
ATOM 4470 C C . VAL A 1 584 ? -10.963 -5.952 4.232 1.00 98.19 584 VAL A C 1
ATOM 4472 O O . VAL A 1 584 ? -10.052 -5.887 3.414 1.00 98.19 584 VAL A O 1
ATOM 4475 N N . MET A 1 585 ? -11.093 -5.074 5.219 1.00 98.12 585 MET A N 1
ATOM 4476 C CA . MET A 1 585 ? -10.099 -4.057 5.540 1.00 98.12 585 MET A CA 1
ATOM 4477 C C . MET A 1 585 ? -9.335 -4.482 6.785 1.00 98.12 585 MET A C 1
ATOM 4479 O O . MET A 1 585 ? -9.939 -4.891 7.776 1.00 98.12 585 MET A O 1
ATOM 4483 N N . ILE A 1 586 ? -8.019 -4.327 6.754 1.00 98.44 586 ILE A N 1
ATOM 4484 C CA . ILE A 1 586 ? -7.182 -4.337 7.948 1.00 98.44 586 ILE A CA 1
ATOM 4485 C C . ILE A 1 586 ? -6.872 -2.888 8.310 1.00 98.44 586 ILE A C 1
ATOM 4487 O O . ILE A 1 586 ? -6.555 -2.086 7.433 1.00 98.44 586 ILE A O 1
ATOM 4491 N N . ALA A 1 587 ? -6.992 -2.554 9.592 1.00 98.06 587 ALA A N 1
ATOM 4492 C CA . ALA A 1 587 ? -6.700 -1.232 10.131 1.00 98.06 587 ALA A CA 1
ATOM 4493 C C . ALA A 1 587 ? -5.942 -1.350 11.459 1.00 98.06 587 ALA A C 1
ATOM 4495 O O . ALA A 1 587 ? -6.181 -2.291 12.215 1.00 98.06 587 ALA A O 1
ATOM 4496 N N . ASP A 1 588 ? -5.070 -0.401 11.776 1.00 97.44 588 ASP A N 1
ATOM 4497 C CA . ASP A 1 588 ? -4.530 -0.241 13.128 1.00 97.44 588 ASP A CA 1
ATOM 4498 C C . ASP A 1 588 ? -5.558 0.409 14.075 1.00 97.44 588 ASP A C 1
ATOM 4500 O O . ASP A 1 588 ? -6.531 1.043 13.657 1.00 97.44 588 ASP A O 1
ATOM 4504 N N . GLU A 1 589 ? -5.352 0.246 15.386 1.00 96.12 589 GLU A N 1
ATOM 4505 C CA . GLU A 1 589 ? -6.201 0.839 16.431 1.00 96.12 589 GLU A CA 1
ATOM 4506 C C . GLU A 1 589 ? -6.187 2.378 16.452 1.00 96.12 589 GLU A C 1
ATOM 4508 O O . GLU A 1 589 ? -7.038 2.981 17.097 1.00 96.12 589 GLU A O 1
ATOM 4513 N N . ASP A 1 590 ? -5.263 3.009 15.725 1.00 96.81 590 ASP A N 1
ATOM 4514 C CA . ASP A 1 590 ? -5.067 4.458 15.596 1.00 96.81 590 ASP A CA 1
ATOM 4515 C C . ASP A 1 590 ? -5.605 5.035 14.265 1.00 96.81 590 ASP A C 1
ATOM 4517 O O . ASP A 1 590 ? -5.213 6.124 13.834 1.00 96.81 590 ASP A O 1
ATOM 4521 N N . VAL A 1 591 ? -6.536 4.320 13.623 1.00 98.00 591 VAL A N 1
ATOM 4522 C CA . VAL A 1 591 ? -7.175 4.714 12.360 1.00 98.00 591 VAL A CA 1
ATOM 4523 C C . VAL A 1 591 ? -8.600 5.228 12.571 1.00 98.00 591 VAL A C 1
ATOM 4525 O O . VAL A 1 591 ? -9.426 4.604 13.240 1.00 98.00 591 VAL A O 1
ATOM 4528 N N . TYR A 1 592 ? -8.924 6.355 11.934 1.00 97.94 592 TYR A N 1
ATOM 4529 C CA . TYR A 1 592 ? -10.292 6.844 11.774 1.00 97.94 592 TYR A CA 1
ATOM 4530 C C . TYR A 1 592 ? -10.817 6.540 10.368 1.00 97.94 592 TYR A C 1
ATOM 4532 O O . TYR A 1 592 ? -10.172 6.885 9.378 1.00 97.94 592 TYR A O 1
ATOM 4540 N N . VAL A 1 593 ? -12.015 5.954 10.278 1.00 97.88 593 VAL A N 1
ATOM 4541 C CA . VAL A 1 593 ? -12.666 5.600 9.005 1.00 97.88 593 VAL A CA 1
ATOM 4542 C C . VAL A 1 593 ? -13.989 6.350 8.865 1.00 97.88 593 VAL A C 1
ATOM 4544 O O . VAL A 1 593 ? -14.850 6.280 9.739 1.00 97.88 593 VAL A O 1
ATOM 4547 N N . ARG A 1 594 ? -14.228 7.021 7.736 1.00 96.81 594 ARG A N 1
ATOM 4548 C CA . ARG A 1 594 ? -15.564 7.517 7.364 1.00 96.81 594 ARG A CA 1
ATOM 4549 C C . ARG A 1 594 ? -16.432 6.361 6.855 1.00 96.81 594 ARG A C 1
ATOM 4551 O O . ARG A 1 594 ? -16.691 6.224 5.665 1.00 96.81 594 ARG A O 1
ATOM 4558 N N . ALA A 1 595 ? -16.855 5.501 7.782 1.00 94.50 595 ALA A N 1
ATOM 4559 C CA . ALA A 1 595 ? -17.465 4.203 7.485 1.00 94.50 595 ALA A CA 1
ATOM 4560 C C . ALA A 1 595 ? -18.702 4.286 6.567 1.00 94.50 595 ALA A C 1
ATOM 4562 O O . ALA A 1 595 ? -18.850 3.450 5.680 1.00 94.50 595 ALA A O 1
ATOM 4563 N N . GLY A 1 596 ? -19.557 5.301 6.742 1.00 92.94 596 GLY A N 1
ATOM 4564 C CA . GLY A 1 596 ? -20.722 5.543 5.880 1.00 92.94 596 GLY A CA 1
ATOM 4565 C C . GLY A 1 596 ? -20.339 5.783 4.422 1.00 92.94 596 GLY A C 1
ATOM 4566 O O . GLY A 1 596 ? -20.725 5.008 3.549 1.00 92.94 596 GLY A O 1
ATOM 4567 N N . ASP A 1 597 ? -19.511 6.799 4.180 1.00 94.19 597 ASP A N 1
ATOM 4568 C CA . ASP A 1 597 ? -19.027 7.133 2.837 1.00 94.19 597 ASP A CA 1
ATOM 4569 C C . ASP A 1 597 ? -18.245 5.970 2.215 1.00 94.19 597 ASP A C 1
ATOM 4571 O O . ASP A 1 597 ? -18.340 5.720 1.015 1.00 94.19 597 ASP A O 1
ATOM 4575 N N . PHE A 1 598 ? -17.498 5.220 3.031 1.00 94.50 598 PHE A N 1
ATOM 4576 C CA . PHE A 1 598 ? -16.724 4.087 2.543 1.00 94.50 598 PHE A CA 1
ATOM 4577 C C . PHE A 1 598 ? -17.627 2.940 2.075 1.00 94.50 598 PHE A C 1
ATOM 4579 O O . PHE A 1 598 ? -17.411 2.398 0.992 1.00 94.50 598 PHE A O 1
ATOM 4586 N N . ALA A 1 599 ? -18.682 2.607 2.829 1.00 92.81 599 ALA A N 1
ATOM 4587 C CA . ALA A 1 599 ? -19.677 1.631 2.383 1.00 92.81 599 ALA A CA 1
ATOM 4588 C C . ALA A 1 599 ? -20.376 2.062 1.088 1.00 92.81 599 ALA A C 1
ATOM 4590 O O . ALA A 1 599 ? -20.608 1.213 0.229 1.00 92.81 599 ALA A O 1
ATOM 4591 N N . GLU A 1 600 ? -20.711 3.345 0.938 1.00 93.00 600 GLU A N 1
ATOM 4592 C CA . GLU A 1 600 ? -21.339 3.861 -0.284 1.00 93.00 600 GLU A CA 1
ATOM 4593 C C . GLU A 1 600 ? -20.414 3.723 -1.499 1.00 93.00 600 GLU A C 1
ATOM 4595 O O . GLU A 1 600 ? -20.841 3.222 -2.542 1.00 93.00 600 GLU A O 1
ATOM 4600 N N . GLN A 1 601 ? -19.136 4.088 -1.352 1.00 92.75 601 GLN A N 1
ATOM 4601 C CA . GLN A 1 601 ? -18.141 3.935 -2.415 1.00 92.75 601 GLN A CA 1
ATOM 4602 C C . GLN A 1 601 ? -17.936 2.462 -2.800 1.00 92.75 601 GLN A C 1
ATOM 4604 O O . GLN A 1 601 ? -17.978 2.127 -3.983 1.00 92.75 601 GLN A O 1
ATOM 4609 N N . LEU A 1 602 ? -17.788 1.558 -1.824 1.00 92.75 602 LEU A N 1
ATOM 4610 C CA . LEU A 1 602 ? -17.635 0.122 -2.093 1.00 92.75 602 LEU A CA 1
ATOM 4611 C C . LEU A 1 602 ? -18.883 -0.486 -2.742 1.00 92.75 602 LEU A C 1
ATOM 4613 O O . LEU A 1 602 ? -18.773 -1.314 -3.645 1.00 92.75 602 LEU A O 1
ATOM 4617 N N . ALA A 1 603 ? -20.078 -0.067 -2.317 1.00 90.31 603 ALA A N 1
ATOM 4618 C CA . ALA A 1 603 ? -21.325 -0.527 -2.918 1.00 90.31 603 ALA A CA 1
ATOM 4619 C C . ALA A 1 603 ? -21.445 -0.096 -4.389 1.00 90.31 603 ALA A C 1
ATOM 4621 O O . ALA A 1 603 ? -21.973 -0.857 -5.201 1.00 90.31 603 ALA A O 1
ATOM 4622 N N . ALA A 1 604 ? -20.936 1.090 -4.739 1.00 89.12 604 ALA A N 1
ATOM 4623 C CA . ALA A 1 604 ? -20.928 1.592 -6.111 1.00 89.12 604 ALA A CA 1
ATOM 4624 C C . ALA A 1 604 ? -19.953 0.833 -7.031 1.00 89.12 604 ALA A C 1
ATOM 4626 O O . ALA A 1 604 ? -20.224 0.710 -8.224 1.00 89.12 604 ALA A O 1
ATOM 4627 N N . LEU A 1 605 ? -18.851 0.303 -6.488 1.00 84.56 605 LEU A N 1
ATOM 4628 C CA . LEU A 1 605 ? -17.867 -0.484 -7.244 1.00 84.56 605 LEU A CA 1
ATOM 4629 C C . LEU A 1 605 ? -18.350 -1.910 -7.571 1.00 84.56 605 LEU A C 1
ATOM 4631 O O . LEU A 1 605 ? -17.870 -2.514 -8.528 1.00 84.56 605 LEU A O 1
ATOM 4635 N N . GLY A 1 606 ? -19.316 -2.446 -6.816 1.00 77.50 606 GLY A N 1
ATOM 4636 C CA . GLY A 1 606 ? -19.714 -3.857 -6.907 1.00 77.50 606 GLY A CA 1
ATOM 4637 C C . GLY A 1 606 ? -18.674 -4.790 -6.270 1.00 77.50 606 GLY A C 1
ATOM 4638 O O . GLY A 1 606 ? -17.781 -4.304 -5.587 1.00 77.50 606 GLY A O 1
ATOM 4639 N N . PRO A 1 607 ? -18.784 -6.124 -6.404 1.00 79.31 607 PRO A N 1
ATOM 4640 C CA . PRO A 1 607 ? -17.775 -7.053 -5.895 1.00 79.31 607 PRO A CA 1
ATOM 4641 C C . PRO A 1 607 ? -16.560 -7.086 -6.833 1.00 79.31 607 PRO A C 1
ATOM 4643 O O . PRO A 1 607 ? -16.650 -7.608 -7.944 1.00 79.31 607 PRO A O 1
ATOM 4646 N N . LEU A 1 608 ? -15.437 -6.524 -6.388 1.00 89.50 608 LEU A N 1
ATOM 4647 C CA . LEU A 1 608 ? -14.149 -6.657 -7.069 1.00 89.50 608 LEU A CA 1
ATOM 4648 C C . LEU A 1 608 ? -13.459 -7.966 -6.657 1.00 89.50 608 LEU A C 1
ATOM 4650 O O . LEU A 1 608 ? -13.700 -8.483 -5.566 1.00 89.50 608 LEU A O 1
ATOM 4654 N N . THR A 1 609 ? -12.601 -8.475 -7.535 1.00 93.69 609 THR A N 1
ATOM 4655 C CA . THR A 1 609 ? -11.679 -9.595 -7.287 1.00 93.69 609 THR A CA 1
ATOM 4656 C C . THR A 1 609 ? -10.248 -9.112 -7.487 1.00 93.69 609 THR A C 1
ATOM 4658 O O . THR A 1 609 ? -10.048 -8.049 -8.081 1.00 93.69 609 THR A O 1
ATOM 4661 N N . ASP A 1 610 ? -9.268 -9.869 -6.993 1.00 94.69 610 ASP A N 1
ATOM 4662 C CA . ASP A 1 610 ? -7.842 -9.555 -7.133 1.00 94.69 610 ASP A CA 1
ATOM 4663 C C . ASP A 1 610 ? -7.476 -8.148 -6.608 1.00 94.69 610 ASP A C 1
ATOM 4665 O O . ASP A 1 610 ? -6.560 -7.486 -7.101 1.00 94.69 610 ASP A O 1
ATOM 4669 N N . LEU A 1 611 ? -8.220 -7.657 -5.608 1.00 96.31 611 LEU A N 1
ATOM 4670 C CA . LEU A 1 611 ? -8.032 -6.328 -5.039 1.00 96.31 611 LEU A CA 1
ATOM 4671 C C . LEU A 1 611 ? -7.119 -6.400 -3.820 1.00 96.31 611 LEU A C 1
ATOM 4673 O O . LEU A 1 611 ? -7.435 -7.051 -2.825 1.00 96.31 611 LEU A O 1
ATOM 4677 N N . TYR A 1 612 ? -6.050 -5.615 -3.867 1.00 97.69 612 TYR A N 1
ATOM 4678 C CA . TYR A 1 612 ? -5.247 -5.214 -2.721 1.00 97.69 612 TYR A CA 1
ATOM 4679 C C . TYR A 1 612 ? -4.956 -3.723 -2.872 1.00 97.69 612 TYR A C 1
ATOM 4681 O O . TYR A 1 612 ? -4.341 -3.311 -3.851 1.00 97.69 612 TYR A O 1
ATOM 4689 N N . ALA A 1 613 ? -5.458 -2.890 -1.963 1.00 95.75 613 ALA A N 1
ATOM 4690 C CA . ALA A 1 613 ? -5.429 -1.440 -2.133 1.00 95.75 613 ALA A CA 1
ATOM 4691 C C . ALA A 1 613 ? -5.242 -0.694 -0.808 1.00 95.75 613 ALA A C 1
ATOM 4693 O O . ALA A 1 613 ? -5.688 -1.149 0.240 1.00 95.75 613 ALA A O 1
ATOM 4694 N N . GLY A 1 614 ? -4.607 0.473 -0.840 1.00 95.00 614 GLY A N 1
ATOM 4695 C CA . GLY A 1 614 ? -4.369 1.295 0.347 1.00 95.00 614 GLY A CA 1
ATOM 4696 C C . GLY A 1 614 ? -3.425 2.451 0.046 1.00 95.00 614 GLY A C 1
ATOM 4697 O O . GLY A 1 614 ? -3.305 2.881 -1.101 1.00 95.00 614 GLY A O 1
ATOM 4698 N N . HIS A 1 615 ? -2.726 2.962 1.056 1.00 92.19 615 HIS A N 1
ATOM 4699 C CA . HIS A 1 615 ? -1.701 3.979 0.821 1.00 92.19 615 HIS A CA 1
ATOM 4700 C C . HIS A 1 615 ? -0.409 3.325 0.307 1.00 92.19 615 HIS A C 1
ATOM 4702 O O . HIS A 1 615 ? 0.346 2.736 1.074 1.00 92.19 615 HIS A O 1
ATOM 4708 N N . VAL A 1 616 ? -0.154 3.443 -0.995 1.00 89.75 616 VAL A N 1
ATOM 4709 C CA . VAL A 1 616 ? 1.070 2.965 -1.669 1.00 89.75 616 VAL A CA 1
ATOM 4710 C C . VAL A 1 616 ? 1.926 4.169 -2.071 1.00 89.75 616 VAL A C 1
ATOM 4712 O O . VAL A 1 616 ? 1.371 5.133 -2.592 1.00 89.75 616 VAL A O 1
ATOM 4715 N N . LYS A 1 617 ? 3.246 4.162 -1.850 1.00 78.00 617 LYS A N 1
ATOM 4716 C CA . LYS A 1 617 ? 4.115 5.232 -2.380 1.00 78.00 617 LYS A CA 1
ATOM 4717 C C . LYS A 1 617 ? 4.567 4.885 -3.798 1.00 78.00 617 LYS A C 1
ATOM 4719 O O . LYS A 1 617 ? 5.151 3.828 -4.006 1.00 78.00 617 LYS A O 1
ATOM 4724 N N . GLU A 1 618 ? 4.325 5.780 -4.749 1.00 59.41 618 GLU A N 1
ATOM 4725 C CA . GLU A 1 618 ? 4.846 5.662 -6.115 1.00 59.41 618 GLU A CA 1
ATOM 4726 C C . GLU A 1 618 ? 6.325 6.090 -6.165 1.00 59.41 618 GLU A C 1
ATOM 4728 O O . GLU A 1 618 ? 6.729 7.032 -5.477 1.00 59.41 618 GLU A O 1
ATOM 4733 N N . GLY A 1 619 ? 7.138 5.386 -6.959 1.00 51.50 619 GLY A N 1
ATOM 4734 C CA . GLY A 1 619 ? 8.493 5.813 -7.335 1.00 51.50 619 GLY A CA 1
ATOM 4735 C C . GLY A 1 619 ? 9.569 5.802 -6.240 1.00 51.50 619 GLY A C 1
ATOM 4736 O O . GLY A 1 619 ? 10.659 6.305 -6.483 1.00 51.50 619 GLY A O 1
ATOM 4737 N N . ASN A 1 620 ? 9.303 5.257 -5.048 1.00 52.44 620 ASN A N 1
ATOM 4738 C CA . ASN A 1 620 ? 10.312 5.115 -3.993 1.00 52.44 620 ASN A CA 1
ATOM 4739 C C . ASN A 1 620 ? 10.553 3.640 -3.670 1.00 52.44 620 ASN A C 1
ATOM 4741 O O . ASN A 1 620 ? 9.646 2.959 -3.187 1.00 52.44 620 ASN A O 1
ATOM 4745 N N . ALA A 1 621 ? 11.787 3.179 -3.866 1.00 61.12 621 ALA A N 1
ATOM 4746 C CA . ALA A 1 621 ? 12.241 1.900 -3.345 1.00 61.12 621 ALA A CA 1
ATOM 4747 C C . ALA A 1 621 ? 12.280 1.951 -1.810 1.00 61.12 621 ALA A C 1
ATOM 4749 O O . ALA A 1 621 ? 12.994 2.761 -1.210 1.00 61.12 621 ALA A O 1
ATOM 4750 N N . PHE A 1 622 ? 11.495 1.098 -1.149 1.00 78.12 622 PHE A N 1
ATOM 4751 C CA . PHE A 1 622 ? 11.644 0.884 0.287 1.00 78.12 622 PHE A CA 1
ATOM 4752 C C . PHE A 1 622 ? 12.739 -0.150 0.518 1.00 78.12 622 PHE A C 1
ATOM 4754 O O . PHE A 1 622 ? 12.617 -1.299 0.097 1.00 78.12 622 PHE A O 1
ATOM 4761 N N . LEU A 1 623 ? 13.790 0.257 1.222 1.00 87.69 623 LEU A N 1
ATOM 4762 C CA . LEU A 1 623 ? 14.913 -0.613 1.545 1.00 87.69 623 LEU A CA 1
ATOM 4763 C C . LEU A 1 623 ? 14.659 -1.347 2.872 1.00 87.69 623 LEU A C 1
ATOM 4765 O O . LEU A 1 623 ? 14.183 -0.726 3.831 1.00 87.69 623 LEU A O 1
ATOM 4769 N N . PRO A 1 624 ? 15.003 -2.640 2.979 1.00 89.19 624 PRO A N 1
ATOM 4770 C CA . PRO A 1 624 ? 15.020 -3.342 4.250 1.00 89.19 624 PRO A CA 1
ATOM 4771 C C . PRO A 1 624 ? 16.008 -2.701 5.226 1.00 89.19 624 PRO A C 1
ATOM 4773 O O . PRO A 1 624 ? 17.172 -2.469 4.903 1.00 89.19 624 PRO A O 1
ATOM 4776 N N . GLU A 1 625 ? 15.563 -2.461 6.456 1.00 90.88 625 GLU A N 1
ATOM 4777 C CA . GLU A 1 625 ? 16.419 -1.929 7.514 1.00 90.88 625 GLU A CA 1
ATOM 4778 C C . GLU A 1 625 ? 17.407 -3.007 7.984 1.00 90.88 625 GLU A C 1
ATOM 4780 O O . GLU A 1 625 ? 17.006 -4.042 8.514 1.00 90.88 625 GLU A O 1
ATOM 4785 N N . ARG A 1 626 ? 18.708 -2.782 7.786 1.00 89.00 626 ARG A N 1
ATOM 4786 C CA . ARG A 1 626 ? 19.759 -3.774 8.076 1.00 89.00 626 ARG A CA 1
ATOM 4787 C C . ARG A 1 626 ? 20.444 -3.563 9.424 1.00 89.00 626 ARG A C 1
ATOM 4789 O O . ARG A 1 626 ? 21.233 -4.414 9.826 1.00 89.00 626 ARG A O 1
ATOM 4796 N N . ASP A 1 627 ? 20.158 -2.475 10.138 1.00 85.25 627 ASP A N 1
ATOM 4797 C CA . ASP A 1 627 ? 20.723 -2.225 11.466 1.00 85.25 627 ASP A CA 1
ATOM 4798 C C . ASP A 1 627 ? 19.925 -2.964 12.565 1.00 85.25 627 ASP A C 1
ATOM 4800 O O . ASP A 1 627 ? 18.755 -2.638 12.790 1.00 85.25 627 ASP A O 1
ATOM 4804 N N . PRO A 1 628 ? 20.539 -3.901 13.322 1.00 85.50 628 PRO A N 1
ATOM 4805 C CA . PRO A 1 628 ? 19.882 -4.629 14.411 1.00 85.50 628 PRO A CA 1
ATOM 4806 C C . PRO A 1 628 ? 19.325 -3.759 15.545 1.00 85.50 628 PRO A C 1
ATOM 4808 O O . PRO A 1 628 ? 18.548 -4.252 16.361 1.00 85.50 628 PRO A O 1
ATOM 4811 N N . GLN A 1 629 ? 19.746 -2.495 15.653 1.00 82.69 629 GLN A N 1
ATOM 4812 C CA . GLN A 1 629 ? 19.259 -1.557 16.672 1.00 82.69 629 GLN A CA 1
ATOM 4813 C C . GLN A 1 629 ? 17.974 -0.831 16.260 1.00 82.69 629 GLN A C 1
ATOM 4815 O O . GLN A 1 629 ? 17.356 -0.141 17.074 1.00 82.69 629 GLN A O 1
ATOM 4820 N N . ARG A 1 630 ? 17.567 -0.946 14.995 1.00 82.19 630 ARG A N 1
ATOM 4821 C CA . ARG A 1 630 ? 16.400 -0.252 14.456 1.00 82.19 630 ARG A CA 1
ATOM 4822 C C . ARG A 1 630 ? 15.155 -1.123 14.577 1.00 82.19 630 ARG A C 1
ATOM 4824 O O . ARG A 1 630 ? 15.195 -2.342 14.453 1.00 82.19 630 ARG A O 1
ATOM 4831 N N . ARG A 1 631 ? 14.009 -0.469 14.794 1.00 77.88 631 ARG A N 1
ATOM 4832 C CA . ARG A 1 631 ? 12.715 -1.124 15.061 1.00 77.88 631 ARG A CA 1
ATOM 4833 C C . ARG A 1 631 ? 12.290 -2.119 13.974 1.00 77.88 631 ARG A C 1
ATOM 4835 O O . ARG A 1 631 ? 11.637 -3.104 14.296 1.00 77.88 631 ARG A O 1
ATOM 4842 N N . TYR A 1 632 ? 12.639 -1.841 12.720 1.00 84.38 632 TYR A N 1
ATOM 4843 C CA . TYR A 1 632 ? 12.222 -2.613 11.546 1.00 84.38 632 TYR A CA 1
ATOM 4844 C C . TYR A 1 632 ? 13.332 -3.513 10.998 1.00 84.38 632 TYR A C 1
ATOM 4846 O O . TYR A 1 632 ? 13.281 -3.890 9.831 1.00 84.38 632 TYR A O 1
ATOM 4854 N N . TYR A 1 633 ? 14.330 -3.838 11.828 1.00 86.50 633 TYR A N 1
ATOM 4855 C CA . TYR A 1 633 ? 15.455 -4.675 11.436 1.00 86.50 633 TYR A CA 1
ATOM 4856 C C . TYR A 1 633 ? 15.005 -5.964 10.741 1.00 86.50 633 TYR A C 1
ATOM 4858 O O . TYR A 1 633 ? 14.263 -6.773 11.306 1.00 86.50 633 TYR A O 1
ATOM 4866 N N . LEU A 1 634 ? 15.520 -6.165 9.532 1.00 89.81 634 LEU A N 1
ATOM 4867 C CA . LEU A 1 634 ? 15.316 -7.344 8.720 1.00 89.81 634 LEU A CA 1
ATOM 4868 C C . LEU A 1 634 ? 16.672 -7.831 8.184 1.00 89.81 634 LEU A C 1
ATOM 4870 O O . LEU A 1 634 ? 17.238 -7.214 7.275 1.00 89.81 634 LEU A O 1
ATOM 4874 N N . PRO A 1 635 ? 17.222 -8.936 8.717 1.00 90.62 635 PRO A N 1
ATOM 4875 C CA . PRO A 1 635 ? 18.510 -9.447 8.265 1.00 90.62 635 PRO A CA 1
ATOM 4876 C C . PRO A 1 635 ? 18.462 -9.919 6.810 1.00 90.62 635 PRO A C 1
ATOM 4878 O O . PRO A 1 635 ? 17.467 -10.483 6.351 1.00 90.62 635 PRO A O 1
ATOM 4881 N N . GLU A 1 636 ? 19.585 -9.768 6.110 1.00 92.38 636 GLU A N 1
ATOM 4882 C CA . GLU A 1 636 ? 19.768 -10.243 4.730 1.00 92.38 636 GLU A CA 1
ATOM 4883 C C . GLU A 1 636 ? 19.552 -11.758 4.603 1.00 92.38 636 GLU A C 1
ATOM 4885 O O . GLU A 1 636 ? 18.998 -12.236 3.620 1.00 92.38 636 GLU A O 1
ATOM 4890 N N . SER A 1 637 ? 19.882 -12.519 5.652 1.00 92.88 637 SER A N 1
ATOM 4891 C CA . SER A 1 637 ? 19.632 -13.964 5.703 1.00 92.88 637 SER A CA 1
ATOM 4892 C C . SER A 1 637 ? 18.148 -14.347 5.695 1.00 92.88 637 SER A C 1
ATOM 4894 O O . SER A 1 637 ? 17.828 -15.488 5.368 1.00 92.88 637 SER A O 1
ATOM 4896 N N . VAL A 1 638 ? 17.251 -13.429 6.072 1.00 90.69 638 VAL A N 1
ATOM 4897 C CA . VAL A 1 638 ? 15.793 -13.625 6.033 1.00 90.69 638 VAL A CA 1
ATOM 4898 C C . VAL A 1 638 ? 15.203 -13.031 4.755 1.00 90.69 638 VAL A C 1
ATOM 4900 O O . VAL A 1 638 ? 14.297 -13.622 4.174 1.00 90.69 638 VAL A O 1
ATOM 4903 N N . TYR A 1 639 ? 15.725 -11.891 4.296 1.00 92.69 639 TYR A N 1
ATOM 4904 C CA . TYR A 1 639 ? 15.305 -11.242 3.056 1.00 92.69 639 TYR A CA 1
ATOM 4905 C C . TYR A 1 639 ? 16.528 -10.739 2.278 1.00 92.69 639 TYR A C 1
ATOM 4907 O O . TYR A 1 639 ? 17.049 -9.669 2.616 1.00 92.69 639 TYR A O 1
ATOM 4915 N N . PRO A 1 640 ? 16.998 -11.489 1.264 1.00 91.75 640 PRO A N 1
ATOM 4916 C CA . PRO A 1 640 ? 18.254 -11.195 0.576 1.00 91.75 640 PRO A CA 1
ATOM 4917 C C . PRO A 1 640 ? 18.140 -10.085 -0.474 1.00 91.75 640 PRO A C 1
ATOM 4919 O O . PRO A 1 640 ? 19.160 -9.592 -0.934 1.00 91.75 640 PRO A O 1
ATOM 4922 N N . LEU A 1 641 ? 16.926 -9.688 -0.870 1.00 90.56 641 LEU A N 1
ATOM 4923 C CA . LEU A 1 641 ? 16.741 -8.629 -1.865 1.00 90.56 641 LEU A CA 1
ATOM 4924 C C . LEU A 1 641 ? 17.038 -7.255 -1.253 1.00 90.56 641 LEU A C 1
ATOM 4926 O O . LEU A 1 641 ? 16.780 -7.024 -0.068 1.00 90.56 641 LEU A O 1
ATOM 4930 N N . GLU A 1 642 ? 17.574 -6.347 -2.065 1.00 89.06 642 GLU A N 1
ATOM 4931 C CA . GLU A 1 642 ? 17.937 -4.987 -1.642 1.00 89.06 642 GLU A CA 1
ATOM 4932 C C . GLU A 1 642 ? 16.719 -4.083 -1.443 1.00 89.06 642 GLU A C 1
ATOM 4934 O O . GLU A 1 642 ? 16.779 -3.146 -0.652 1.00 89.06 642 GLU A O 1
ATOM 4939 N N . GLU A 1 643 ? 15.598 -4.403 -2.089 1.00 89.56 643 GLU A N 1
ATOM 4940 C CA . GLU A 1 643 ? 14.380 -3.597 -2.073 1.00 89.56 643 GLU A CA 1
ATOM 4941 C C . GLU A 1 643 ? 13.151 -4.457 -1.765 1.00 89.56 643 GLU A C 1
ATOM 4943 O O . GLU A 1 643 ? 13.090 -5.651 -2.089 1.00 89.56 643 GLU A O 1
ATOM 4948 N N . PHE A 1 644 ? 12.153 -3.855 -1.123 1.00 89.56 644 PHE A N 1
ATOM 4949 C CA . PHE A 1 644 ? 10.826 -4.445 -1.003 1.00 89.56 644 PHE A CA 1
ATOM 4950 C C . PHE A 1 644 ? 10.032 -4.266 -2.301 1.00 89.56 644 PHE A C 1
ATOM 4952 O O . PHE A 1 644 ? 10.158 -3.226 -2.949 1.00 89.56 644 PHE A O 1
ATOM 4959 N N . PRO A 1 645 ? 9.157 -5.225 -2.666 1.00 90.62 645 PRO A N 1
ATOM 4960 C CA . PRO A 1 645 ? 8.170 -4.961 -3.706 1.00 90.62 645 PRO A CA 1
ATOM 4961 C C . PRO A 1 645 ? 7.236 -3.825 -3.261 1.00 90.62 645 PRO A C 1
ATOM 4963 O O . PRO A 1 645 ? 7.135 -3.563 -2.062 1.00 90.62 645 PRO A O 1
ATOM 4966 N N . PRO A 1 646 ? 6.484 -3.189 -4.173 1.00 90.69 646 PRO A N 1
ATOM 4967 C CA . PRO A 1 646 ? 5.424 -2.270 -3.778 1.00 90.69 646 PRO A CA 1
ATOM 4968 C C . PRO A 1 646 ? 4.458 -2.931 -2.782 1.00 90.69 646 PRO A C 1
ATOM 4970 O O . PRO A 1 646 ? 4.059 -4.084 -2.963 1.00 90.69 646 PRO A O 1
ATOM 4973 N N . PHE A 1 647 ? 4.042 -2.191 -1.753 1.00 93.56 647 PHE A N 1
ATOM 4974 C CA . PHE A 1 647 ? 3.075 -2.645 -0.749 1.00 93.56 647 PHE A CA 1
ATOM 4975 C C . PHE A 1 647 ? 2.163 -1.498 -0.297 1.00 93.56 647 PHE A C 1
ATOM 4977 O O . PHE A 1 647 ? 2.540 -0.325 -0.359 1.00 93.56 647 PHE A O 1
ATOM 4984 N N . ALA A 1 648 ? 0.955 -1.832 0.164 1.00 93.50 648 ALA A N 1
ATOM 4985 C CA . ALA A 1 648 ? 0.090 -0.876 0.851 1.00 93.50 648 ALA A CA 1
ATOM 4986 C C . ALA A 1 648 ? 0.529 -0.761 2.316 1.00 93.50 648 ALA A C 1
ATOM 4988 O O . ALA A 1 648 ? 0.678 -1.773 2.998 1.00 93.50 648 ALA A O 1
ATOM 4989 N N . TRP A 1 649 ? 0.751 0.463 2.790 1.00 89.69 649 TRP A N 1
ATOM 4990 C CA . TRP A 1 649 ? 1.299 0.738 4.118 1.00 89.69 649 TRP A CA 1
ATOM 4991 C C . TRP A 1 649 ? 0.471 0.160 5.274 1.00 89.69 649 TRP A C 1
ATOM 4993 O O . TRP A 1 649 ? -0.757 0.233 5.287 1.00 89.69 649 TRP A O 1
ATOM 5003 N N . GLY A 1 650 ? 1.176 -0.342 6.293 1.00 81.06 650 GLY A N 1
ATOM 5004 C CA . GLY A 1 650 ? 0.615 -1.130 7.394 1.00 81.06 650 GLY A CA 1
ATOM 5005 C C . GLY A 1 650 ? -0.558 -0.571 8.204 1.00 81.06 650 GLY A C 1
ATOM 5006 O O . GLY A 1 650 ? -1.349 -1.401 8.667 1.00 81.06 650 GLY A O 1
ATOM 5007 N N . PRO A 1 651 ? -0.753 0.753 8.383 1.00 93.31 651 PRO A N 1
ATOM 5008 C CA . PRO A 1 651 ? -1.879 1.243 9.172 1.00 93.31 651 PRO A CA 1
ATOM 5009 C C . PRO A 1 651 ? -3.239 0.903 8.570 1.00 93.31 651 PRO A C 1
ATOM 5011 O O . PRO A 1 651 ? -4.203 0.747 9.314 1.00 93.31 651 PRO A O 1
ATOM 5014 N N . HIS A 1 652 ? -3.350 0.780 7.243 1.00 96.00 652 HIS A N 1
ATOM 5015 C CA . HIS A 1 652 ? -4.610 0.422 6.595 1.00 96.00 652 HIS A CA 1
ATOM 5016 C C . HIS A 1 652 ? -4.436 -0.116 5.177 1.00 96.00 652 HIS A C 1
ATOM 5018 O O . HIS A 1 652 ? -3.726 0.444 4.346 1.00 96.00 652 HIS A O 1
ATOM 5024 N N . TYR A 1 653 ? -5.175 -1.180 4.876 1.00 97.25 653 TYR A N 1
ATOM 5025 C CA . TYR A 1 653 ? -5.324 -1.694 3.518 1.00 97.25 653 TYR A CA 1
ATOM 5026 C C . TYR A 1 653 ? -6.619 -2.493 3.370 1.00 97.25 653 TYR A C 1
ATOM 5028 O O . TYR A 1 653 ? -7.163 -3.047 4.326 1.00 97.25 653 TYR A O 1
ATOM 5036 N N . LEU A 1 654 ? -7.121 -2.527 2.144 1.00 97.44 654 LEU A N 1
ATOM 5037 C CA . LEU A 1 654 ? -8.345 -3.176 1.713 1.00 97.44 654 LEU A CA 1
ATOM 5038 C C . LEU A 1 654 ? -8.003 -4.356 0.804 1.00 97.44 654 LEU A C 1
ATOM 5040 O O . LEU A 1 654 ? -7.150 -4.241 -0.074 1.00 97.44 654 LEU A O 1
ATOM 5044 N N . MET A 1 655 ? -8.707 -5.466 0.991 1.00 97.88 655 MET A N 1
ATOM 5045 C CA . MET A 1 655 ? -8.623 -6.656 0.153 1.00 97.88 655 MET A CA 1
ATOM 5046 C C . MET A 1 655 ? -10.015 -7.098 -0.298 1.00 97.88 655 MET A C 1
ATOM 5048 O O . MET A 1 655 ? -10.997 -6.932 0.436 1.00 97.88 655 MET A O 1
ATOM 5052 N N . SER A 1 656 ? -10.109 -7.680 -1.491 1.00 97.56 656 SER A N 1
ATOM 5053 C CA . SER A 1 656 ? -11.291 -8.448 -1.891 1.00 97.56 656 SER A CA 1
ATOM 5054 C C . SER A 1 656 ? -11.319 -9.810 -1.186 1.00 97.56 656 SER A C 1
ATOM 5056 O O . SER A 1 656 ? -10.306 -10.308 -0.691 1.00 97.56 656 SER A O 1
ATOM 5058 N N . MET A 1 657 ? -12.499 -10.417 -1.084 1.00 96.56 657 MET A N 1
ATOM 5059 C CA . MET A 1 657 ? -12.659 -11.659 -0.318 1.00 96.56 657 MET A CA 1
ATOM 5060 C C . MET A 1 657 ? -11.920 -12.866 -0.918 1.00 96.56 657 MET A C 1
ATOM 5062 O O . MET A 1 657 ? -11.475 -13.732 -0.177 1.00 96.56 657 MET A O 1
ATOM 5066 N N . ASP A 1 658 ? -11.735 -12.928 -2.234 1.00 96.62 658 ASP A N 1
ATOM 5067 C CA . ASP A 1 658 ? -10.937 -13.965 -2.904 1.00 96.62 658 ASP A CA 1
ATOM 5068 C C . ASP A 1 658 ? -9.452 -13.922 -2.498 1.00 96.62 658 ASP A C 1
ATOM 5070 O O . ASP A 1 658 ? -8.833 -14.968 -2.294 1.00 96.62 658 ASP A O 1
ATOM 5074 N N . VAL A 1 659 ? -8.910 -12.723 -2.274 1.00 98.06 659 VAL A N 1
ATOM 5075 C CA . VAL A 1 659 ? -7.563 -12.525 -1.722 1.00 98.06 659 VAL A CA 1
ATOM 5076 C C . VAL A 1 659 ? -7.481 -13.041 -0.280 1.00 98.06 659 VAL A C 1
ATOM 5078 O O . VAL A 1 659 ? -6.536 -13.743 0.091 1.00 98.06 659 VAL A O 1
ATOM 5081 N N . VAL A 1 660 ? -8.496 -12.750 0.537 1.00 98.12 660 VAL A N 1
ATOM 5082 C CA . VAL A 1 660 ? -8.582 -13.262 1.916 1.00 98.12 660 VAL A CA 1
ATOM 5083 C C . VAL A 1 660 ? -8.721 -14.779 1.943 1.00 98.12 660 VAL A C 1
ATOM 5085 O O . VAL A 1 660 ? -8.063 -15.439 2.745 1.00 98.12 660 VAL A O 1
ATOM 5088 N N . ASP A 1 661 ? -9.520 -15.342 1.041 1.00 97.06 661 ASP A N 1
ATOM 5089 C CA . ASP A 1 661 ? -9.708 -16.780 0.892 1.00 97.06 661 ASP A CA 1
ATOM 5090 C C . ASP A 1 661 ? -8.403 -17.493 0.529 1.00 97.06 661 ASP A C 1
ATOM 5092 O O . ASP A 1 661 ? -8.129 -18.562 1.080 1.00 97.06 661 ASP A O 1
ATOM 5096 N N . PHE A 1 662 ? -7.579 -16.901 -0.342 1.00 97.81 662 PHE A N 1
ATOM 5097 C CA . PHE A 1 662 ? -6.245 -17.414 -0.652 1.00 97.81 662 PHE A CA 1
ATOM 5098 C C . PHE A 1 662 ? -5.365 -17.478 0.603 1.00 97.81 662 PHE A C 1
ATOM 5100 O O . PHE A 1 662 ? -4.780 -18.527 0.886 1.00 97.81 662 PHE A O 1
ATOM 5107 N N . ILE A 1 663 ? -5.303 -16.400 1.389 1.00 97.88 663 ILE A N 1
ATOM 5108 C CA . ILE A 1 663 ? -4.489 -16.364 2.614 1.00 97.88 663 ILE A CA 1
ATOM 5109 C C . ILE A 1 663 ? -5.023 -17.359 3.651 1.00 97.88 663 ILE A C 1
ATOM 5111 O O . ILE A 1 663 ? -4.257 -18.122 4.237 1.00 97.88 663 ILE A O 1
ATOM 5115 N N . ALA A 1 664 ? -6.341 -17.388 3.856 1.00 97.25 664 ALA A N 1
ATOM 5116 C CA . ALA A 1 664 ? -6.991 -18.277 4.810 1.00 97.25 664 ALA A CA 1
ATOM 5117 C C . ALA A 1 664 ? -6.792 -19.758 4.457 1.00 97.25 664 ALA A C 1
ATOM 5119 O O . ALA A 1 664 ? -6.644 -20.579 5.366 1.00 97.25 664 ALA A O 1
ATOM 5120 N N . TYR A 1 665 ? -6.795 -20.094 3.161 1.00 97.00 665 TYR A N 1
ATOM 5121 C CA . TYR A 1 665 ? -6.580 -21.450 2.654 1.00 97.00 665 TYR A CA 1
ATOM 5122 C C . TYR A 1 665 ? -5.120 -21.903 2.781 1.00 97.00 665 TYR A C 1
ATOM 5124 O O . TYR A 1 665 ? -4.885 -23.052 3.139 1.00 97.00 665 TYR A O 1
ATOM 5132 N N . ASN A 1 666 ? -4.154 -21.009 2.543 1.00 96.81 666 ASN A N 1
ATOM 5133 C CA . ASN A 1 666 ? -2.713 -21.308 2.585 1.00 96.81 666 ASN A CA 1
ATOM 5134 C C . ASN A 1 666 ? -2.054 -20.889 3.918 1.00 96.81 666 ASN A C 1
ATOM 5136 O O . ASN A 1 666 ? -0.867 -20.563 3.970 1.00 96.81 666 ASN A O 1
ATOM 5140 N N . ARG A 1 667 ? -2.827 -20.835 5.013 1.00 94.94 667 ARG A N 1
ATOM 5141 C CA . ARG A 1 667 ? -2.378 -20.326 6.324 1.00 94.94 667 ARG A CA 1
ATOM 5142 C C . ARG A 1 667 ? -1.075 -20.975 6.812 1.00 94.94 667 ARG A C 1
ATOM 5144 O O . ARG A 1 667 ? -0.252 -20.290 7.428 1.00 94.94 667 ARG A O 1
ATOM 5151 N N . GLU A 1 668 ? -0.912 -22.277 6.592 1.00 93.94 668 GLU A N 1
ATOM 5152 C CA . GLU A 1 668 ? 0.230 -23.056 7.091 1.00 93.94 668 GLU A CA 1
ATOM 5153 C C . GLU A 1 668 ? 1.498 -22.825 6.257 1.00 93.94 668 GLU A C 1
ATOM 5155 O O . GLU A 1 668 ? 2.609 -22.830 6.785 1.00 93.94 668 GLU A O 1
ATOM 5160 N N . GLU A 1 669 ? 1.339 -22.591 4.956 1.00 93.81 669 GLU A N 1
ATOM 5161 C CA . GLU A 1 669 ? 2.427 -22.400 3.999 1.00 93.81 669 GLU A CA 1
ATOM 5162 C C . GLU A 1 669 ? 2.953 -20.959 3.990 1.00 93.81 669 GLU A C 1
ATOM 5164 O O . GLU A 1 669 ? 4.128 -20.721 3.702 1.00 93.81 669 GLU A O 1
ATOM 5169 N N . LEU A 1 670 ? 2.096 -19.990 4.319 1.00 94.06 670 LEU A N 1
ATOM 5170 C CA . LEU A 1 670 ? 2.422 -18.568 4.296 1.00 94.06 670 LEU A CA 1
ATOM 5171 C C . LEU A 1 670 ? 3.196 -18.138 5.553 1.00 94.06 670 LEU A C 1
ATOM 5173 O O . LEU A 1 670 ? 2.650 -18.009 6.656 1.00 94.06 670 LEU A O 1
ATOM 5177 N N . GLN A 1 671 ? 4.496 -17.894 5.376 1.00 91.25 671 GLN A N 1
ATOM 5178 C CA . GLN A 1 671 ? 5.409 -17.445 6.430 1.00 91.25 671 GLN A CA 1
ATOM 5179 C C . GLN A 1 671 ? 5.535 -15.921 6.460 1.00 91.25 671 GLN A C 1
ATOM 5181 O O . GLN A 1 671 ? 5.591 -15.274 5.415 1.00 91.25 671 GLN A O 1
ATOM 5186 N N . GLY A 1 672 ? 5.572 -15.354 7.668 1.00 89.69 672 GLY A N 1
ATOM 5187 C CA . GLY A 1 672 ? 5.685 -13.913 7.876 1.00 89.69 672 GLY A CA 1
ATOM 5188 C C . GLY A 1 672 ? 7.120 -13.397 7.871 1.00 89.69 672 GLY A C 1
ATOM 5189 O O . GLY A 1 672 ? 8.051 -14.111 8.243 1.00 89.69 672 GLY A O 1
ATOM 5190 N N . LEU A 1 673 ? 7.282 -12.129 7.496 1.00 88.69 673 LEU A N 1
ATOM 5191 C CA . LEU A 1 673 ? 8.564 -11.439 7.423 1.00 88.69 673 LEU A CA 1
ATOM 5192 C C . LEU A 1 673 ? 8.801 -10.568 8.664 1.00 88.69 673 LEU A C 1
ATOM 5194 O O . LEU A 1 673 ? 8.563 -9.360 8.665 1.00 88.69 673 LEU A O 1
ATOM 5198 N N . GLY A 1 674 ? 9.267 -11.189 9.750 1.00 83.38 674 GLY A N 1
ATOM 5199 C CA . GLY A 1 674 ? 9.536 -10.485 11.007 1.00 83.38 674 GLY A CA 1
ATOM 5200 C C . GLY A 1 674 ? 8.311 -9.712 11.515 1.00 83.38 674 GLY A C 1
ATOM 5201 O O . GLY A 1 674 ? 7.226 -10.272 11.633 1.00 83.38 674 GLY A O 1
ATOM 5202 N N . CYS A 1 675 ? 8.484 -8.418 11.804 1.00 85.69 675 CYS A N 1
ATOM 5203 C CA . CYS A 1 675 ? 7.416 -7.531 12.283 1.00 85.69 675 CYS A CA 1
ATOM 5204 C C . CYS A 1 675 ? 6.640 -6.792 11.173 1.00 85.69 675 CYS A C 1
ATOM 5206 O O . CYS A 1 675 ? 5.778 -5.977 11.492 1.00 85.69 675 CYS A O 1
ATOM 5208 N N . LEU A 1 676 ? 6.951 -7.050 9.898 1.00 92.06 676 LEU A N 1
ATOM 5209 C CA . LEU A 1 676 ? 6.468 -6.279 8.749 1.00 92.06 676 LEU A CA 1
ATOM 5210 C C . LEU A 1 676 ? 5.230 -6.944 8.139 1.00 92.06 676 LEU A C 1
ATOM 5212 O O . LEU A 1 676 ? 5.340 -7.723 7.190 1.00 92.06 676 LEU A O 1
ATOM 5216 N N . ASP A 1 677 ? 4.050 -6.713 8.712 1.00 93.19 677 ASP A N 1
ATOM 5217 C CA . ASP A 1 677 ? 2.803 -7.310 8.217 1.00 93.19 677 ASP A CA 1
ATOM 5218 C C . ASP A 1 677 ? 2.413 -6.796 6.829 1.00 93.19 677 ASP A C 1
ATOM 5220 O O . ASP A 1 677 ? 1.984 -7.585 5.992 1.00 93.19 677 ASP A O 1
ATOM 5224 N N . ASP A 1 678 ? 2.635 -5.517 6.550 1.00 93.06 678 ASP A N 1
ATOM 5225 C CA . ASP A 1 678 ? 2.382 -4.902 5.246 1.00 93.06 678 ASP A CA 1
ATOM 5226 C C . ASP A 1 678 ? 3.216 -5.503 4.110 1.00 93.06 678 ASP A C 1
ATOM 5228 O O . ASP A 1 678 ? 2.662 -5.977 3.115 1.00 93.06 678 ASP A O 1
ATOM 5232 N N . VAL A 1 679 ? 4.537 -5.567 4.286 1.00 94.12 679 VAL A N 1
ATOM 5233 C CA . VAL A 1 679 ? 5.446 -6.196 3.317 1.00 94.12 679 VAL A CA 1
ATOM 5234 C C . VAL A 1 679 ? 5.142 -7.689 3.181 1.00 94.12 679 VAL A C 1
ATOM 5236 O O . VAL A 1 679 ? 5.149 -8.229 2.074 1.00 94.12 679 VAL A O 1
ATOM 5239 N N . THR A 1 680 ? 4.842 -8.365 4.295 1.00 95.44 680 THR A N 1
ATOM 5240 C CA . THR A 1 680 ? 4.487 -9.790 4.288 1.00 95.44 680 THR A CA 1
ATOM 5241 C C . THR A 1 680 ? 3.270 -10.057 3.405 1.00 95.44 680 THR A C 1
ATOM 5243 O O . THR A 1 680 ? 3.316 -10.961 2.570 1.00 95.44 680 THR A O 1
ATOM 5246 N N . ILE A 1 681 ? 2.193 -9.281 3.575 1.00 96.62 681 ILE A N 1
ATOM 5247 C CA . ILE A 1 681 ? 0.976 -9.438 2.774 1.00 96.62 681 ILE A CA 1
ATOM 5248 C C . ILE A 1 681 ? 1.303 -9.228 1.297 1.00 96.62 681 ILE A C 1
ATOM 5250 O O . ILE A 1 681 ? 0.985 -10.096 0.491 1.00 96.62 681 ILE A O 1
ATOM 5254 N N . ALA A 1 682 ? 2.008 -8.151 0.939 1.00 95.25 682 ALA A N 1
ATOM 5255 C CA . ALA A 1 682 ? 2.384 -7.902 -0.452 1.00 95.25 682 ALA A CA 1
ATOM 5256 C C . ALA A 1 682 ? 3.155 -9.081 -1.073 1.00 95.25 682 ALA A C 1
ATOM 5258 O O . ALA A 1 682 ? 2.814 -9.528 -2.167 1.00 95.25 682 ALA A O 1
ATOM 5259 N N . LEU A 1 683 ? 4.126 -9.656 -0.354 1.00 94.25 683 LEU A N 1
ATOM 5260 C CA . LEU A 1 683 ? 4.880 -10.826 -0.819 1.00 94.25 683 LEU A CA 1
ATOM 5261 C C . LEU A 1 683 ? 3.997 -12.062 -1.038 1.00 94.25 683 LEU A C 1
ATOM 5263 O O . LEU A 1 683 ? 4.177 -12.769 -2.029 1.00 94.25 683 LEU A O 1
ATOM 5267 N N . TRP A 1 684 ? 3.038 -12.329 -0.148 1.00 96.19 684 TRP A N 1
ATOM 5268 C CA . TRP A 1 684 ? 2.094 -13.438 -0.331 1.00 96.19 684 TRP A CA 1
ATOM 5269 C C . TRP A 1 684 ? 1.223 -13.244 -1.572 1.00 96.19 684 TRP A C 1
ATOM 5271 O O . TRP A 1 684 ? 0.956 -14.205 -2.292 1.00 96.19 684 TRP A O 1
ATOM 5281 N N . LEU A 1 685 ? 0.814 -12.007 -1.849 1.00 96.62 685 LEU A N 1
ATOM 5282 C CA . LEU A 1 685 ? -0.060 -11.674 -2.973 1.00 96.62 685 LEU A CA 1
ATOM 5283 C C . LEU A 1 685 ? 0.656 -11.683 -4.329 1.00 96.62 685 LEU A C 1
ATOM 5285 O O . LEU A 1 685 ? 0.038 -12.011 -5.344 1.00 96.62 685 LEU A O 1
ATOM 5289 N N . LEU A 1 686 ? 1.975 -11.470 -4.357 1.00 92.88 686 LEU A N 1
ATOM 5290 C CA . LEU A 1 686 ? 2.775 -11.669 -5.572 1.00 92.88 686 LEU A CA 1
ATOM 5291 C C . LEU A 1 686 ? 2.700 -13.108 -6.103 1.00 92.88 686 LEU A C 1
ATOM 5293 O O . LEU A 1 686 ? 2.748 -13.311 -7.319 1.00 92.88 686 LEU A O 1
ATOM 5297 N N . ALA A 1 687 ? 2.517 -14.108 -5.231 1.00 92.44 687 ALA A N 1
ATOM 5298 C CA . ALA A 1 687 ? 2.368 -15.507 -5.643 1.00 92.44 687 ALA A CA 1
ATOM 5299 C C . ALA A 1 687 ? 1.131 -15.746 -6.529 1.00 92.44 687 ALA A C 1
ATOM 5301 O O . ALA A 1 687 ? 1.103 -16.709 -7.296 1.00 92.44 687 ALA A O 1
ATOM 5302 N N . ILE A 1 688 ? 0.135 -14.858 -6.448 1.00 94.38 688 ILE A N 1
ATOM 5303 C CA . ILE A 1 688 ? -1.084 -14.873 -7.267 1.00 94.38 688 ILE A CA 1
ATOM 5304 C C . ILE A 1 688 ? -1.189 -13.658 -8.202 1.00 94.38 688 ILE A C 1
ATOM 5306 O O . ILE A 1 688 ? -2.241 -13.440 -8.789 1.00 94.38 688 ILE A O 1
ATOM 5310 N N . GLN A 1 689 ? -0.098 -12.900 -8.383 1.00 95.00 689 GLN A N 1
ATOM 5311 C CA . GLN A 1 689 ? -0.026 -11.716 -9.258 1.00 95.00 689 GLN A CA 1
ATOM 5312 C C . GLN A 1 689 ? -1.027 -10.604 -8.891 1.00 95.00 689 GLN A C 1
ATOM 5314 O O . GLN A 1 689 ? -1.469 -9.837 -9.746 1.00 95.00 689 GLN A O 1
ATOM 5319 N N . VAL A 1 690 ? -1.371 -10.497 -7.605 1.00 96.19 690 VAL A N 1
ATOM 5320 C CA . VAL A 1 690 ? -2.161 -9.384 -7.073 1.00 96.19 690 VAL A CA 1
ATOM 5321 C C . VAL A 1 690 ? -1.201 -8.292 -6.607 1.00 96.19 690 VAL A C 1
ATOM 5323 O O . VAL A 1 690 ? -0.369 -8.510 -5.726 1.00 96.19 690 VAL A O 1
ATOM 5326 N N . HIS A 1 691 ? -1.317 -7.111 -7.211 1.00 92.88 691 HIS A N 1
ATOM 5327 C CA . HIS A 1 691 ? -0.447 -5.962 -6.955 1.00 92.88 691 HIS A CA 1
ATOM 5328 C C . HIS A 1 691 ? -1.186 -4.870 -6.170 1.00 92.88 691 HIS A C 1
ATOM 5330 O O . HIS A 1 691 ? -2.396 -4.703 -6.349 1.00 92.88 691 HIS A O 1
ATOM 5336 N N . PRO A 1 692 ? -0.486 -4.112 -5.308 1.00 94.12 692 PRO A N 1
ATOM 5337 C CA . PRO A 1 692 ? -1.111 -3.051 -4.532 1.00 94.12 692 PRO A CA 1
ATOM 5338 C C . PRO A 1 692 ? -1.586 -1.898 -5.423 1.00 94.12 692 PRO A C 1
ATOM 5340 O O . PRO A 1 692 ? -0.884 -1.463 -6.334 1.00 94.12 692 PRO A O 1
ATOM 5343 N N . GLN A 1 693 ? -2.757 -1.354 -5.105 1.00 93.56 693 GLN A N 1
ATOM 5344 C CA . GLN A 1 693 ? -3.349 -0.199 -5.777 1.00 93.56 693 GLN A CA 1
ATOM 5345 C C . GLN A 1 693 ? -3.394 1.006 -4.828 1.00 93.56 693 GLN A C 1
ATOM 5347 O O . GLN A 1 693 ? -3.864 0.898 -3.691 1.00 93.56 693 GLN A O 1
ATOM 5352 N N . HIS A 1 694 ? -2.908 2.164 -5.283 1.00 93.38 694 HIS A N 1
ATOM 5353 C CA . HIS A 1 694 ? -2.891 3.383 -4.474 1.00 93.38 694 HIS A CA 1
ATOM 5354 C C . HIS A 1 694 ? -4.294 3.991 -4.320 1.00 93.38 694 HIS A C 1
ATOM 5356 O O . HIS A 1 694 ? -5.002 4.215 -5.302 1.00 93.38 694 HIS A O 1
ATOM 5362 N N . LEU A 1 695 ? -4.669 4.336 -3.086 1.00 91.88 695 LEU A N 1
ATOM 5363 C CA . LEU A 1 695 ? -5.891 5.065 -2.754 1.00 91.88 695 LEU A CA 1
ATOM 5364 C C . LEU A 1 695 ? -5.546 6.413 -2.109 1.00 91.88 695 LEU A C 1
ATOM 5366 O O . LEU A 1 695 ? -5.230 6.482 -0.924 1.00 91.88 695 LEU A O 1
ATOM 5370 N N . ALA A 1 696 ? -5.697 7.509 -2.856 1.00 89.81 696 ALA A N 1
ATOM 5371 C CA . ALA A 1 696 ? -5.327 8.854 -2.392 1.00 89.81 696 ALA A CA 1
ATOM 5372 C C . ALA A 1 696 ? -6.080 9.323 -1.127 1.00 89.81 696 ALA A C 1
ATOM 5374 O O . ALA A 1 696 ? -5.581 10.168 -0.384 1.00 89.81 696 ALA A O 1
ATOM 5375 N N . GLN A 1 697 ? -7.272 8.774 -0.869 1.00 92.38 697 GLN A N 1
ATOM 5376 C CA . GLN A 1 697 ? -8.101 9.088 0.304 1.00 92.38 697 GLN A CA 1
ATOM 5377 C C . GLN A 1 697 ? -7.662 8.356 1.588 1.00 92.38 697 GLN A C 1
ATOM 5379 O O . GLN A 1 697 ? -8.248 8.596 2.647 1.00 92.38 697 GLN A O 1
ATOM 5384 N N . PHE A 1 698 ? -6.670 7.465 1.489 1.00 94.81 698 PHE A N 1
ATOM 5385 C CA . PHE A 1 698 ? -6.064 6.733 2.596 1.00 94.81 698 PHE A CA 1
ATOM 5386 C C . PHE A 1 698 ? -4.736 7.400 2.935 1.00 94.81 698 PHE A C 1
ATOM 5388 O O . PHE A 1 698 ? -3.794 7.364 2.149 1.00 94.81 698 PHE A O 1
ATOM 5395 N N . GLN A 1 699 ? -4.662 8.041 4.097 1.00 92.50 699 GLN A N 1
ATOM 5396 C CA . GLN A 1 699 ? -3.512 8.860 4.477 1.00 92.50 699 GLN A CA 1
ATOM 5397 C C . GLN A 1 699 ? -3.098 8.638 5.932 1.00 92.50 699 GLN A C 1
ATOM 5399 O O . GLN A 1 699 ? -3.825 8.036 6.723 1.00 92.50 699 GLN A O 1
ATOM 5404 N N . ASN A 1 700 ? -1.912 9.131 6.293 1.00 91.19 700 ASN A N 1
ATOM 5405 C CA . ASN A 1 700 ? -1.330 8.974 7.627 1.00 91.19 700 ASN A CA 1
ATOM 5406 C C . ASN A 1 700 ? -0.816 10.325 8.133 1.00 91.19 700 ASN A C 1
ATOM 5408 O O . ASN A 1 700 ? -0.139 11.043 7.391 1.00 91.19 700 ASN A O 1
ATOM 5412 N N . LEU A 1 701 ? -1.084 10.659 9.401 1.00 89.88 701 LEU A N 1
ATOM 5413 C CA . LEU A 1 701 ? -0.700 11.942 10.011 1.00 89.88 701 LEU A CA 1
ATOM 5414 C C . LEU A 1 701 ? 0.815 12.210 9.959 1.00 89.88 701 LEU A C 1
ATOM 5416 O O . LEU A 1 701 ? 1.268 13.364 9.923 1.00 89.88 701 LEU A O 1
ATOM 5420 N N . ARG A 1 702 ? 1.630 11.149 9.953 1.00 81.12 702 ARG A N 1
ATOM 5421 C CA . ARG A 1 702 ? 3.094 11.244 9.855 1.00 81.12 702 ARG A CA 1
ATOM 5422 C C . ARG A 1 702 ? 3.576 11.723 8.480 1.00 81.12 702 ARG A C 1
ATOM 5424 O O . ARG A 1 702 ? 4.562 12.458 8.416 1.00 81.12 702 ARG A O 1
ATOM 5431 N N . GLU A 1 703 ? 2.833 11.435 7.415 1.00 78.06 703 GLU A N 1
ATOM 5432 C CA . GLU A 1 703 ? 3.240 11.734 6.035 1.00 78.06 703 GLU A CA 1
ATOM 5433 C C . GLU A 1 703 ? 2.559 12.969 5.461 1.00 78.06 703 GLU A C 1
ATOM 5435 O O . GLU A 1 703 ? 3.214 13.803 4.839 1.00 78.06 703 GLU A O 1
ATOM 5440 N N . THR A 1 704 ? 1.264 13.140 5.708 1.00 79.31 704 THR A N 1
ATOM 5441 C CA . THR A 1 704 ? 0.459 14.184 5.066 1.00 79.31 704 THR A CA 1
ATOM 5442 C C . THR A 1 704 ? -0.357 14.957 6.097 1.00 79.31 704 THR A C 1
ATOM 5444 O O . THR A 1 704 ? -0.819 14.366 7.072 1.00 79.31 704 THR A O 1
ATOM 5447 N N . PRO A 1 705 ? -0.544 16.278 5.921 1.00 80.38 705 PRO A N 1
ATOM 5448 C CA . PRO A 1 705 ? -1.484 17.030 6.745 1.00 80.38 705 PRO A CA 1
ATOM 5449 C C . PRO A 1 705 ? -2.923 16.552 6.506 1.00 80.38 705 PRO A C 1
ATOM 5451 O O . PRO A 1 705 ? -3.230 15.954 5.476 1.00 80.38 705 PRO A O 1
ATOM 5454 N N . CYS A 1 706 ? -3.812 16.860 7.449 1.00 87.25 706 CYS A N 1
ATOM 5455 C CA . CYS A 1 706 ? -5.227 16.528 7.331 1.00 87.25 706 CYS A CA 1
ATOM 5456 C C . CYS A 1 706 ? -5.870 17.285 6.157 1.00 87.25 706 CYS A C 1
ATOM 5458 O O . CYS A 1 706 ? -5.721 18.506 6.053 1.00 87.25 706 CYS A O 1
ATOM 5460 N N . THR A 1 707 ? -6.635 16.581 5.318 1.00 90.50 707 THR A N 1
ATOM 5461 C CA . THR A 1 707 ? -7.512 17.171 4.293 1.00 90.50 707 THR A CA 1
ATOM 5462 C C . THR A 1 707 ? -8.959 16.704 4.485 1.00 90.50 707 THR A C 1
ATOM 5464 O O . THR A 1 707 ? -9.224 15.693 5.137 1.00 90.50 707 THR A O 1
ATOM 5467 N N . ASN A 1 708 ? -9.938 17.467 3.993 1.00 91.12 708 ASN A N 1
ATOM 5468 C CA . ASN A 1 708 ? -11.350 17.178 4.285 1.00 91.12 708 ASN A CA 1
ATOM 5469 C C . ASN A 1 708 ? -11.922 16.036 3.431 1.00 91.12 708 ASN A C 1
ATOM 5471 O O . ASN A 1 708 ? -12.992 15.504 3.728 1.00 91.12 708 ASN A O 1
ATOM 5475 N N . GLU A 1 709 ? -11.204 15.671 2.375 1.00 89.31 709 GLU A N 1
ATOM 5476 C CA . GLU A 1 709 ? -11.547 14.646 1.397 1.00 89.31 709 GLU A CA 1
ATOM 5477 C C . GLU A 1 709 ? -11.084 13.248 1.832 1.00 89.31 709 GLU A C 1
ATOM 5479 O O . GLU A 1 709 ? -11.362 12.269 1.140 1.00 89.31 709 GLU A O 1
ATOM 5484 N N . LEU A 1 710 ? -10.382 13.142 2.967 1.00 93.44 710 LEU A N 1
ATOM 5485 C CA . LEU A 1 710 ? -9.900 11.867 3.489 1.00 93.44 710 LEU A CA 1
ATOM 5486 C C . LEU A 1 710 ? -11.061 10.949 3.857 1.00 93.44 710 LEU A C 1
ATOM 5488 O O . LEU A 1 710 ? -12.041 11.365 4.482 1.00 93.44 710 LEU A O 1
ATOM 5492 N N . LEU A 1 711 ? -10.904 9.679 3.492 1.00 95.25 711 LEU A N 1
ATOM 5493 C CA . LEU A 1 711 ? -11.816 8.602 3.855 1.00 95.25 711 LEU A CA 1
ATOM 5494 C C . LEU A 1 711 ? -11.274 7.811 5.045 1.00 95.25 711 LEU A C 1
ATOM 5496 O O . LEU A 1 711 ? -12.038 7.423 5.931 1.00 95.25 711 LEU A O 1
ATOM 5500 N N . VAL A 1 712 ? -9.955 7.615 5.070 1.00 97.12 712 VAL A N 1
ATOM 5501 C CA . VAL A 1 712 ? -9.230 6.886 6.109 1.00 97.12 712 VAL A CA 1
ATOM 5502 C C . VAL A 1 712 ? -8.001 7.688 6.518 1.00 97.12 712 VAL A C 1
ATOM 5504 O O . VAL A 1 712 ? -7.216 8.110 5.666 1.00 97.12 712 VAL A O 1
ATOM 5507 N N . TYR A 1 713 ? -7.835 7.902 7.823 1.00 97.12 713 TYR A N 1
ATOM 5508 C CA . TYR A 1 713 ? -6.716 8.666 8.366 1.00 97.12 713 TYR A CA 1
ATOM 5509 C C . TYR A 1 713 ? -6.116 7.975 9.591 1.00 97.12 713 TYR A C 1
ATOM 5511 O O . TYR A 1 713 ? -6.842 7.697 10.544 1.00 97.12 713 TYR A O 1
ATOM 5519 N N . ALA A 1 714 ? -4.817 7.673 9.548 1.00 96.69 714 ALA A N 1
ATOM 5520 C CA . ALA A 1 714 ? -4.111 6.947 10.609 1.00 96.69 714 ALA A CA 1
ATOM 5521 C C . ALA A 1 714 ? -3.176 7.818 11.451 1.00 96.69 714 ALA A C 1
ATOM 5523 O O . ALA A 1 714 ? -3.005 9.012 11.187 1.00 96.69 714 ALA A O 1
ATOM 5524 N N . ASP A 1 715 ? -2.512 7.158 12.407 1.00 94.62 715 ASP A N 1
ATOM 5525 C CA . ASP A 1 715 ? -1.614 7.737 13.409 1.00 94.62 715 ASP A CA 1
ATOM 5526 C C . ASP A 1 715 ? -2.333 8.706 14.370 1.00 94.62 715 ASP A C 1
ATOM 5528 O O . ASP A 1 715 ? -1.743 9.657 14.884 1.00 94.62 715 ASP A O 1
ATOM 5532 N N . LEU A 1 716 ? -3.622 8.459 14.619 1.00 94.75 716 LEU A N 1
ATOM 5533 C CA . LEU A 1 716 ? -4.483 9.302 15.442 1.00 94.75 716 LEU A CA 1
ATOM 5534 C C . LEU A 1 716 ? -4.611 8.779 16.870 1.00 94.75 716 LEU A C 1
ATOM 5536 O O . LEU A 1 716 ? -4.886 7.603 17.089 1.00 94.75 716 LEU A O 1
ATOM 5540 N N . GLY A 1 717 ? -4.517 9.672 17.853 1.00 92.31 717 GLY A N 1
ATOM 5541 C CA . GLY A 1 717 ? -4.853 9.355 19.240 1.00 92.31 717 GLY A CA 1
ATOM 5542 C C . GLY A 1 717 ? -6.365 9.162 19.463 1.00 92.31 717 GLY A C 1
ATOM 5543 O O . GLY A 1 717 ? -7.179 9.679 18.687 1.00 92.31 717 GLY A O 1
ATOM 5544 N N . PRO A 1 718 ? -6.782 8.503 20.567 1.00 91.31 718 PRO A N 1
ATOM 5545 C CA . PRO A 1 718 ? -8.199 8.310 20.908 1.00 91.31 718 PRO A CA 1
ATOM 5546 C C . PRO A 1 718 ? -8.985 9.630 20.968 1.00 91.31 718 PRO A C 1
ATOM 5548 O O . PRO A 1 718 ? -10.141 9.702 20.550 1.00 91.31 718 PRO A O 1
ATOM 5551 N N . PHE A 1 719 ? -8.340 10.692 21.453 1.00 87.00 719 PHE A N 1
ATOM 5552 C CA . PHE A 1 719 ? -8.863 12.057 21.468 1.00 87.00 719 PHE A CA 1
ATOM 5553 C C . PHE A 1 719 ? -9.227 12.577 20.079 1.00 87.00 719 PHE A C 1
ATOM 5555 O O . PHE A 1 719 ? -10.351 13.020 19.841 1.00 87.00 719 PHE A O 1
ATOM 5562 N N . ALA A 1 720 ? -8.278 12.475 19.149 1.00 91.12 720 ALA A N 1
ATOM 5563 C CA . ALA A 1 720 ? -8.404 12.977 17.790 1.00 91.12 720 ALA A CA 1
ATOM 5564 C C . ALA A 1 720 ? -9.598 12.337 17.080 1.00 91.12 720 ALA A C 1
ATOM 5566 O O . ALA A 1 720 ? -10.395 13.029 16.452 1.00 91.12 720 ALA A O 1
ATOM 5567 N N . MET A 1 721 ? -9.777 11.023 17.254 1.00 93.44 721 MET A N 1
ATOM 5568 C CA . MET A 1 721 ? -10.918 10.296 16.696 1.00 93.44 721 MET A CA 1
ATOM 5569 C C . MET A 1 721 ? -12.254 10.871 17.167 1.00 93.44 721 MET A C 1
ATOM 5571 O O . MET A 1 721 ? -13.176 11.031 16.367 1.00 93.44 721 MET A O 1
ATOM 5575 N N . ARG A 1 722 ? -12.367 11.215 18.456 1.00 90.88 722 ARG A N 1
ATOM 5576 C CA . ARG A 1 722 ? -13.586 11.803 19.031 1.00 90.88 722 ARG A CA 1
ATOM 5577 C C . ARG A 1 722 ? -13.832 13.215 18.513 1.00 90.88 722 ARG A C 1
ATOM 5579 O O . ARG A 1 722 ? -14.973 13.537 18.185 1.00 90.88 722 ARG A O 1
ATOM 5586 N N . ILE A 1 723 ? -12.779 14.023 18.368 1.00 89.81 723 ILE A N 1
ATOM 5587 C CA . ILE A 1 723 ? -12.865 15.357 17.757 1.00 89.81 723 ILE A CA 1
ATOM 5588 C C . ILE A 1 723 ? -13.368 15.261 16.319 1.00 89.81 723 ILE A C 1
ATOM 5590 O O . ILE A 1 723 ? -14.362 15.903 15.977 1.00 89.81 723 ILE A O 1
ATOM 5594 N N . ILE A 1 724 ? -12.713 14.441 15.492 1.00 93.12 724 ILE A N 1
ATOM 5595 C CA . ILE A 1 724 ? -13.086 14.233 14.088 1.00 93.12 724 ILE A CA 1
ATOM 5596 C C . ILE A 1 724 ? -14.548 13.796 14.004 1.00 93.12 724 ILE A C 1
ATOM 5598 O O . ILE A 1 724 ? -15.332 14.377 13.253 1.00 93.12 724 ILE A O 1
ATOM 5602 N N . HIS A 1 725 ? -14.946 12.818 14.816 1.00 92.88 725 HIS A N 1
ATOM 5603 C CA . HIS A 1 725 ? -16.318 12.329 14.825 1.00 92.88 725 HIS A CA 1
ATOM 5604 C C . HIS A 1 725 ? -17.325 13.414 15.201 1.00 92.88 725 HIS A C 1
ATOM 5606 O O . HIS A 1 725 ? -18.341 13.590 14.527 1.00 92.88 725 HIS A O 1
ATOM 5612 N N . ASN A 1 726 ? -17.037 14.182 16.251 1.00 90.44 726 ASN A N 1
ATOM 5613 C CA . ASN A 1 726 ? -17.924 15.252 16.673 1.00 90.44 726 ASN A CA 1
ATOM 5614 C C . ASN A 1 726 ? -18.001 16.387 15.644 1.00 90.44 726 ASN A C 1
ATOM 5616 O O . ASN A 1 726 ? -19.061 16.991 15.475 1.00 90.44 726 ASN A O 1
ATOM 5620 N N . ASN A 1 727 ? -16.906 16.676 14.937 1.00 91.56 727 ASN A N 1
ATOM 5621 C CA . ASN A 1 727 ? -16.918 17.617 13.824 1.00 91.56 727 ASN A CA 1
ATOM 5622 C C . ASN A 1 727 ? -17.920 17.186 12.760 1.00 91.56 727 ASN A C 1
ATOM 5624 O O . ASN A 1 727 ? -18.813 17.966 12.433 1.00 91.56 727 ASN A O 1
ATOM 5628 N N . LEU A 1 728 ? -17.830 15.936 12.305 1.00 92.38 728 LEU A N 1
ATOM 5629 C CA . LEU A 1 728 ? -18.734 15.396 11.291 1.00 92.38 728 LEU A CA 1
ATOM 5630 C C . LEU A 1 728 ? -20.195 15.406 11.769 1.00 92.38 728 LEU A C 1
ATOM 5632 O O . LEU A 1 728 ? -21.067 15.891 11.051 1.00 92.38 728 LEU A O 1
ATOM 5636 N N . ASN A 1 729 ? -20.460 14.981 13.008 1.00 90.62 729 ASN A N 1
ATOM 5637 C CA . ASN A 1 729 ? -21.812 14.994 13.583 1.00 90.62 729 ASN A CA 1
ATOM 5638 C C . ASN A 1 729 ? -22.382 16.414 13.747 1.00 90.62 729 ASN A C 1
ATOM 5640 O O . ASN A 1 729 ? -23.591 16.614 13.649 1.00 90.62 729 ASN A O 1
ATOM 5644 N N . SER A 1 730 ? -21.521 17.408 13.974 1.00 89.81 730 SER A N 1
ATOM 5645 C CA . SER A 1 730 ? -21.902 18.821 14.096 1.00 89.81 730 SER A CA 1
ATOM 5646 C C . SER A 1 730 ? -21.971 19.553 12.746 1.00 89.81 730 SER A C 1
ATOM 5648 O O . SER A 1 730 ? -22.150 20.771 12.728 1.00 89.81 730 SER A O 1
ATOM 5650 N N . GLY A 1 731 ? -21.773 18.859 11.617 1.00 90.81 731 GLY A N 1
ATOM 5651 C CA . GLY A 1 731 ? -21.715 19.472 10.285 1.00 90.81 731 GLY A CA 1
ATOM 5652 C C . GLY A 1 731 ? -20.480 20.351 10.047 1.00 90.81 731 GLY A C 1
ATOM 5653 O O . GLY A 1 731 ? -20.467 21.160 9.120 1.00 90.81 731 GLY A O 1
ATOM 5654 N N . ARG A 1 732 ? -19.444 20.224 10.885 1.00 91.75 732 ARG A N 1
ATOM 5655 C CA . ARG A 1 732 ? -18.130 20.842 10.669 1.00 91.75 732 ARG A CA 1
ATOM 5656 C C . ARG A 1 732 ? -17.290 19.964 9.742 1.00 91.75 732 ARG A C 1
ATOM 5658 O O . ARG A 1 732 ? -17.552 18.778 9.560 1.00 91.75 732 ARG A O 1
ATOM 5665 N N . SER A 1 733 ? -16.260 20.559 9.150 1.00 92.12 733 SER A N 1
ATOM 5666 C CA . SER A 1 733 ? -15.338 19.844 8.268 1.00 92.12 733 SER A CA 1
ATOM 5667 C C . SER A 1 733 ? -14.511 18.806 9.041 1.00 92.12 733 SER A C 1
ATOM 5669 O O . SER A 1 733 ? -14.228 19.004 10.223 1.00 92.12 733 SER A O 1
ATOM 5671 N N . PHE A 1 734 ? -14.078 17.733 8.373 1.00 93.12 734 PHE A N 1
ATOM 5672 C CA . PHE A 1 734 ? -13.289 16.647 8.975 1.00 93.12 734 PHE A CA 1
ATOM 5673 C C . PHE A 1 734 ? -12.071 17.177 9.754 1.00 93.12 734 PHE A C 1
ATOM 5675 O O . PHE A 1 734 ? -11.889 16.842 10.922 1.00 93.12 734 PHE A O 1
ATOM 5682 N N . CYS A 1 735 ? -11.309 18.097 9.153 1.00 92.88 735 CYS A N 1
ATOM 5683 C CA . CYS A 1 735 ? -10.111 18.700 9.747 1.00 92.88 735 CYS A CA 1
ATOM 5684 C C . CYS A 1 735 ? -10.385 19.959 10.588 1.00 92.88 735 CYS A C 1
ATOM 5686 O O . CYS A 1 735 ? -9.482 20.769 10.802 1.00 92.88 735 CYS A O 1
ATOM 5688 N N . HIS A 1 736 ? -11.626 20.205 11.018 1.00 87.94 736 HIS A N 1
ATOM 5689 C CA . HIS A 1 736 ? -11.920 21.380 11.837 1.00 87.94 736 HIS A CA 1
ATOM 5690 C C . HIS A 1 736 ? -11.173 21.310 13.179 1.00 87.94 736 HIS A C 1
ATOM 5692 O O . HIS A 1 736 ? -11.269 20.318 13.898 1.00 87.94 736 HIS A O 1
ATOM 5698 N N . GLY A 1 737 ? -10.432 22.367 13.521 1.00 81.38 737 GLY A N 1
ATOM 5699 C CA . GLY A 1 737 ? -9.587 22.374 14.720 1.00 81.38 737 GLY A CA 1
ATOM 5700 C C . GLY A 1 737 ? -8.385 21.426 14.629 1.00 81.38 737 GLY A C 1
ATOM 5701 O O . GLY A 1 737 ? -7.858 21.014 15.657 1.00 81.38 737 GLY A O 1
ATOM 5702 N N . PHE A 1 738 ? -7.965 21.047 13.415 1.00 85.44 738 PHE A N 1
ATOM 5703 C CA . PHE A 1 738 ? -6.803 20.185 13.226 1.00 85.44 738 PHE A CA 1
ATOM 5704 C C . PHE A 1 738 ? -5.545 20.803 13.840 1.00 85.44 738 PHE A C 1
ATOM 5706 O O . PHE A 1 738 ? -5.127 21.902 13.474 1.00 85.44 738 PHE A O 1
ATOM 5713 N N . ASN A 1 739 ? -4.912 20.047 14.730 1.00 83.25 739 ASN A N 1
ATOM 5714 C CA . ASN A 1 739 ? -3.572 20.310 15.216 1.00 83.25 739 ASN A CA 1
ATOM 5715 C C . ASN A 1 739 ? -2.809 18.988 15.224 1.00 83.25 739 ASN A C 1
ATOM 5717 O O . ASN A 1 739 ? -3.222 18.018 15.856 1.00 83.25 739 ASN A O 1
ATOM 5721 N N . ARG A 1 740 ? -1.688 18.953 14.499 1.00 84.00 740 ARG A N 1
ATOM 5722 C CA . ARG A 1 740 ? -0.923 17.723 14.296 1.00 84.00 740 ARG A CA 1
ATOM 5723 C C . ARG A 1 740 ? -0.479 17.087 15.608 1.00 84.00 740 ARG A C 1
ATOM 5725 O O . ARG A 1 740 ? -0.521 15.875 15.726 1.00 84.00 740 ARG A O 1
ATOM 5732 N N . HIS A 1 741 ? -0.062 17.893 16.575 1.00 80.56 741 HIS A N 1
ATOM 5733 C CA . HIS A 1 741 ? 0.486 17.397 17.828 1.00 80.56 741 HIS A CA 1
ATOM 5734 C C . HIS A 1 741 ? -0.612 16.872 18.746 1.00 80.56 741 HIS A C 1
ATOM 5736 O O . HIS A 1 741 ? -0.488 15.763 19.243 1.00 80.56 741 HIS A O 1
ATOM 5742 N N . THR A 1 742 ? -1.714 17.598 18.939 1.00 80.56 742 THR A N 1
ATOM 5743 C CA . THR A 1 742 ? -2.803 17.091 19.793 1.00 80.56 742 THR A CA 1
ATOM 5744 C C . THR A 1 742 ? -3.513 15.882 19.182 1.00 80.56 742 THR A C 1
ATOM 5746 O O . THR A 1 742 ? -4.117 15.104 19.923 1.00 80.56 742 THR A O 1
ATOM 5749 N N . TRP A 1 743 ? -3.433 15.711 17.856 1.00 87.81 743 TRP A N 1
ATOM 5750 C CA . TRP A 1 743 ? -4.051 14.588 17.154 1.00 87.81 743 TRP A CA 1
ATOM 5751 C C . TRP A 1 743 ? -3.162 13.346 17.048 1.00 87.81 743 TRP A C 1
ATOM 5753 O O . TRP A 1 743 ? -3.697 12.258 16.848 1.00 87.81 743 TRP A O 1
ATOM 5763 N N . ASP A 1 744 ? -1.843 13.484 17.192 1.00 88.25 744 ASP A N 1
ATOM 5764 C CA . ASP A 1 744 ? -0.902 12.363 17.116 1.00 88.25 744 ASP A CA 1
ATOM 5765 C C . ASP A 1 744 ? -1.091 11.396 18.294 1.00 88.25 744 ASP A C 1
ATOM 5767 O O . ASP A 1 744 ? -1.245 11.798 19.452 1.00 88.25 744 ASP A O 1
ATOM 5771 N N . LYS A 1 745 ? -1.096 10.097 17.986 1.00 84.56 745 LYS A N 1
ATOM 5772 C CA . LYS A 1 745 ? -1.239 9.010 18.962 1.00 84.56 745 LYS A CA 1
ATOM 5773 C C . LYS A 1 745 ? -0.138 8.974 20.021 1.00 84.56 745 LYS A C 1
ATOM 5775 O O . LYS A 1 745 ? -0.368 8.454 21.112 1.00 84.56 745 LYS A O 1
ATOM 5780 N N . ASP A 1 746 ? 1.046 9.495 19.702 1.00 77.75 746 ASP A N 1
ATOM 5781 C CA . ASP A 1 746 ? 2.213 9.446 20.583 1.00 77.75 746 ASP A CA 1
ATOM 5782 C C . ASP A 1 746 ? 2.250 10.629 21.574 1.00 77.75 746 ASP A C 1
ATOM 5784 O O . ASP A 1 746 ? 3.098 10.670 22.470 1.00 77.75 746 ASP A O 1
ATOM 5788 N N . THR A 1 747 ? 1.315 11.578 21.465 1.00 63.53 747 THR A N 1
ATOM 5789 C CA . THR A 1 747 ? 1.256 12.771 22.319 1.00 63.53 747 THR A CA 1
ATOM 5790 C C . THR A 1 747 ? 0.576 12.465 23.652 1.00 63.53 747 THR A C 1
ATOM 5792 O O . THR A 1 747 ? -0.649 12.579 23.790 1.00 63.53 747 THR A O 1
ATOM 5795 N N . LYS A 1 748 ? 1.388 12.080 24.642 1.00 48.34 748 LYS A N 1
ATOM 5796 C CA . LYS A 1 748 ? 0.985 11.971 26.051 1.00 48.34 748 LYS A CA 1
ATOM 5797 C C . LYS A 1 748 ? 1.131 13.294 26.784 1.00 48.34 748 LYS A C 1
ATOM 5799 O O . LYS A 1 748 ? 2.255 13.843 26.777 1.00 48.34 748 LYS A O 1
#